Protein AF-A0A388LNC8-F1 (afdb_monomer)

Foldseek 3Di:
DDDDDDDPDPDPDPPPDPPPPPDDVLNVLLVQLLCCQVVVDDDPPDCQADQDPPVDRDGDGDPSSVVSNQVLCLLFKKKKFWDDPQLQDDPVVVVVQVVQVVVVCVVVVVDDPPFDAWDWADPDSGIIITGGNDSVVLVVLQVVQKDWDADPNDTIIIGIHGDDDPVVVVVVVVVVCVLDPDFDQPPQDPVRPVCVVVVVVVVVVPPPPPDDDDDDDDDDDDDDDDDDRDDDDDDDDPDDDDDDDDDDDDDDDDDDDPPPDDGDTDDDDDDDPDDPPVVVVVVVVVVVVVPPDDDPPPPPPVVVVVVVVVVVVVPDDDDDDDDDDDDDDDDDPDDDPPCVVVQVPVQSPDVVVVVVPDPDDAQALPSPHHQDLHDDVVRDQVLCVVLVNPDVVSQADLVVLDGDDPVRSCVSRPPDPPSVVVSVSSVVSPDVVVCVCSHPLVPDDQQWKWDADCVVPQKMWGFHDADPQQKTKTFIWGFDPDVATFTDGDGIDIDRHQVRIATFDWDFADDPPPDGTTIHTPPSGDGPVPDDPDVVVVDDD

Organism: Chara braunii (NCBI:txid69332)

Secondary structure (DSSP, 8-state):
-------------PPP--------HHHHHHHHHHHHHHH----TT---EEEEESSSEEEEE-HHHHHHHHHHHHHHEEEEEE-GGGGGS-HHHHHHHHHHHHHHHHHTTSS-TTSPPPEEEE-SSSEEEEE-SSHHHHHHHHHH-EEEEEETTEEEEEEEEE---HHHHHHHHHHHHHH------TT--GGGHHHHHHHHHHHHHHGGGSS--S--------------PPPP-----------------------------------------S-HHHHHHHHHHHHHHHHSS-SSSSSSSSHHHHHTTTTTTTS--------------PPP------THHHHHHHHHHTHHHHHHSS-----BTTSSSB------TT--HHHHHHTT--SHHHHEETTTTEEPPHHHHHHHH-S-TTHHHHHHHHHHHS-HHHHHHHSTT--PPTT-EEEPPGGG-SEEEEEEEE-TTSEEEEEEEEEE-SSS-EEEEEEEEEEE-STTSEEE-EEEE--STTSPPEEEEGGGG--TTT----GGGTS--

Structure (mmCIF, N/CA/C/O backbone):
data_AF-A0A388LNC8-F1
#
_entry.id   AF-A0A388LNC8-F1
#
loop_
_atom_site.group_PDB
_atom_site.id
_atom_site.type_symbol
_atom_site.label_atom_id
_atom_site.label_alt_id
_atom_site.label_comp_id
_atom_site.label_asym_id
_atom_site.label_entity_id
_atom_site.label_seq_id
_atom_site.pdbx_PDB_ins_code
_atom_site.Cartn_x
_atom_site.Cartn_y
_atom_site.Cartn_z
_atom_site.occupancy
_atom_site.B_iso_or_equiv
_atom_site.auth_seq_id
_atom_site.auth_comp_id
_atom_site.auth_asym_id
_atom_site.auth_atom_id
_atom_site.pdbx_PDB_model_num
ATOM 1 N N . MET A 1 1 ? -58.882 54.533 -41.559 1.00 42.81 1 MET A N 1
ATOM 2 C CA . MET A 1 1 ? -58.531 55.463 -40.463 1.00 42.81 1 MET A CA 1
ATOM 3 C C . MET A 1 1 ? -57.780 54.686 -39.399 1.00 42.81 1 MET A C 1
ATOM 5 O O . MET A 1 1 ? -58.190 53.587 -39.057 1.00 42.81 1 MET A O 1
ATOM 9 N N . ALA A 1 2 ? -56.633 55.215 -38.988 1.00 55.16 2 ALA A N 1
ATOM 10 C CA . ALA A 1 2 ? -55.649 54.564 -38.133 1.00 55.16 2 ALA A CA 1
ATOM 11 C C . ALA A 1 2 ? -56.115 54.414 -36.675 1.00 55.16 2 ALA A C 1
ATOM 13 O O . ALA A 1 2 ? -56.699 55.348 -36.132 1.00 55.16 2 ALA A O 1
ATOM 14 N N . SER A 1 3 ? -55.759 53.305 -36.012 1.00 45.28 3 SER A N 1
ATOM 15 C CA . SER A 1 3 ? -55.490 53.300 -34.563 1.00 45.28 3 SER A CA 1
ATOM 16 C C . SER A 1 3 ? -54.714 52.063 -34.094 1.00 45.28 3 SER A C 1
ATOM 18 O O . SER A 1 3 ? -55.263 50.997 -33.856 1.00 45.28 3 SER A O 1
ATOM 20 N N . ARG A 1 4 ? -53.396 52.279 -33.997 1.00 47.44 4 ARG A N 1
ATOM 21 C CA . ARG A 1 4 ? -52.481 51.957 -32.885 1.00 47.44 4 ARG A CA 1
ATOM 22 C C . ARG A 1 4 ? -52.656 50.614 -32.156 1.00 47.44 4 ARG A C 1
ATOM 24 O O . ARG A 1 4 ? -53.364 50.514 -31.162 1.00 47.44 4 ARG A O 1
ATOM 31 N N . SER A 1 5 ? -51.816 49.657 -32.550 1.00 48.91 5 SER A N 1
ATOM 32 C CA . SER A 1 5 ? -51.319 48.569 -31.704 1.00 48.91 5 SER A CA 1
ATOM 33 C C . SER A 1 5 ? -50.199 49.078 -30.779 1.00 48.91 5 SER A C 1
ATOM 35 O O . SER A 1 5 ? -49.111 49.420 -31.250 1.00 48.91 5 SER A O 1
ATOM 37 N N . SER A 1 6 ? -50.436 49.125 -29.469 1.00 49.09 6 SER A N 1
ATOM 38 C CA . SER A 1 6 ? -49.408 49.387 -28.454 1.00 49.09 6 SER A CA 1
ATOM 39 C C . SER A 1 6 ? -48.692 48.089 -28.066 1.00 49.09 6 SER A C 1
ATOM 41 O O . SER A 1 6 ? -49.177 47.264 -27.298 1.00 49.09 6 SER A O 1
ATOM 43 N N . GLN A 1 7 ? -47.494 47.932 -28.624 1.00 55.22 7 GLN A N 1
ATOM 44 C CA . GLN A 1 7 ? -46.495 46.923 -28.286 1.00 55.22 7 GLN A CA 1
ATOM 45 C C . GLN A 1 7 ? -45.877 47.240 -26.911 1.00 55.22 7 GLN A C 1
ATOM 47 O O . GLN A 1 7 ? -45.032 48.126 -26.791 1.00 55.22 7 GLN A O 1
ATOM 52 N N . ALA A 1 8 ? -46.255 46.500 -25.868 1.00 50.22 8 ALA A N 1
ATOM 53 C CA . ALA A 1 8 ? -45.521 46.479 -24.604 1.00 50.22 8 ALA A CA 1
ATOM 54 C C . ALA A 1 8 ? -44.396 45.433 -24.694 1.00 50.22 8 ALA A C 1
ATOM 56 O O . ALA A 1 8 ? -44.567 44.264 -24.351 1.00 50.22 8 ALA A O 1
ATOM 57 N N . ARG A 1 9 ? -43.232 45.856 -25.202 1.00 51.25 9 ARG A N 1
ATOM 58 C CA . ARG A 1 9 ? -41.987 45.076 -25.172 1.00 51.25 9 ARG A CA 1
ATOM 59 C C . ARG A 1 9 ? -41.509 44.940 -23.721 1.00 51.25 9 ARG A C 1
ATOM 61 O O . ARG A 1 9 ? -40.836 45.827 -23.203 1.00 51.25 9 ARG A O 1
ATOM 68 N N . ARG A 1 10 ? -41.830 43.817 -23.072 1.00 51.28 10 ARG A N 1
ATOM 69 C CA . ARG A 1 10 ? -41.101 43.353 -21.884 1.00 51.28 10 ARG A CA 1
ATOM 70 C C . ARG A 1 10 ? -39.701 42.941 -22.333 1.00 51.28 10 ARG A C 1
ATOM 72 O O . ARG A 1 10 ? -39.518 41.907 -22.967 1.00 51.28 10 ARG A O 1
ATOM 79 N N . ALA A 1 11 ? -38.730 43.807 -22.069 1.00 54.22 11 ALA A N 1
ATOM 80 C CA . ALA A 1 11 ? -37.323 43.503 -22.245 1.00 54.22 11 ALA A CA 1
ATOM 81 C C . ALA A 1 11 ? -36.928 42.409 -21.243 1.00 54.22 11 ALA A C 1
ATOM 83 O O . ALA A 1 11 ? -36.848 42.667 -20.043 1.00 54.22 11 ALA A O 1
ATOM 84 N N . ASN A 1 12 ? -36.684 41.198 -21.747 1.00 50.25 12 ASN A N 1
ATOM 85 C CA . ASN A 1 12 ? -35.953 40.148 -21.045 1.00 50.25 12 ASN A CA 1
ATOM 86 C C . ASN A 1 12 ? -34.526 40.654 -20.785 1.00 50.25 12 ASN A C 1
ATOM 88 O O . ASN A 1 12 ? -33.631 40.465 -21.605 1.00 50.25 12 ASN A O 1
ATOM 92 N N . ARG A 1 13 ? -34.320 41.363 -19.671 1.00 57.25 13 ARG A N 1
ATOM 93 C CA . ARG A 1 13 ? -32.982 41.579 -19.121 1.00 57.25 13 ARG A CA 1
ATOM 94 C C . ARG A 1 13 ? -32.578 40.272 -18.453 1.00 57.25 13 ARG A C 1
ATOM 96 O O . ARG A 1 13 ? -33.174 39.898 -17.446 1.00 57.25 13 ARG A O 1
ATOM 103 N N . SER A 1 14 ? -31.612 39.571 -19.039 1.00 68.25 14 SER A N 1
ATOM 104 C CA . SER A 1 14 ? -30.938 38.458 -18.372 1.00 68.25 14 SER A CA 1
ATOM 105 C C . SER A 1 14 ? -30.437 38.932 -17.002 1.00 68.25 14 SER A C 1
ATOM 107 O O . SER A 1 14 ? -29.937 40.062 -16.919 1.00 68.25 14 SER A O 1
ATOM 109 N N . PRO A 1 15 ? -30.585 38.126 -15.937 1.00 69.50 15 PRO A N 1
ATOM 110 C CA . PRO A 1 15 ? -30.042 38.479 -14.635 1.00 69.50 15 PRO A CA 1
ATOM 111 C C . PRO A 1 15 ? -28.533 38.743 -14.769 1.00 69.50 15 PRO A C 1
ATOM 113 O O . PRO A 1 15 ? -27.870 38.083 -15.580 1.00 69.50 15 PRO A O 1
ATOM 116 N N . PRO A 1 16 ? -27.997 39.743 -14.048 1.00 61.25 16 PRO A N 1
ATOM 117 C CA . PRO A 1 16 ? -26.573 40.046 -14.079 1.00 61.25 16 PRO A CA 1
ATOM 118 C C . PRO A 1 16 ? -25.800 38.774 -13.733 1.00 61.25 16 PRO A C 1
ATOM 120 O O . PRO A 1 16 ? -26.134 38.104 -12.758 1.00 61.25 16 PRO A O 1
ATOM 123 N N . ARG A 1 17 ? -24.811 38.425 -14.567 1.00 61.66 17 ARG A N 1
ATOM 124 C CA . ARG A 1 17 ? -23.868 37.345 -14.270 1.00 61.66 17 ARG A CA 1
ATOM 125 C C . ARG A 1 17 ? -23.254 37.670 -12.917 1.00 61.66 17 ARG A C 1
ATOM 127 O O . ARG A 1 17 ? -22.568 38.681 -12.783 1.00 61.66 17 ARG A O 1
ATOM 134 N N . GLU A 1 18 ? -23.624 36.866 -11.931 1.00 59.88 18 GLU A N 1
ATOM 135 C CA . GLU A 1 18 ? -23.098 36.901 -10.578 1.00 59.88 18 GLU A CA 1
ATOM 136 C C . GLU A 1 18 ? -21.576 36.992 -10.665 1.00 59.88 18 GLU A C 1
ATOM 138 O O . GLU A 1 18 ? -20.963 36.293 -11.473 1.00 59.88 18 GLU A O 1
ATOM 143 N N . ASN A 1 19 ? -20.995 37.919 -9.905 1.00 55.19 19 ASN A N 1
ATOM 144 C CA . ASN A 1 19 ? -19.560 38.151 -9.855 1.00 55.19 19 ASN A CA 1
ATOM 145 C C . ASN A 1 19 ? -18.852 36.826 -9.545 1.00 55.19 19 ASN A C 1
ATOM 147 O O . ASN A 1 19 ? -18.778 36.431 -8.382 1.00 55.19 19 ASN A O 1
ATOM 151 N N . GLU A 1 20 ? -18.336 36.145 -10.571 1.00 65.12 20 GLU A N 1
ATOM 152 C CA . GLU A 1 20 ? -17.366 35.069 -10.404 1.00 65.12 20 GLU A CA 1
ATOM 153 C C . GLU A 1 20 ? -16.156 35.704 -9.730 1.00 65.12 20 GLU A C 1
ATOM 155 O O . GLU A 1 20 ? -15.321 36.350 -10.364 1.00 65.12 20 GLU A O 1
ATOM 160 N N . VAL A 1 21 ? -16.115 35.598 -8.402 1.00 71.81 21 VAL A N 1
ATOM 161 C CA . VAL A 1 21 ? -14.935 35.923 -7.619 1.00 71.81 21 VAL A CA 1
ATOM 162 C C . VAL A 1 21 ? -13.826 35.069 -8.210 1.00 71.81 21 VAL A C 1
ATOM 164 O O . VAL A 1 21 ? -13.864 33.843 -8.107 1.00 71.81 21 VAL A O 1
ATOM 167 N N . LEU A 1 22 ? -12.887 35.721 -8.896 1.00 79.06 22 LEU A N 1
ATOM 168 C CA . LEU A 1 22 ? -11.710 35.096 -9.481 1.00 79.06 22 LEU A CA 1
ATOM 169 C C . LEU A 1 22 ? -10.876 34.519 -8.335 1.00 79.06 22 LEU A C 1
ATOM 171 O O . LEU A 1 22 ? -9.996 35.180 -7.786 1.00 79.06 22 LEU A O 1
ATOM 175 N N . LEU A 1 23 ? -11.201 33.295 -7.924 1.00 84.94 23 LEU A N 1
ATOM 176 C CA . LEU A 1 23 ? -10.370 32.522 -7.022 1.00 84.94 23 LEU A CA 1
ATOM 177 C C . LEU A 1 23 ? -9.005 32.367 -7.688 1.00 84.94 23 LEU A C 1
ATOM 179 O O . LEU A 1 23 ? -8.917 32.011 -8.864 1.00 84.94 23 LEU A O 1
ATOM 183 N N . SER A 1 24 ? -7.942 32.619 -6.925 1.00 92.56 24 SER A N 1
ATOM 184 C CA . SER A 1 24 ? -6.587 32.266 -7.347 1.00 92.56 24 SER A CA 1
ATOM 185 C C . SER A 1 24 ? -6.554 30.797 -7.773 1.00 92.56 24 SER A C 1
ATOM 187 O O . SER A 1 24 ? -7.203 29.952 -7.146 1.00 92.56 24 SER A O 1
ATOM 189 N N . ASP A 1 25 ? -5.766 30.475 -8.799 1.00 90.50 25 ASP A N 1
ATOM 190 C CA . ASP A 1 25 ? -5.575 29.094 -9.252 1.00 90.50 25 ASP A CA 1
ATOM 191 C C . ASP A 1 25 ? -5.181 28.154 -8.109 1.00 90.50 25 ASP A C 1
ATOM 193 O O . ASP A 1 25 ? -5.577 26.992 -8.093 1.00 90.50 25 ASP A O 1
ATOM 197 N N . GLU A 1 26 ? -4.460 28.662 -7.111 1.00 93.12 26 GLU A N 1
ATOM 198 C CA . GLU A 1 26 ? -4.102 27.904 -5.917 1.00 93.12 26 GLU A CA 1
ATOM 199 C C . GLU A 1 26 ? -5.308 27.531 -5.061 1.00 93.12 26 GLU A C 1
ATOM 201 O O . GLU A 1 26 ? -5.476 26.365 -4.714 1.00 93.12 26 GLU A O 1
ATOM 206 N N . ALA A 1 27 ? -6.175 28.503 -4.768 1.00 94.00 27 ALA A N 1
ATOM 207 C CA . ALA A 1 27 ? -7.399 28.275 -4.008 1.00 94.00 27 ALA A CA 1
ATOM 208 C C . ALA A 1 27 ? -8.326 27.311 -4.760 1.00 94.00 27 ALA A C 1
ATOM 210 O O . ALA A 1 27 ? -8.944 26.435 -4.155 1.00 94.00 27 ALA A O 1
ATOM 211 N N . ARG A 1 28 ? -8.362 27.412 -6.096 1.00 92.50 28 ARG A N 1
ATOM 212 C CA . ARG A 1 28 ? -9.081 26.466 -6.951 1.00 92.50 28 ARG A CA 1
ATOM 213 C C . ARG A 1 28 ? -8.499 25.054 -6.842 1.00 92.50 28 ARG A C 1
ATOM 215 O O . ARG A 1 28 ? -9.262 24.111 -6.666 1.00 92.50 28 ARG A O 1
ATOM 222 N N . ILE A 1 29 ? -7.176 24.888 -6.917 1.00 93.38 29 ILE A N 1
ATOM 223 C CA . ILE A 1 29 ? -6.519 23.577 -6.778 1.00 93.38 29 ILE A CA 1
ATOM 224 C C . ILE A 1 29 ? -6.759 22.996 -5.380 1.00 93.38 29 ILE A C 1
ATOM 226 O O . ILE A 1 29 ? -7.148 21.837 -5.273 1.00 93.38 29 ILE A O 1
ATOM 230 N N . GLN A 1 30 ? -6.599 23.790 -4.319 1.00 94.69 30 GLN A N 1
ATOM 231 C CA . GLN A 1 30 ? -6.857 23.362 -2.940 1.00 94.69 30 GLN A CA 1
ATOM 232 C C . GLN A 1 30 ? -8.308 22.910 -2.739 1.00 94.69 30 GLN A C 1
ATOM 234 O O . GLN A 1 30 ? -8.539 21.874 -2.119 1.00 94.69 30 GLN A O 1
ATOM 239 N N . LEU A 1 31 ? -9.280 23.634 -3.306 1.00 93.44 31 LEU A N 1
ATOM 240 C CA . LEU A 1 31 ? -10.691 23.249 -3.261 1.00 93.44 31 LEU A CA 1
ATOM 241 C C . LEU A 1 31 ? -10.932 21.907 -3.963 1.00 93.44 31 LEU A C 1
ATOM 243 O O . LEU A 1 31 ? -11.691 21.076 -3.472 1.00 93.44 31 LEU A O 1
ATOM 247 N N . LEU A 1 32 ? -10.280 21.677 -5.104 1.00 92.69 32 LEU A N 1
ATOM 248 C CA . LEU A 1 32 ? -10.417 20.422 -5.840 1.00 92.69 32 LEU A CA 1
ATOM 249 C C . LEU A 1 32 ? -9.714 19.252 -5.134 1.00 92.69 32 LEU A C 1
ATOM 251 O O . LEU A 1 32 ? -10.239 18.142 -5.155 1.00 92.69 32 LEU A O 1
ATOM 255 N N . ILE A 1 33 ? -8.574 19.492 -4.475 1.00 93.88 33 ILE A N 1
ATOM 256 C CA . ILE A 1 33 ? -7.911 18.508 -3.604 1.00 93.88 33 ILE A CA 1
ATOM 257 C C . ILE A 1 33 ? -8.840 18.141 -2.444 1.00 93.88 33 ILE A C 1
ATOM 259 O O . ILE A 1 33 ? -9.095 16.958 -2.229 1.00 93.88 33 ILE A O 1
ATOM 263 N N . ALA A 1 34 ? -9.398 19.137 -1.748 1.00 93.94 34 ALA A N 1
ATOM 264 C CA . ALA A 1 34 ? -10.349 18.911 -0.664 1.00 93.94 34 ALA A CA 1
ATOM 265 C C . ALA A 1 34 ? -11.545 18.087 -1.154 1.00 93.94 34 ALA A C 1
ATOM 267 O O . ALA A 1 34 ? -11.847 17.048 -0.581 1.00 93.94 34 ALA A O 1
ATOM 268 N N . LYS A 1 35 ? -12.142 18.455 -2.291 1.00 92.25 35 LYS A N 1
ATOM 269 C CA . LYS A 1 35 ? -13.248 17.702 -2.896 1.00 92.25 35 LYS A CA 1
ATOM 270 C C . LYS A 1 35 ? -12.873 16.253 -3.237 1.00 92.25 35 LYS A C 1
ATOM 272 O O . LYS A 1 35 ? -13.668 15.343 -3.018 1.00 92.25 35 LYS A O 1
ATOM 277 N N . CYS A 1 36 ? -11.662 16.023 -3.742 1.00 92.38 36 CYS A N 1
ATOM 278 C CA . CYS A 1 36 ? -11.172 14.683 -4.062 1.00 92.38 36 CYS A CA 1
ATOM 279 C C . CYS A 1 36 ? -11.112 13.793 -2.813 1.00 92.38 36 CYS A C 1
ATOM 281 O O . CYS A 1 36 ? -11.659 12.693 -2.810 1.00 92.38 36 CYS A O 1
ATOM 283 N N . TYR A 1 37 ? -10.504 14.278 -1.731 1.00 92.44 37 TYR A N 1
ATOM 284 C CA . TYR A 1 37 ? -10.303 13.466 -0.530 1.00 92.44 37 TYR A CA 1
ATOM 285 C C . TYR A 1 37 ? -11.518 13.436 0.404 1.00 92.44 37 TYR A C 1
ATOM 287 O O . TYR A 1 37 ? -11.785 12.402 1.012 1.00 92.44 37 TYR A O 1
ATOM 295 N N . GLU A 1 38 ? -12.272 14.529 0.513 1.00 91.62 38 GLU A N 1
ATOM 296 C CA . GLU A 1 38 ? -13.454 14.622 1.375 1.00 91.62 38 GLU A CA 1
ATOM 297 C C . GLU A 1 38 ? -14.663 13.945 0.719 1.00 91.62 38 GLU A C 1
ATOM 299 O O . GLU A 1 38 ? -15.295 13.077 1.329 1.00 91.62 38 GLU A O 1
ATOM 304 N N . ASP A 1 39 ? -14.944 14.258 -0.549 1.00 89.94 39 ASP A N 1
ATOM 305 C CA . ASP A 1 39 ? -16.127 13.749 -1.250 1.00 89.94 39 ASP A CA 1
ATOM 306 C C . ASP A 1 39 ? -15.825 12.490 -2.075 1.00 89.94 39 ASP A C 1
ATOM 308 O O . ASP A 1 39 ? -16.733 11.726 -2.388 1.00 89.94 39 ASP A O 1
ATOM 312 N N . GLY A 1 40 ? -14.554 12.165 -2.344 1.00 88.19 40 GLY A N 1
ATOM 313 C CA . GLY A 1 40 ? -14.198 11.015 -3.190 1.00 88.19 40 GLY A CA 1
ATOM 314 C C . GLY A 1 40 ? -14.456 11.274 -4.671 1.00 88.19 40 GLY A C 1
ATOM 315 O O . GLY A 1 40 ? -14.496 10.336 -5.462 1.00 88.19 40 GLY A O 1
ATOM 316 N N . ALA A 1 41 ? -14.676 12.535 -5.043 1.00 88.12 41 ALA A N 1
ATOM 317 C CA . ALA A 1 41 ? -14.982 12.921 -6.406 1.00 88.12 41 ALA A CA 1
ATOM 318 C C . ALA A 1 41 ? -13.690 13.250 -7.162 1.00 88.12 41 ALA A C 1
ATOM 320 O O . ALA A 1 41 ? -13.048 14.272 -6.907 1.00 88.12 41 ALA A O 1
ATOM 321 N N . PHE A 1 42 ? -13.340 12.415 -8.138 1.00 84.19 42 PHE A N 1
ATOM 322 C CA . PHE A 1 42 ? -12.278 12.730 -9.088 1.00 84.19 42 PHE A CA 1
ATOM 323 C C . PHE A 1 42 ? -12.743 13.854 -10.010 1.00 84.19 42 PHE A C 1
ATOM 325 O O . PHE A 1 42 ? -13.834 13.811 -10.576 1.00 84.19 42 PHE A O 1
ATOM 332 N N . THR A 1 43 ? -11.929 14.897 -10.144 1.00 79.81 43 THR A N 1
ATOM 333 C CA . THR A 1 43 ? -12.277 16.040 -10.991 1.00 79.81 43 THR A CA 1
ATOM 334 C C . THR A 1 43 ? -11.541 15.922 -12.320 1.00 79.81 43 THR A C 1
ATOM 336 O O . THR A 1 43 ? -10.317 15.963 -12.366 1.00 79.81 43 THR A O 1
ATOM 339 N N . GLU A 1 44 ? -12.288 15.800 -13.418 1.00 76.00 44 GLU A N 1
ATOM 340 C CA . GLU A 1 44 ? -11.748 15.578 -14.775 1.00 76.00 44 GLU A CA 1
ATOM 341 C C . GLU A 1 44 ? -10.932 16.765 -15.329 1.00 76.00 44 GLU A C 1
ATOM 343 O O . GLU A 1 44 ? -10.385 16.701 -16.424 1.00 76.00 44 GLU A O 1
ATOM 348 N N . ARG A 1 45 ? -10.864 17.888 -14.601 1.00 73.69 45 ARG A N 1
ATOM 349 C CA . ARG A 1 45 ? -10.367 19.176 -15.117 1.00 73.69 45 ARG A CA 1
ATOM 350 C C . ARG A 1 45 ? -9.049 19.649 -14.511 1.00 73.69 45 ARG A C 1
ATOM 352 O O . ARG A 1 45 ? -8.637 20.776 -14.789 1.00 73.69 45 ARG A O 1
ATOM 359 N N . ILE A 1 46 ? -8.391 18.851 -13.672 1.00 77.19 46 ILE A N 1
ATOM 360 C CA . ILE A 1 46 ? -7.040 19.188 -13.213 1.00 77.19 46 ILE A CA 1
ATOM 361 C C . ILE A 1 46 ? -6.048 18.459 -14.101 1.00 77.19 46 ILE A C 1
ATOM 363 O O . ILE A 1 46 ? -5.943 17.238 -14.042 1.00 77.19 46 ILE A O 1
ATOM 367 N N . SER A 1 47 ? -5.272 19.211 -14.878 1.00 79.31 47 SER A N 1
ATOM 368 C CA . SER A 1 47 ? -4.048 18.692 -15.481 1.00 79.31 47 SER A CA 1
ATOM 369 C C . SER A 1 47 ? -3.059 18.369 -14.356 1.00 79.31 47 SER A C 1
ATOM 371 O O . SER A 1 47 ? -2.301 19.233 -13.905 1.00 79.31 47 SER A O 1
ATOM 373 N N . GLN A 1 48 ? -3.116 17.141 -13.844 1.00 82.94 48 GLN A N 1
ATOM 374 C CA . GLN A 1 48 ? -2.238 16.676 -12.770 1.00 82.94 48 GLN A CA 1
ATOM 375 C C . GLN A 1 48 ? -0.798 16.482 -13.245 1.00 82.94 48 GLN A C 1
ATOM 377 O O . GLN A 1 48 ? 0.098 16.392 -12.416 1.00 82.94 48 GLN A O 1
ATOM 382 N N . GLY A 1 49 ? -0.568 16.453 -14.555 1.00 87.31 49 GLY A N 1
ATOM 383 C CA . GLY A 1 49 ? 0.734 16.258 -15.165 1.00 87.31 49 GLY A CA 1
ATOM 384 C C . GLY A 1 49 ? 0.633 16.210 -16.682 1.00 87.31 49 GLY A C 1
ATOM 385 O O . GLY A 1 49 ? -0.450 16.378 -17.248 1.00 87.31 49 GLY A O 1
ATOM 386 N N . VAL A 1 50 ? 1.774 15.993 -17.322 1.00 88.06 50 VAL A N 1
ATOM 387 C CA . VAL A 1 50 ? 1.875 15.709 -18.755 1.00 88.06 50 VAL A CA 1
ATOM 388 C C . VAL A 1 50 ? 2.510 14.331 -18.888 1.00 88.06 50 VAL A C 1
ATOM 390 O O . VAL A 1 50 ? 3.514 14.056 -18.228 1.00 88.06 50 VAL A O 1
ATOM 393 N N . VAL A 1 51 ? 1.920 13.466 -19.711 1.00 88.38 51 VAL A N 1
ATOM 394 C CA . VAL A 1 51 ? 2.569 12.219 -20.128 1.00 88.38 51 VAL A CA 1
ATOM 395 C C . VAL A 1 51 ? 3.644 12.601 -21.140 1.00 88.38 51 VAL A C 1
ATOM 397 O O . VAL A 1 51 ? 3.337 13.188 -22.178 1.00 88.38 51 VAL A O 1
ATOM 400 N N . VAL A 1 52 ? 4.905 12.354 -20.796 1.00 89.75 52 VAL A N 1
ATOM 401 C CA . VAL A 1 52 ? 6.049 12.580 -21.679 1.00 89.75 52 VAL A CA 1
ATOM 402 C C . VAL A 1 52 ? 6.381 11.240 -22.319 1.00 89.75 52 VAL A C 1
ATOM 404 O O . VAL A 1 52 ? 6.751 10.308 -21.614 1.00 89.75 52 VAL A O 1
ATOM 407 N N . VAL A 1 53 ? 6.212 11.151 -23.637 1.00 89.56 53 VAL A N 1
ATOM 408 C CA . VAL A 1 53 ? 6.476 9.939 -24.421 1.00 89.56 53 VAL A CA 1
ATOM 409 C C . VAL A 1 53 ? 7.919 10.004 -24.926 1.00 89.56 53 VAL A C 1
ATOM 411 O O . VAL A 1 53 ? 8.167 10.472 -26.034 1.00 89.56 53 VAL A O 1
ATOM 414 N N . ASP A 1 54 ? 8.872 9.582 -24.095 1.00 74.75 54 ASP A N 1
ATOM 415 C CA . ASP A 1 54 ? 10.301 9.464 -24.446 1.00 74.75 54 ASP A CA 1
ATOM 416 C C . ASP A 1 54 ? 10.699 7.977 -24.454 1.00 74.75 54 ASP A C 1
ATOM 418 O O . ASP A 1 54 ? 11.515 7.516 -23.662 1.00 74.75 54 ASP A O 1
ATOM 422 N N . GLY A 1 55 ? 10.056 7.184 -25.318 1.00 83.56 55 GLY A N 1
ATOM 423 C CA . GLY A 1 55 ? 10.264 5.727 -25.403 1.00 83.56 55 GLY A CA 1
ATOM 424 C C . GLY A 1 55 ? 9.555 4.914 -24.310 1.00 83.56 55 GLY A C 1
ATOM 425 O O . GLY A 1 55 ? 9.229 3.755 -24.547 1.00 83.56 55 GLY A O 1
ATOM 426 N N . GLU A 1 56 ? 9.229 5.546 -23.183 1.00 69.44 56 GLU A N 1
ATOM 427 C CA . GLU A 1 56 ? 8.320 5.057 -22.144 1.00 69.44 56 GLU A CA 1
ATOM 428 C C . GLU A 1 56 ? 7.310 6.161 -21.795 1.00 69.44 56 GLU A C 1
ATOM 430 O O . GLU A 1 56 ? 7.650 7.349 -21.799 1.00 69.44 56 GLU A O 1
ATOM 435 N N . ASP A 1 57 ? 6.061 5.785 -21.508 1.00 79.69 57 ASP A N 1
ATOM 436 C CA . ASP A 1 57 ? 5.005 6.724 -21.115 1.00 79.69 57 ASP A CA 1
ATOM 437 C C . ASP A 1 57 ? 5.224 7.183 -19.662 1.00 79.69 57 ASP A C 1
ATOM 439 O O . ASP A 1 57 ? 4.641 6.657 -18.713 1.00 79.69 57 ASP A O 1
ATOM 443 N N . ILE A 1 58 ? 6.086 8.184 -19.464 1.00 84.12 58 ILE A N 1
ATOM 444 C CA . ILE A 1 58 ? 6.400 8.710 -18.131 1.00 84.12 58 ILE A CA 1
ATOM 445 C C . ILE A 1 58 ? 5.418 9.831 -17.779 1.00 84.12 58 ILE A C 1
ATOM 447 O O . ILE A 1 58 ? 5.435 10.923 -18.357 1.00 84.12 58 ILE A O 1
ATOM 451 N N . PHE A 1 59 ? 4.579 9.609 -16.766 1.00 87.50 59 PHE A N 1
ATOM 452 C CA . PHE A 1 59 ? 3.707 10.653 -16.227 1.00 87.50 59 PHE A CA 1
ATOM 453 C C . PHE A 1 59 ? 4.495 11.636 -15.349 1.00 87.50 59 PHE A C 1
ATOM 455 O O . PHE A 1 59 ? 4.844 11.346 -14.201 1.00 87.50 59 PHE A O 1
ATOM 462 N N . ARG A 1 60 ? 4.747 12.848 -15.856 1.00 89.75 60 ARG A N 1
ATOM 463 C CA . ARG A 1 60 ? 5.373 13.920 -15.074 1.00 89.75 60 ARG A CA 1
ATOM 464 C C . ARG A 1 60 ? 4.303 14.744 -14.366 1.00 89.75 60 ARG A C 1
ATOM 466 O O . ARG A 1 60 ? 3.676 15.619 -14.967 1.00 89.75 60 ARG A O 1
ATOM 473 N N . GLY A 1 61 ? 4.130 14.489 -13.071 1.00 89.38 61 GLY A N 1
ATOM 474 C CA . GLY A 1 61 ? 3.215 15.245 -12.219 1.00 89.38 61 GLY A CA 1
ATOM 475 C C . GLY A 1 61 ? 3.562 16.739 -12.127 1.00 89.38 61 GLY A C 1
ATOM 476 O O . GLY A 1 61 ? 4.728 17.139 -12.117 1.00 89.38 61 GLY A O 1
ATOM 477 N N . ASN A 1 62 ? 2.541 17.587 -12.027 1.00 93.19 62 ASN A N 1
ATOM 478 C CA . ASN A 1 62 ? 2.688 19.012 -11.771 1.00 93.19 62 ASN A CA 1
ATOM 479 C C . ASN A 1 62 ? 3.191 19.221 -10.336 1.00 93.19 62 ASN A C 1
ATOM 481 O O . ASN A 1 62 ? 2.472 18.952 -9.369 1.00 93.19 62 ASN A O 1
ATOM 485 N N . ARG A 1 63 ? 4.415 19.747 -10.203 1.00 93.75 63 ARG A N 1
ATOM 486 C CA . ARG A 1 63 ? 5.085 19.943 -8.909 1.00 93.75 63 ARG A CA 1
ATOM 487 C C . ARG A 1 63 ? 4.233 20.736 -7.915 1.00 93.75 63 ARG A C 1
ATOM 489 O O . ARG A 1 63 ? 4.112 20.328 -6.767 1.00 93.75 63 ARG A O 1
ATOM 496 N N . ARG A 1 64 ? 3.573 21.807 -8.372 1.00 93.12 64 ARG A N 1
ATOM 497 C CA . ARG A 1 64 ? 2.733 22.668 -7.522 1.00 93.12 64 ARG A CA 1
ATOM 498 C C . ARG A 1 64 ? 1.508 21.925 -6.990 1.00 93.12 64 ARG A C 1
ATOM 500 O O . ARG A 1 64 ? 1.151 22.078 -5.828 1.00 93.12 64 ARG A O 1
ATOM 507 N N . VAL A 1 65 ? 0.868 21.101 -7.823 1.00 93.69 65 VAL A N 1
ATOM 508 C CA . VAL A 1 65 ? -0.269 20.270 -7.388 1.00 93.69 65 VAL A CA 1
ATOM 509 C C . VAL A 1 65 ? 0.196 19.228 -6.369 1.00 93.69 65 VAL A C 1
ATOM 511 O O . VAL A 1 65 ? -0.481 19.022 -5.363 1.00 93.69 65 VAL A O 1
ATOM 514 N N . GLY A 1 66 ? 1.366 18.619 -6.586 1.00 93.56 66 GLY A N 1
ATOM 515 C CA . GLY A 1 66 ? 1.981 17.680 -5.644 1.00 93.56 66 GLY A CA 1
ATOM 516 C C . GLY A 1 66 ? 2.313 18.312 -4.288 1.00 93.56 66 GLY A C 1
ATOM 517 O O . GLY A 1 66 ? 1.986 17.737 -3.250 1.00 93.56 66 GLY A O 1
ATOM 518 N N . GLU A 1 67 ? 2.894 19.514 -4.282 1.00 95.75 67 GLU A N 1
ATOM 519 C CA . GLU A 1 67 ? 3.195 20.292 -3.070 1.00 95.75 67 GLU A CA 1
ATOM 520 C C . GLU A 1 67 ? 1.915 20.623 -2.285 1.00 95.75 67 GLU A C 1
ATOM 522 O O . GLU A 1 67 ? 1.830 20.325 -1.093 1.00 95.75 67 GLU A O 1
ATOM 527 N N . LEU A 1 68 ? 0.884 21.149 -2.960 1.00 96.06 68 LEU A N 1
ATOM 528 C CA . LEU A 1 68 ? -0.408 21.472 -2.340 1.00 96.06 68 LEU A CA 1
ATOM 529 C C . LEU A 1 68 ? -1.130 20.229 -1.812 1.00 96.06 68 LEU A C 1
ATOM 531 O O . LEU A 1 68 ? -1.712 20.266 -0.730 1.00 96.06 68 LEU A O 1
ATOM 535 N N . THR A 1 69 ? -1.068 19.117 -2.548 1.00 95.75 69 THR A N 1
ATOM 536 C CA . THR A 1 69 ? -1.655 17.840 -2.118 1.00 95.75 69 THR A CA 1
ATOM 537 C C . THR A 1 69 ? -0.939 17.313 -0.882 1.00 95.75 69 THR A C 1
ATOM 539 O O . THR A 1 69 ? -1.582 16.933 0.091 1.00 95.75 69 THR A O 1
ATOM 542 N N . THR A 1 70 ? 0.394 17.357 -0.878 1.00 95.88 70 THR A N 1
ATOM 543 C CA . THR A 1 70 ? 1.211 16.931 0.263 1.00 95.88 70 THR A CA 1
ATOM 544 C C . THR A 1 70 ? 0.933 17.787 1.497 1.00 95.88 70 THR A C 1
ATOM 546 O O . THR A 1 70 ? 0.762 17.244 2.587 1.00 95.88 70 THR A O 1
ATOM 549 N N . ALA A 1 71 ? 0.850 19.112 1.338 1.00 97.00 71 ALA A N 1
ATOM 550 C CA . ALA A 1 71 ? 0.502 20.026 2.422 1.00 97.00 71 ALA A CA 1
ATOM 551 C C . ALA A 1 71 ? -0.897 19.722 2.982 1.00 97.00 71 ALA A C 1
ATOM 553 O O . ALA A 1 71 ? -1.053 19.569 4.191 1.00 97.00 71 ALA A O 1
ATOM 554 N N . TRP A 1 72 ? -1.894 19.537 2.109 1.00 96.69 72 TRP A N 1
ATOM 555 C CA . TRP A 1 72 ? -3.256 19.193 2.520 1.00 96.69 72 TRP A CA 1
ATOM 556 C C . TRP A 1 72 ? -3.313 17.866 3.292 1.00 96.69 72 TRP A C 1
ATOM 558 O O . TRP A 1 72 ? -3.968 17.793 4.335 1.00 96.69 72 TRP A O 1
ATOM 568 N N . LEU A 1 73 ? -2.598 16.837 2.815 1.00 96.81 73 LEU A N 1
ATOM 569 C CA . LEU A 1 73 ? -2.534 15.522 3.458 1.00 96.81 73 LEU A CA 1
ATOM 570 C C . LEU A 1 73 ? -1.853 15.593 4.827 1.00 96.81 73 LEU A C 1
ATOM 572 O O . LEU A 1 73 ? -2.391 15.062 5.791 1.00 96.81 73 LEU A O 1
ATOM 576 N N . LYS A 1 74 ? -0.727 16.299 4.965 1.00 96.38 74 LYS A N 1
ATOM 577 C CA . LYS A 1 74 ? -0.026 16.447 6.256 1.00 96.38 74 LYS A CA 1
ATOM 578 C C . LYS A 1 74 ? -0.874 17.069 7.362 1.00 96.38 74 LYS A C 1
ATOM 580 O O . LYS A 1 74 ? -0.667 16.771 8.536 1.00 96.38 74 LYS A O 1
ATOM 585 N N . GLU A 1 75 ? -1.799 17.950 6.997 1.00 97.50 75 GLU A N 1
ATOM 586 C CA . GLU A 1 75 ? -2.675 18.639 7.946 1.00 97.50 75 GLU A CA 1
ATOM 587 C C . GLU A 1 75 ? -3.859 17.786 8.421 1.00 97.50 75 GLU A C 1
ATOM 589 O O . GLU A 1 75 ? -4.514 18.151 9.398 1.00 97.50 75 GLU A O 1
ATOM 594 N N . ARG A 1 76 ? -4.195 16.705 7.706 1.00 97.75 76 ARG A N 1
ATOM 595 C CA . ARG A 1 76 ? -5.452 15.957 7.901 1.00 97.75 76 ARG A CA 1
ATOM 596 C C . ARG A 1 76 ? -5.282 14.450 8.025 1.00 97.75 76 ARG A C 1
ATOM 598 O O . ARG A 1 76 ? -6.185 13.784 8.526 1.00 97.75 76 ARG A O 1
ATOM 605 N N . LEU A 1 77 ? -4.161 13.904 7.574 1.00 97.81 77 LEU A N 1
ATOM 606 C CA . LEU A 1 77 ? -3.915 12.473 7.539 1.00 97.81 77 LEU A CA 1
ATOM 607 C C . LEU A 1 77 ? -3.162 12.032 8.797 1.00 97.81 77 LEU A C 1
ATOM 609 O O . LEU A 1 77 ? -2.076 12.519 9.119 1.00 97.81 77 LEU A O 1
ATOM 613 N N . VAL A 1 78 ? -3.767 11.087 9.507 1.00 98.25 78 VAL A N 1
ATOM 614 C CA . VAL A 1 78 ? -3.262 10.491 10.741 1.00 98.25 78 VAL A CA 1
ATOM 615 C C . VAL A 1 78 ? -3.023 9.008 10.501 1.00 98.25 78 VAL A C 1
ATOM 617 O O . VAL A 1 78 ? -3.907 8.280 10.056 1.00 98.25 78 VAL A O 1
ATOM 620 N N . MET A 1 79 ? -1.828 8.546 10.839 1.00 98.25 79 MET A N 1
ATOM 621 C CA . MET A 1 79 ? -1.490 7.130 10.850 1.00 98.25 79 MET A CA 1
ATOM 622 C C . MET A 1 79 ? -1.940 6.521 12.174 1.00 98.25 79 MET A C 1
ATOM 624 O O . MET A 1 79 ? -1.490 6.946 13.239 1.00 98.25 79 MET A O 1
ATOM 628 N N . VAL A 1 80 ? -2.800 5.509 12.107 1.00 98.44 80 VAL A N 1
ATOM 629 C CA . VAL A 1 80 ? -3.301 4.763 13.263 1.00 98.44 80 VAL A CA 1
ATOM 630 C C . VAL A 1 80 ? -2.614 3.402 13.305 1.00 98.44 80 VAL A C 1
ATOM 632 O O . VAL A 1 80 ? -2.792 2.575 12.409 1.00 98.44 80 VAL A O 1
ATOM 635 N N . ILE A 1 81 ? -1.814 3.162 14.341 1.00 98.25 81 ILE A N 1
ATOM 636 C CA . ILE A 1 81 ? -1.062 1.916 14.519 1.00 98.25 81 ILE A CA 1
ATOM 637 C C . ILE A 1 81 ? -1.690 1.119 15.656 1.00 98.25 81 ILE A C 1
ATOM 639 O O . ILE A 1 81 ? -1.703 1.559 16.804 1.00 98.25 81 ILE A O 1
ATOM 643 N N . PHE A 1 82 ? -2.170 -0.079 15.344 1.00 98.12 82 PHE A N 1
ATOM 644 C CA . PHE A 1 82 ? -2.785 -0.979 16.310 1.00 98.12 82 PHE A CA 1
ATOM 645 C C . PHE A 1 82 ? -1.722 -1.780 17.059 1.00 98.12 82 PHE A C 1
ATOM 647 O O . PHE A 1 82 ? -0.764 -2.291 16.465 1.00 98.12 82 PHE A O 1
ATOM 654 N N . GLN A 1 83 ? -1.911 -1.896 18.372 1.00 97.50 83 GLN A N 1
ATOM 655 C CA . GLN A 1 83 ? -1.027 -2.632 19.271 1.00 97.50 83 GLN A CA 1
ATOM 656 C C . GLN A 1 83 ? -1.737 -3.829 19.919 1.00 97.50 83 GLN A C 1
ATOM 658 O O . GLN A 1 83 ? -2.967 -3.908 19.964 1.00 97.50 83 GLN A O 1
ATOM 663 N N . GLY A 1 84 ? -0.946 -4.759 20.465 1.00 96.00 84 GLY A N 1
ATOM 664 C CA . GLY A 1 84 ? -1.456 -5.931 21.182 1.00 96.00 84 GLY A CA 1
ATOM 665 C C . GLY A 1 84 ? -2.356 -6.803 20.305 1.00 96.00 84 GLY A C 1
ATOM 666 O O . GLY A 1 84 ? -2.085 -6.972 19.122 1.00 96.00 84 GLY A O 1
ATOM 667 N N . ALA A 1 85 ? -3.451 -7.318 20.868 1.00 94.56 85 ALA A N 1
ATOM 668 C CA . ALA A 1 85 ? -4.387 -8.184 20.145 1.00 94.56 85 ALA A CA 1
ATOM 669 C C . ALA A 1 85 ? -5.046 -7.508 18.926 1.00 94.56 85 ALA A C 1
ATOM 671 O O . ALA A 1 85 ? -5.461 -8.195 17.999 1.00 94.56 85 ALA A O 1
ATOM 672 N N . ALA A 1 86 ? -5.119 -6.170 18.897 1.00 95.25 86 ALA A N 1
ATOM 673 C CA . ALA A 1 86 ? -5.745 -5.454 17.788 1.00 95.25 86 ALA A CA 1
ATOM 674 C C . ALA A 1 86 ? -4.884 -5.406 16.517 1.00 95.25 86 ALA A C 1
ATOM 676 O O . ALA A 1 86 ? -5.389 -5.076 15.444 1.00 95.25 86 ALA A O 1
ATOM 677 N N . ARG A 1 87 ? -3.590 -5.737 16.621 1.00 96.50 87 ARG A N 1
ATOM 678 C CA . ARG A 1 87 ? -2.672 -5.816 15.478 1.00 96.50 87 ARG A CA 1
ATOM 679 C C . ARG A 1 87 ? -3.098 -6.883 14.473 1.00 96.50 87 ARG A C 1
ATOM 681 O O . ARG A 1 87 ? -2.958 -6.653 13.281 1.00 96.50 87 ARG A O 1
ATOM 688 N N . ASP A 1 88 ? -3.621 -8.005 14.949 1.00 95.25 88 ASP A N 1
ATOM 689 C CA . ASP A 1 88 ? -3.947 -9.160 14.105 1.00 95.25 88 ASP A CA 1
ATOM 690 C C . ASP A 1 88 ? -5.410 -9.152 13.639 1.00 95.25 88 ASP A C 1
ATOM 692 O O . ASP A 1 88 ? -5.904 -10.110 13.045 1.00 95.25 88 ASP A O 1
ATOM 696 N N . PHE A 1 89 ? -6.130 -8.060 13.901 1.00 95.94 89 PHE A N 1
ATOM 697 C CA . PHE A 1 89 ? -7.515 -7.935 13.490 1.00 95.94 89 PHE A CA 1
ATOM 698 C C . PHE A 1 89 ? -7.659 -7.722 11.978 1.00 95.94 89 PHE A C 1
ATOM 700 O O . PHE A 1 89 ? -6.900 -6.949 11.371 1.00 95.94 89 PHE A O 1
ATOM 707 N N . PRO A 1 90 ? -8.694 -8.331 11.361 1.00 96.12 90 PRO A N 1
ATOM 708 C CA . PRO A 1 90 ? -9.084 -8.007 9.998 1.00 96.12 90 PRO A CA 1
ATOM 709 C C . PRO A 1 90 ? -9.296 -6.501 9.829 1.00 96.12 90 PRO A C 1
ATOM 711 O O . PRO A 1 90 ? -9.758 -5.826 10.751 1.00 96.12 90 PRO A O 1
ATOM 714 N N . ILE A 1 91 ? -9.013 -5.984 8.631 1.00 96.00 91 ILE A N 1
ATOM 715 C CA . ILE A 1 91 ? -9.118 -4.549 8.309 1.00 96.00 91 ILE A CA 1
ATOM 716 C C . ILE A 1 91 ? -10.479 -3.978 8.735 1.00 96.00 91 ILE A C 1
ATOM 718 O O . ILE A 1 91 ? -10.515 -2.950 9.401 1.00 96.00 91 ILE A O 1
ATOM 722 N N . LYS A 1 92 ? -11.582 -4.692 8.460 1.00 95.19 92 LYS A N 1
ATOM 723 C CA . LYS A 1 92 ? -12.940 -4.272 8.853 1.00 95.19 92 LYS A CA 1
ATOM 724 C C . LYS A 1 92 ? -13.079 -4.014 10.359 1.00 95.19 92 LYS A C 1
ATOM 726 O O . LYS A 1 92 ? -13.599 -2.985 10.758 1.00 95.19 92 LYS A O 1
ATOM 731 N N . VAL A 1 93 ? -12.545 -4.903 11.196 1.00 96.88 93 VAL A N 1
ATOM 732 C CA . VAL A 1 93 ? -12.618 -4.751 12.659 1.00 96.88 93 VAL A CA 1
ATOM 733 C C . VAL A 1 93 ? -11.777 -3.557 13.124 1.00 96.88 93 VAL A C 1
ATOM 735 O O . VAL A 1 93 ? -12.172 -2.836 14.036 1.00 96.88 93 VAL A O 1
ATOM 738 N N . ARG A 1 94 ? -10.631 -3.299 12.483 1.00 97.81 94 ARG A N 1
ATOM 739 C CA . ARG A 1 94 ? -9.807 -2.112 12.768 1.00 97.81 94 ARG A CA 1
ATOM 740 C C . ARG A 1 94 ? -10.495 -0.812 12.347 1.00 97.81 94 ARG A C 1
ATOM 742 O O . ARG A 1 94 ? -10.425 0.170 13.084 1.00 97.81 94 ARG A O 1
ATOM 749 N N . GLU A 1 95 ? -11.193 -0.805 11.213 1.00 97.56 95 GLU A N 1
ATOM 750 C CA . GLU A 1 95 ? -12.058 0.315 10.825 1.00 97.56 95 GLU A CA 1
ATOM 751 C C . GLU A 1 95 ? -13.136 0.568 11.881 1.00 97.56 95 GLU A C 1
ATOM 753 O O . GLU A 1 95 ? -13.289 1.707 12.321 1.00 97.56 95 GLU A O 1
ATOM 758 N N . ASP A 1 96 ? -13.824 -0.482 12.338 1.00 97.00 96 ASP A N 1
ATOM 759 C CA . ASP A 1 96 ? -14.871 -0.382 13.360 1.00 97.00 96 ASP A CA 1
ATOM 760 C C . ASP A 1 96 ? -14.335 0.169 14.689 1.00 97.00 96 ASP A C 1
ATOM 762 O O . ASP A 1 96 ? -15.009 0.964 15.343 1.00 97.00 96 ASP A O 1
ATOM 766 N N . LEU A 1 97 ? -13.101 -0.176 15.073 1.00 97.62 97 LEU A N 1
ATOM 767 C CA . LEU A 1 97 ? -12.444 0.401 16.251 1.00 97.62 97 LEU A CA 1
ATOM 768 C C . LEU A 1 97 ? -12.190 1.906 16.096 1.00 97.62 97 LEU A C 1
ATOM 770 O O . LEU A 1 97 ? -12.471 2.666 17.023 1.00 97.62 97 LEU A O 1
ATOM 774 N N . ILE A 1 98 ? -11.723 2.358 14.926 1.00 97.88 98 ILE A N 1
ATOM 775 C CA . ILE A 1 98 ? -11.572 3.795 14.637 1.00 97.88 98 ILE A CA 1
ATOM 776 C C . ILE A 1 98 ? -12.943 4.480 14.650 1.00 97.88 98 ILE A C 1
ATOM 778 O O . ILE A 1 98 ? -13.085 5.576 15.190 1.00 97.88 98 ILE A O 1
ATOM 782 N N . ARG A 1 99 ? -13.983 3.823 14.124 1.00 96.56 99 ARG A N 1
ATOM 783 C CA . ARG A 1 99 ? -15.359 4.340 14.153 1.00 96.56 99 ARG A CA 1
ATOM 784 C C . ARG A 1 99 ? -15.909 4.461 15.569 1.00 96.56 99 ARG A C 1
ATOM 786 O O . ARG A 1 99 ? -16.548 5.467 15.878 1.00 96.56 99 ARG A O 1
ATOM 793 N N . ALA A 1 100 ? -15.657 3.478 16.426 1.00 95.06 100 ALA A N 1
ATOM 794 C CA . ALA A 1 100 ? -16.038 3.516 17.833 1.00 95.06 100 ALA A CA 1
ATOM 795 C C . ALA A 1 100 ? -15.310 4.645 18.578 1.00 95.06 100 ALA A C 1
ATOM 797 O O . ALA A 1 100 ? -15.935 5.378 19.343 1.00 95.06 100 ALA A O 1
ATOM 798 N N . TYR A 1 101 ? -14.018 4.832 18.299 1.00 96.25 101 TYR A N 1
ATOM 799 C CA . TYR A 1 101 ? -13.218 5.924 18.847 1.00 96.25 101 TYR A CA 1
ATOM 800 C C . TYR A 1 101 ? -13.769 7.309 18.474 1.00 96.25 101 TYR A C 1
ATOM 802 O O . TYR A 1 101 ? -13.954 8.186 19.323 1.00 96.25 101 TYR A O 1
ATOM 810 N N . GLU A 1 102 ? -14.079 7.490 17.192 1.00 94.25 102 GLU A N 1
ATOM 811 C CA . GLU A 1 102 ? -14.658 8.715 16.649 1.00 94.25 102 GLU A CA 1
ATOM 812 C C . GLU A 1 102 ? -16.037 8.999 17.274 1.00 94.25 102 GLU A C 1
ATOM 814 O O . GLU A 1 102 ? -16.289 10.103 17.753 1.00 94.25 102 GLU A O 1
ATOM 819 N N . ASN A 1 103 ? -16.894 7.976 17.386 1.00 91.62 103 ASN A N 1
ATOM 820 C CA . ASN A 1 103 ? -18.200 8.075 18.045 1.00 91.62 103 ASN A CA 1
ATOM 821 C C . ASN A 1 103 ? -18.087 8.497 19.516 1.00 91.62 103 ASN A C 1
ATOM 823 O O . ASN A 1 103 ? -18.836 9.367 19.959 1.00 91.62 103 ASN A O 1
ATOM 827 N N . GLY A 1 104 ? -17.139 7.922 20.263 1.00 89.69 104 GLY A N 1
ATOM 828 C CA . GLY A 1 104 ? -16.874 8.317 21.648 1.00 89.69 104 GLY A CA 1
ATOM 829 C C . GLY A 1 104 ? -16.443 9.780 21.765 1.00 89.69 104 GLY A C 1
ATOM 830 O O . GLY A 1 104 ? -16.851 10.480 22.689 1.00 89.69 104 GLY A O 1
ATOM 831 N N . SER A 1 105 ? -15.689 10.283 20.785 1.00 89.38 105 SER A N 1
ATOM 832 C CA . SER A 1 105 ? -15.270 11.689 20.756 1.00 89.38 105 SER A CA 1
ATOM 833 C C . SER A 1 105 ? -16.455 12.648 20.567 1.00 89.38 105 SER A C 1
ATOM 835 O O . SER A 1 105 ? -16.501 13.689 21.223 1.00 89.38 105 SER A O 1
ATOM 837 N N . TYR A 1 106 ? -17.450 12.284 19.748 1.00 88.00 106 TYR A N 1
ATOM 838 C CA . TYR A 1 106 ? -18.692 13.059 19.615 1.00 88.00 106 TYR A CA 1
ATOM 839 C C . TYR A 1 106 ? -19.594 12.968 20.851 1.00 88.00 106 TYR A C 1
ATOM 841 O O . TYR A 1 106 ? -20.237 13.951 21.218 1.00 88.00 106 TYR A O 1
ATOM 849 N N . GLN A 1 107 ? -19.661 11.801 21.498 1.00 86.81 107 GLN A N 1
ATOM 850 C CA . GLN A 1 107 ? -20.445 11.617 22.726 1.00 86.81 107 GLN A CA 1
ATOM 851 C C . GLN A 1 107 ? -19.903 12.462 23.880 1.00 86.81 107 GLN A C 1
ATOM 853 O O . GLN A 1 107 ? -20.681 13.036 24.635 1.00 86.81 107 GLN A O 1
ATOM 858 N N . ASN A 1 108 ? -18.580 12.597 23.958 1.00 88.00 108 ASN A N 1
ATOM 859 C CA . ASN A 1 108 ? -17.899 13.429 24.947 1.00 88.00 108 ASN A CA 1
ATOM 860 C C . ASN A 1 108 ? -17.874 14.924 24.573 1.00 88.00 108 ASN A C 1
ATOM 862 O O . ASN A 1 108 ? -17.193 15.697 25.241 1.00 88.00 108 ASN A O 1
ATOM 866 N N . CYS A 1 109 ? -18.572 15.329 23.501 1.00 90.00 109 CYS A N 1
ATOM 867 C CA . CYS A 1 109 ? -18.626 16.706 22.997 1.00 90.00 109 CYS A CA 1
ATOM 868 C C . CYS A 1 109 ? -17.240 17.336 22.759 1.00 90.00 109 CYS A C 1
ATOM 870 O O . CYS A 1 109 ? -17.085 18.550 22.874 1.00 90.00 109 CYS A O 1
ATOM 872 N N . ILE A 1 110 ? -16.228 16.524 22.421 1.00 91.00 110 ILE A N 1
ATOM 873 C CA . ILE A 1 110 ? -14.877 17.018 22.101 1.00 91.00 110 ILE A CA 1
ATOM 874 C C . ILE A 1 110 ? -14.906 17.787 20.775 1.00 91.00 110 ILE A C 1
ATOM 876 O O . ILE A 1 110 ? -14.206 18.783 20.610 1.00 91.00 110 ILE A O 1
ATOM 880 N N . PHE A 1 111 ? -15.745 17.333 19.841 1.00 91.56 111 PHE A N 1
ATOM 881 C CA . PHE A 1 111 ? -15.981 17.972 18.552 1.00 91.56 111 PHE A CA 1
ATOM 882 C C . PHE A 1 111 ? -17.472 18.226 18.344 1.00 91.56 111 PHE A C 1
ATOM 884 O O . PHE A 1 111 ? -18.317 17.473 18.836 1.00 91.56 111 PHE A O 1
ATOM 891 N N . ASP A 1 112 ? -17.787 19.264 17.570 1.00 91.38 112 ASP A N 1
ATOM 892 C CA . ASP A 1 112 ? -19.154 19.534 17.137 1.00 91.38 112 ASP A CA 1
ATOM 893 C C . ASP A 1 112 ? -19.681 18.369 16.276 1.00 91.38 112 ASP A C 1
ATOM 895 O O . ASP A 1 112 ? -18.974 17.820 15.428 1.00 91.38 112 ASP A O 1
ATOM 899 N N . ARG A 1 113 ? -20.953 18.011 16.472 1.00 89.31 113 ARG A N 1
ATOM 900 C CA . ARG A 1 113 ? -21.666 16.991 15.690 1.00 89.31 113 ARG A CA 1
ATOM 901 C C . ARG A 1 113 ? -21.800 17.371 14.215 1.00 89.31 113 ARG A C 1
ATOM 903 O O . ARG A 1 113 ? -22.096 16.505 13.398 1.00 89.31 113 ARG A O 1
ATOM 910 N N . THR A 1 114 ? -21.592 18.642 13.869 1.00 91.44 114 THR A N 1
ATOM 911 C CA . THR A 1 114 ? -21.556 19.115 12.477 1.00 91.44 114 THR A CA 1
ATOM 912 C C . THR A 1 114 ? -20.302 18.669 11.720 1.00 91.44 114 THR A C 1
ATOM 914 O O . THR A 1 114 ? -20.303 18.653 10.486 1.00 91.44 114 THR A O 1
ATOM 917 N N . VAL A 1 115 ? -19.231 18.283 12.427 1.00 92.44 115 VAL A N 1
ATOM 918 C CA . VAL A 1 115 ? -17.991 17.826 11.796 1.00 92.44 115 VAL A CA 1
ATOM 919 C C . VAL A 1 115 ? -18.246 16.493 11.103 1.00 92.44 115 VAL A C 1
ATOM 921 O O . VAL A 1 115 ? -18.546 15.490 11.751 1.00 92.44 115 VAL A O 1
ATOM 924 N N . LYS A 1 116 ? -18.092 16.478 9.774 1.00 93.75 116 LYS A N 1
ATOM 925 C CA . LYS A 1 116 ? -18.210 15.265 8.959 1.00 93.75 116 LYS A CA 1
ATOM 926 C C . LYS A 1 116 ? -17.233 14.183 9.423 1.00 93.75 116 LYS A C 1
ATOM 928 O O . LYS A 1 116 ? -16.106 14.463 9.829 1.00 93.75 116 LYS A O 1
ATOM 933 N N . ARG A 1 117 ? -17.666 12.937 9.257 1.00 95.06 117 ARG A N 1
ATOM 934 C CA . ARG A 1 117 ? -16.900 11.743 9.599 1.00 95.06 117 ARG A CA 1
ATOM 935 C C . ARG A 1 117 ? -15.641 11.597 8.740 1.00 95.06 117 ARG A C 1
ATOM 937 O O . ARG A 1 117 ? -15.718 11.766 7.524 1.00 95.06 117 ARG A O 1
ATOM 944 N N . GLY A 1 118 ? -14.510 11.230 9.340 1.00 95.38 118 GLY A N 1
ATOM 945 C CA . GLY A 1 118 ? -13.267 10.973 8.603 1.00 95.38 118 GLY A CA 1
ATOM 946 C C . GLY A 1 118 ? -13.334 9.735 7.701 1.00 95.38 118 GLY A C 1
ATOM 947 O O . GLY A 1 118 ? -14.219 8.881 7.837 1.00 95.38 118 GLY A O 1
ATOM 948 N N . ARG A 1 119 ? -12.377 9.593 6.781 1.00 95.94 119 ARG A N 1
ATOM 949 C CA . ARG A 1 119 ? -12.204 8.381 5.961 1.00 95.94 119 ARG A CA 1
ATOM 950 C C . ARG A 1 119 ? -11.132 7.478 6.556 1.00 95.94 119 ARG A C 1
ATOM 952 O O . ARG A 1 119 ? -10.199 7.956 7.189 1.00 95.94 119 ARG A O 1
ATOM 959 N N . VAL A 1 120 ? -11.273 6.173 6.354 1.00 96.94 120 VAL A N 1
ATOM 960 C CA . VAL A 1 120 ? -10.345 5.165 6.875 1.00 96.94 120 VAL A CA 1
ATOM 961 C C . VAL A 1 120 ? -9.893 4.274 5.720 1.00 96.94 120 VAL A C 1
ATOM 963 O O . VAL A 1 120 ? -10.725 3.869 4.910 1.00 96.94 120 VAL A O 1
ATOM 966 N N . HIS A 1 121 ? -8.597 3.979 5.649 1.00 96.06 121 HIS A N 1
ATOM 967 C CA . HIS A 1 121 ? -7.993 3.088 4.661 1.00 96.06 121 HIS A CA 1
ATOM 968 C C . HIS A 1 121 ? -6.969 2.153 5.318 1.00 96.06 121 HIS A C 1
ATOM 970 O O . HIS A 1 121 ? -6.307 2.533 6.283 1.00 96.06 121 HIS A O 1
ATOM 976 N N . GLY A 1 122 ? -6.845 0.920 4.824 1.00 95.62 122 GLY A N 1
ATOM 977 C CA . GLY A 1 122 ? -5.884 -0.057 5.336 1.00 95.62 122 GLY A CA 1
ATOM 978 C C . GLY A 1 122 ? -4.563 -0.010 4.579 1.00 95.62 122 GLY A C 1
ATOM 979 O O . GLY A 1 122 ? -4.539 -0.310 3.396 1.00 95.62 122 GLY A O 1
ATOM 980 N N . GLU A 1 123 ? -3.466 0.298 5.273 1.00 92.25 123 GLU A N 1
ATOM 981 C CA . GLU A 1 123 ? -2.117 0.376 4.675 1.00 92.25 123 GLU A CA 1
ATOM 982 C C . GLU A 1 123 ? -1.304 -0.910 4.878 1.00 92.25 123 GLU A C 1
ATOM 984 O O . GLU A 1 123 ? -0.343 -1.188 4.167 1.00 92.25 123 GLU A O 1
ATOM 989 N N . GLY A 1 124 ? -1.650 -1.709 5.891 1.00 91.12 124 GLY A N 1
ATOM 990 C CA . GLY A 1 124 ? -0.901 -2.917 6.218 1.00 91.12 124 GLY A CA 1
ATOM 991 C C . GLY A 1 124 ? -1.507 -3.732 7.353 1.00 91.12 124 GLY A C 1
ATOM 992 O O . GLY A 1 124 ? -2.641 -3.503 7.790 1.00 91.12 124 GLY A O 1
ATOM 993 N N . LEU A 1 125 ? -0.725 -4.696 7.853 1.00 89.94 125 LEU A N 1
ATOM 994 C CA . LEU A 1 125 ? -1.177 -5.669 8.855 1.00 89.94 125 LEU A CA 1
ATOM 995 C C . LEU A 1 125 ? -1.693 -5.008 10.134 1.00 89.94 125 LEU A C 1
ATOM 997 O O . LEU A 1 125 ? -2.721 -5.425 10.640 1.00 89.94 125 LEU A O 1
ATOM 1001 N N . ASN A 1 126 ? -1.034 -3.954 10.616 1.00 96.75 126 ASN A N 1
ATOM 1002 C CA . ASN A 1 126 ? -1.403 -3.276 11.861 1.00 96.75 126 ASN A CA 1
ATOM 1003 C C . ASN A 1 126 ? -1.495 -1.753 11.734 1.00 96.75 126 ASN A C 1
ATOM 1005 O O . ASN A 1 126 ? -1.511 -1.053 12.744 1.00 96.75 126 ASN A O 1
ATOM 1009 N N . ILE A 1 127 ? -1.531 -1.239 10.506 1.00 97.44 127 ILE A N 1
ATOM 1010 C CA . ILE A 1 127 ? -1.531 0.194 10.215 1.00 97.44 127 ILE A CA 1
ATOM 1011 C C . ILE A 1 127 ? -2.772 0.534 9.395 1.00 97.44 127 ILE A C 1
ATOM 1013 O O . ILE A 1 127 ? -3.104 -0.173 8.441 1.00 97.44 127 ILE A O 1
ATOM 1017 N N . MET A 1 128 ? -3.444 1.610 9.790 1.00 98.06 128 MET A N 1
ATOM 1018 C CA . MET A 1 128 ? -4.544 2.230 9.061 1.00 98.06 128 MET A CA 1
ATOM 1019 C C . MET A 1 128 ? -4.225 3.710 8.845 1.00 98.06 128 MET A C 1
ATOM 1021 O O . MET A 1 128 ? -3.641 4.363 9.708 1.00 98.06 128 MET A O 1
ATOM 1025 N N . THR A 1 129 ? -4.655 4.242 7.714 1.00 97.69 129 THR A N 1
ATOM 1026 C CA . THR A 1 129 ? -4.670 5.668 7.408 1.00 97.69 129 THR A CA 1
ATOM 1027 C C . THR A 1 129 ? -6.043 6.228 7.764 1.00 97.69 129 THR A C 1
ATOM 1029 O O . THR A 1 129 ? -7.063 5.718 7.302 1.00 97.69 129 THR A O 1
ATOM 1032 N N . TYR A 1 130 ? -6.083 7.284 8.573 1.00 98.12 130 TYR A N 1
ATOM 1033 C CA . TYR A 1 130 ? -7.287 8.049 8.884 1.00 98.12 130 TYR A CA 1
ATOM 1034 C C . TYR A 1 130 ? -7.180 9.452 8.283 1.00 98.12 130 TYR A C 1
ATOM 1036 O O . TYR A 1 130 ? -6.271 10.205 8.619 1.00 98.12 130 TYR A O 1
ATOM 1044 N N . ILE A 1 131 ? -8.107 9.811 7.399 1.00 97.50 131 ILE A N 1
ATOM 1045 C CA . ILE A 1 131 ? -8.184 11.135 6.776 1.00 97.50 131 ILE A CA 1
ATOM 1046 C C . ILE A 1 131 ? -9.283 11.916 7.491 1.00 97.50 131 ILE A C 1
ATOM 1048 O O . ILE A 1 131 ? -10.473 11.664 7.286 1.00 97.50 131 ILE A O 1
ATOM 1052 N N . ALA A 1 132 ? -8.892 12.851 8.351 1.00 96.94 132 ALA A N 1
ATOM 1053 C CA . ALA A 1 132 ? -9.830 13.688 9.079 1.00 96.94 132 ALA A CA 1
ATOM 1054 C C . ALA A 1 132 ? -10.445 14.754 8.161 1.00 96.94 132 ALA A C 1
ATOM 1056 O O . ALA A 1 132 ? -9.737 15.432 7.417 1.00 96.94 132 ALA A O 1
ATOM 1057 N N . MET A 1 133 ? -11.757 14.971 8.277 1.00 95.12 133 MET A N 1
ATOM 1058 C CA . MET A 1 133 ? -12.445 16.042 7.537 1.00 95.12 133 MET A CA 1
ATOM 1059 C C . MET A 1 133 ? -12.109 17.440 8.070 1.00 95.12 133 MET A C 1
ATOM 1061 O O . MET A 1 133 ? -12.283 18.439 7.382 1.00 95.12 133 MET A O 1
ATOM 1065 N N . SER A 1 134 ? -11.612 17.526 9.306 1.00 95.12 134 SER A N 1
ATOM 1066 C CA . SER A 1 134 ? -11.175 18.771 9.932 1.00 95.12 134 SER A CA 1
ATOM 1067 C C . SER A 1 134 ? -9.721 18.662 10.375 1.00 95.12 134 SER A C 1
ATOM 1069 O O . SER A 1 134 ? -9.324 17.675 10.999 1.00 95.12 134 SER A O 1
ATOM 1071 N N . ARG A 1 135 ? -8.945 19.723 10.118 1.00 96.44 135 ARG A N 1
ATOM 1072 C CA . ARG A 1 135 ? -7.561 19.867 10.603 1.00 96.44 135 ARG A CA 1
ATOM 1073 C C . ARG A 1 135 ? -7.478 19.721 12.124 1.00 96.44 135 ARG A C 1
ATOM 1075 O O . ARG A 1 135 ? -6.553 19.099 12.631 1.00 96.44 135 ARG A O 1
ATOM 1082 N N . GLN A 1 136 ? -8.473 20.248 12.842 1.00 95.44 136 GLN A N 1
ATOM 1083 C CA . GLN A 1 136 ? -8.512 20.218 14.307 1.00 95.44 136 GLN A CA 1
ATOM 1084 C C . GLN A 1 136 ? -8.602 18.784 14.841 1.00 95.44 136 GLN A C 1
ATOM 1086 O O . GLN A 1 136 ? -7.931 18.448 15.811 1.00 95.44 136 GLN A O 1
ATOM 1091 N N . VAL A 1 137 ? -9.374 17.917 14.175 1.00 96.00 137 VAL A N 1
ATOM 1092 C CA . VAL A 1 137 ? -9.499 16.502 14.559 1.00 96.00 137 VAL A CA 1
ATOM 1093 C C . VAL A 1 137 ? -8.170 15.773 14.352 1.00 96.00 137 VAL A C 1
ATOM 1095 O O . VAL A 1 137 ? -7.723 15.061 15.249 1.00 96.00 137 VAL A O 1
ATOM 1098 N N . ALA A 1 138 ? -7.505 15.980 13.210 1.00 97.25 138 ALA A N 1
ATOM 1099 C CA . ALA A 1 138 ? -6.201 15.370 12.944 1.00 97.25 138 ALA A CA 1
ATOM 1100 C C . ALA A 1 138 ? -5.134 15.823 13.950 1.00 97.25 138 ALA A C 1
ATOM 1102 O O . ALA A 1 138 ? -4.461 14.985 14.551 1.00 97.25 138 ALA A O 1
ATOM 1103 N N . GLN A 1 139 ? -5.019 17.134 14.178 1.00 96.88 139 GLN A N 1
ATOM 1104 C CA . GLN A 1 139 ? -4.083 17.704 15.148 1.00 96.88 139 GLN A CA 1
ATOM 1105 C C . GLN A 1 139 ? -4.343 17.178 16.559 1.00 96.88 139 GLN A C 1
ATOM 1107 O O . GLN A 1 139 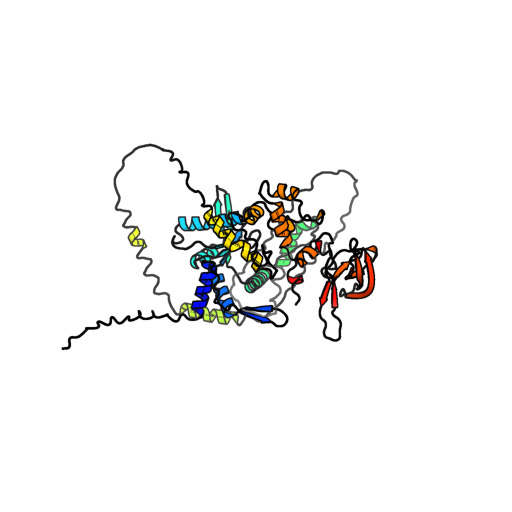? -3.401 16.798 17.247 1.00 96.88 139 GLN A O 1
ATOM 1112 N N . TRP A 1 140 ? -5.609 17.092 16.969 1.00 96.81 140 TRP A N 1
ATOM 1113 C CA . TRP A 1 140 ? -5.980 16.544 18.269 1.00 96.81 140 TRP A CA 1
ATOM 1114 C C . TRP A 1 140 ? -5.590 15.068 18.409 1.00 96.81 140 TRP A C 1
ATOM 1116 O O . TRP A 1 140 ? -4.996 14.696 19.418 1.00 96.81 140 TRP A O 1
ATOM 1126 N N . MET A 1 141 ? -5.854 14.226 17.401 1.00 98.00 141 MET A N 1
ATOM 1127 C CA . MET A 1 141 ? -5.457 12.811 17.444 1.00 98.00 141 MET A CA 1
ATOM 1128 C C . MET A 1 141 ? -3.936 12.658 17.533 1.00 98.00 141 MET A C 1
ATOM 1130 O O . MET A 1 141 ? -3.446 11.890 18.358 1.00 98.00 141 MET A O 1
ATOM 1134 N N . VAL A 1 142 ? -3.184 13.415 16.727 1.00 97.88 142 VAL A N 1
ATOM 1135 C CA . VAL A 1 142 ? -1.713 13.405 16.753 1.00 97.88 142 VAL A CA 1
ATOM 1136 C C . VAL A 1 142 ? -1.177 13.898 18.098 1.00 97.88 142 VAL A C 1
ATOM 1138 O O . VAL A 1 142 ? -0.278 13.270 18.649 1.00 97.88 142 VAL A O 1
ATOM 1141 N N . ALA A 1 143 ? -1.742 14.975 18.650 1.00 97.50 143 ALA A N 1
ATOM 1142 C CA . ALA A 1 143 ? -1.358 15.504 19.958 1.00 97.50 143 ALA A CA 1
ATOM 1143 C C . ALA A 1 143 ? -1.650 14.511 21.089 1.00 97.50 143 ALA A C 1
ATOM 1145 O O . ALA A 1 143 ? -0.886 14.426 22.048 1.00 97.50 143 ALA A O 1
ATOM 1146 N N . LYS A 1 144 ? -2.727 13.727 20.963 1.00 97.44 144 LYS A N 1
ATOM 1147 C CA . LYS A 1 144 ? -3.048 12.661 21.912 1.00 97.44 144 LYS A CA 1
ATOM 1148 C C . LYS A 1 144 ? -2.012 11.536 21.885 1.00 97.44 144 LYS A C 1
ATOM 1150 O O . LYS A 1 144 ? -1.684 10.995 22.935 1.00 97.44 144 LYS A O 1
ATOM 1155 N N . GLY A 1 145 ? -1.478 11.213 20.704 1.00 97.94 145 GLY A N 1
ATOM 1156 C CA . GLY A 1 145 ? -0.342 10.307 20.491 1.00 97.94 145 GLY A CA 1
ATOM 1157 C C . GLY A 1 145 ? -0.636 8.818 20.712 1.00 97.94 145 GLY A C 1
ATOM 1158 O O . GLY A 1 145 ? -0.273 7.986 19.884 1.00 97.94 145 GLY A O 1
ATOM 1159 N N . GLU A 1 146 ? -1.324 8.466 21.793 1.00 98.12 146 GLU A N 1
ATOM 1160 C CA . GLU A 1 146 ? -1.801 7.120 22.107 1.00 98.12 146 GLU A CA 1
ATOM 1161 C C . GLU A 1 146 ? -3.160 7.214 22.799 1.00 98.12 146 GLU A C 1
ATOM 1163 O O . GLU A 1 146 ? -3.387 8.095 23.627 1.00 98.12 146 GLU A O 1
ATOM 1168 N N . ASP A 1 147 ? -4.064 6.292 22.480 1.00 98.06 147 ASP A N 1
ATOM 1169 C CA . ASP A 1 147 ? -5.264 6.084 23.284 1.00 98.06 147 ASP A CA 1
ATOM 1170 C C . ASP A 1 147 ? -5.778 4.644 23.176 1.00 98.06 147 ASP A C 1
ATOM 1172 O O . ASP A 1 147 ? -5.221 3.801 22.465 1.00 98.06 147 ASP A O 1
ATOM 1176 N N . LYS A 1 148 ? -6.859 4.352 23.895 1.00 97.38 148 LYS A N 1
ATOM 1177 C CA . LYS A 1 148 ? -7.531 3.061 23.904 1.00 97.38 148 LYS A CA 1
ATOM 1178 C C . LYS A 1 148 ? -9.026 3.177 23.629 1.00 97.38 148 LYS A C 1
ATOM 1180 O O . LYS A 1 148 ? -9.683 4.137 24.015 1.00 97.38 148 LYS A O 1
ATOM 1185 N N . VAL A 1 149 ? -9.571 2.143 22.996 1.00 96.56 149 VAL A N 1
ATOM 1186 C CA . VAL A 1 149 ? -11.017 1.938 22.839 1.00 96.56 149 VAL A CA 1
ATOM 1187 C C . VAL A 1 149 ? -11.418 0.708 23.630 1.00 96.56 149 VAL A C 1
ATOM 1189 O O . VAL A 1 149 ? -10.824 -0.355 23.455 1.00 96.56 149 VAL A O 1
ATOM 1192 N N . THR A 1 150 ? -12.448 0.837 24.461 1.00 95.56 150 THR A N 1
ATOM 1193 C CA . THR A 1 150 ? -13.009 -0.289 25.211 1.00 95.56 150 THR A CA 1
ATOM 1194 C C . THR A 1 150 ? -14.246 -0.823 24.496 1.00 95.56 150 THR A C 1
ATOM 1196 O O . THR A 1 150 ? -15.275 -0.153 24.455 1.00 95.56 150 THR A O 1
ATOM 1199 N N . VAL A 1 151 ? -14.173 -2.040 23.952 1.00 91.12 151 VAL A N 1
ATOM 1200 C CA . VAL A 1 151 ? -15.325 -2.731 23.346 1.00 91.12 151 VAL A CA 1
ATOM 1201 C C . VAL A 1 151 ? -15.614 -3.983 24.162 1.00 91.12 151 VAL A C 1
ATOM 1203 O O . VAL A 1 151 ? -14.755 -4.849 24.299 1.00 91.12 151 VAL A O 1
ATOM 1206 N N . ARG A 1 152 ? -16.827 -4.079 24.725 1.00 91.25 152 ARG A N 1
ATOM 1207 C CA . ARG A 1 152 ? -17.262 -5.218 25.565 1.00 91.25 152 ARG A CA 1
ATOM 1208 C C . ARG A 1 152 ? -16.302 -5.517 26.732 1.00 91.25 152 ARG A C 1
ATOM 1210 O O . ARG A 1 152 ? -16.021 -6.671 27.030 1.00 91.25 152 ARG A O 1
ATOM 1217 N N . GLY A 1 153 ? -15.777 -4.468 27.369 1.00 93.12 153 GLY A N 1
ATOM 1218 C CA . GLY A 1 153 ? -14.851 -4.585 28.503 1.00 93.12 153 GLY A CA 1
ATOM 1219 C C . GLY A 1 153 ? -13.407 -4.941 28.132 1.00 93.12 153 GLY A C 1
ATOM 1220 O O . GLY A 1 153 ? -12.574 -5.049 29.025 1.00 93.12 153 GLY A O 1
ATOM 1221 N N . VAL A 1 154 ? -13.089 -5.094 26.842 1.00 94.38 154 VAL A N 1
ATOM 1222 C CA . VAL A 1 154 ? -11.720 -5.318 26.361 1.00 94.38 154 VAL A CA 1
ATOM 1223 C C . VAL A 1 154 ? -11.149 -4.010 25.829 1.00 94.38 154 VAL A C 1
ATOM 1225 O O . VAL A 1 154 ? -11.779 -3.347 25.006 1.00 94.38 154 VAL A O 1
ATOM 1228 N N . GLU A 1 155 ? -9.957 -3.642 26.297 1.00 97.31 155 GLU A N 1
ATOM 1229 C CA . GLU A 1 155 ? -9.261 -2.424 25.877 1.00 97.31 155 GLU A CA 1
ATOM 1230 C C . GLU A 1 155 ? -8.322 -2.699 24.697 1.00 97.31 155 GLU A C 1
ATOM 1232 O O . GLU A 1 155 ? -7.444 -3.563 24.767 1.00 97.31 155 GLU A O 1
ATOM 1237 N N . TYR A 1 156 ? -8.462 -1.917 23.630 1.00 97.81 156 TYR A N 1
ATOM 1238 C CA . TYR A 1 156 ? -7.620 -1.984 22.439 1.00 97.81 156 TYR A CA 1
ATOM 1239 C C . TYR A 1 156 ? -6.820 -0.696 22.287 1.00 97.81 156 TYR A C 1
ATOM 1241 O O . TYR A 1 156 ? -7.405 0.377 22.158 1.00 97.81 156 TYR A O 1
ATOM 1249 N N . ARG A 1 157 ? -5.486 -0.802 22.301 1.00 98.00 157 ARG A N 1
ATOM 1250 C CA . ARG A 1 157 ? -4.572 0.346 22.204 1.00 98.00 157 ARG A CA 1
ATOM 1251 C C . ARG A 1 157 ? -4.261 0.713 20.758 1.00 98.00 157 ARG A C 1
ATOM 1253 O O . ARG A 1 157 ? -4.012 -0.163 19.922 1.00 98.00 157 ARG A O 1
ATOM 1260 N N . MET A 1 158 ? -4.214 2.012 20.496 1.00 98.44 158 MET A N 1
ATOM 1261 C CA . MET A 1 158 ? -3.885 2.605 19.206 1.00 98.44 158 MET A CA 1
ATOM 1262 C C . MET A 1 158 ? -2.886 3.742 19.404 1.00 98.44 158 MET A C 1
ATOM 1264 O O . MET A 1 158 ? -3.050 4.569 20.297 1.00 98.44 158 MET A O 1
ATOM 1268 N N . LEU A 1 159 ? -1.875 3.807 18.542 1.00 98.25 159 LEU A N 1
ATOM 1269 C CA . LEU A 1 159 ? -1.002 4.970 18.429 1.00 98.25 159 LEU A CA 1
ATOM 1270 C C . LEU A 1 159 ? -1.455 5.844 17.269 1.00 98.25 159 LEU A C 1
ATOM 1272 O O . LEU A 1 159 ? -1.720 5.339 16.178 1.00 98.25 159 LEU A O 1
ATOM 1276 N N . PHE A 1 160 ? -1.444 7.149 17.486 1.00 98.31 160 PHE A N 1
ATOM 1277 C CA . PHE A 1 160 ? -1.708 8.160 16.480 1.00 98.31 160 PHE A CA 1
ATOM 1278 C C . PHE A 1 160 ? -0.400 8.859 16.134 1.00 98.31 160 PHE A C 1
ATOM 1280 O O . PHE A 1 160 ? 0.259 9.452 16.986 1.00 98.31 160 PHE A O 1
ATOM 1287 N N . LYS A 1 161 ? -0.001 8.780 14.868 1.00 97.56 161 LYS A N 1
ATOM 1288 C CA . LYS A 1 161 ? 1.183 9.471 14.358 1.00 97.56 161 LYS A CA 1
ATOM 1289 C C . LYS A 1 161 ? 0.799 10.382 13.211 1.00 97.56 161 LYS A C 1
ATOM 1291 O O . LYS A 1 161 ? -0.087 10.065 12.423 1.00 97.56 161 LYS A O 1
ATOM 1296 N N . GLN A 1 162 ? 1.503 11.500 13.098 1.00 97.38 162 GLN A N 1
ATOM 1297 C CA . GLN A 1 162 ? 1.395 12.342 11.918 1.00 97.38 162 GLN A CA 1
ATOM 1298 C C . GLN A 1 162 ? 1.885 11.570 10.690 1.00 97.38 162 GLN A C 1
ATOM 1300 O O . GLN A 1 162 ? 2.892 10.857 10.761 1.00 97.38 162 GLN A O 1
ATOM 1305 N N . TRP A 1 163 ? 1.182 11.716 9.570 1.00 97.06 163 TRP A N 1
ATOM 1306 C CA . TRP A 1 163 ? 1.695 11.235 8.298 1.00 97.06 163 TRP A CA 1
ATOM 1307 C C . TRP A 1 163 ? 2.845 12.108 7.811 1.00 97.06 163 TRP A C 1
ATOM 1309 O O . TRP A 1 163 ? 2.784 13.336 7.852 1.00 97.06 163 TRP A O 1
ATOM 1319 N N . LEU A 1 164 ? 3.892 11.451 7.335 1.00 94.69 164 LEU A N 1
ATOM 1320 C CA . LEU A 1 164 ? 5.097 12.083 6.829 1.00 94.69 164 LEU A CA 1
ATOM 1321 C C . LEU A 1 164 ? 5.370 11.553 5.429 1.00 94.69 164 LEU A C 1
ATOM 1323 O O . LEU A 1 164 ? 5.093 10.389 5.125 1.00 94.69 164 LEU A O 1
ATOM 1327 N N . THR A 1 165 ? 5.948 12.401 4.584 1.00 94.94 165 THR A N 1
ATOM 1328 C CA . THR A 1 165 ? 6.421 11.958 3.271 1.00 94.94 165 THR A CA 1
ATOM 1329 C C . THR A 1 165 ? 7.536 10.930 3.432 1.00 94.94 165 THR A C 1
ATOM 1331 O O . THR A 1 165 ? 8.186 10.846 4.476 1.00 94.94 165 THR A O 1
ATOM 1334 N N . ARG A 1 166 ? 7.817 10.158 2.377 1.00 88.94 166 ARG A N 1
ATOM 1335 C CA . ARG A 1 166 ? 8.897 9.167 2.422 1.00 88.94 166 ARG A CA 1
ATOM 1336 C C . ARG A 1 166 ? 10.242 9.789 2.808 1.00 88.94 166 ARG A C 1
ATOM 1338 O O . ARG A 1 166 ? 10.917 9.259 3.682 1.00 88.94 166 ARG A O 1
ATOM 1345 N N . ARG A 1 167 ? 10.573 10.939 2.213 1.00 92.31 167 ARG A N 1
ATOM 1346 C CA . ARG A 1 167 ? 11.798 11.692 2.511 1.00 92.31 167 ARG A CA 1
ATOM 1347 C C . ARG A 1 167 ? 11.884 12.073 3.989 1.00 92.31 167 ARG A C 1
ATOM 1349 O O . ARG A 1 167 ? 12.920 11.886 4.604 1.00 92.31 167 ARG A O 1
ATOM 1356 N N . GLU A 1 168 ? 10.792 12.569 4.563 1.00 93.38 168 GLU A N 1
ATOM 1357 C CA . GLU A 1 168 ? 10.740 12.960 5.978 1.00 93.38 168 GLU A CA 1
ATOM 1358 C C . GLU A 1 168 ? 10.786 11.765 6.924 1.00 93.38 168 GLU A C 1
ATOM 1360 O O . GLU A 1 168 ? 11.373 11.859 7.995 1.00 93.38 168 GLU A O 1
ATOM 1365 N N . LEU A 1 169 ? 10.184 10.634 6.545 1.00 89.88 169 LEU A N 1
ATOM 1366 C CA . LEU A 1 169 ? 10.317 9.392 7.301 1.00 89.88 169 LEU A CA 1
ATOM 1367 C C . LEU A 1 169 ? 11.759 8.899 7.309 1.00 89.88 169 LEU A C 1
ATOM 1369 O O . LEU A 1 169 ? 12.234 8.466 8.353 1.00 89.88 169 LEU A O 1
ATOM 1373 N N . ASP A 1 170 ? 12.435 8.938 6.163 1.00 90.12 170 ASP A N 1
ATOM 1374 C CA . ASP A 1 170 ? 13.825 8.506 6.057 1.00 90.12 170 ASP A CA 1
ATOM 1375 C C . ASP A 1 170 ? 14.747 9.450 6.845 1.00 90.12 170 ASP A C 1
ATOM 1377 O O . ASP A 1 170 ? 15.592 8.974 7.597 1.00 90.12 170 ASP A O 1
ATOM 1381 N N . GLU A 1 171 ? 14.509 10.761 6.789 1.00 93.25 171 GLU A N 1
ATOM 1382 C CA . GLU A 1 171 ? 15.241 11.744 7.596 1.00 93.25 171 GLU A CA 1
ATOM 1383 C C . GLU A 1 171 ? 14.991 11.565 9.097 1.00 93.25 171 GLU A C 1
ATOM 1385 O O . GLU A 1 171 ? 15.916 11.531 9.905 1.00 93.25 171 GLU A O 1
ATOM 1390 N N . ARG A 1 172 ? 13.736 11.332 9.490 1.00 89.38 172 ARG A N 1
ATOM 1391 C CA . ARG A 1 172 ? 13.400 11.029 10.881 1.00 89.38 172 ARG A CA 1
ATOM 1392 C C . ARG A 1 172 ? 14.050 9.739 11.364 1.00 89.38 172 ARG A C 1
ATOM 1394 O O . ARG A 1 172 ? 14.474 9.687 12.511 1.00 89.38 172 ARG A O 1
ATOM 1401 N N . ARG A 1 173 ? 14.143 8.710 10.516 1.00 88.44 173 ARG A N 1
ATOM 1402 C CA . ARG A 1 173 ? 14.879 7.485 10.854 1.00 88.44 173 ARG A CA 1
ATOM 1403 C C . ARG A 1 173 ? 16.364 7.762 11.030 1.00 88.44 173 ARG A C 1
ATOM 1405 O O . ARG A 1 173 ? 16.907 7.283 12.008 1.00 88.44 173 ARG A O 1
ATOM 1412 N N . ARG A 1 174 ? 16.984 8.578 10.171 1.00 90.69 174 ARG A N 1
ATOM 1413 C CA . ARG A 1 174 ? 18.388 8.989 10.342 1.00 90.69 174 ARG A CA 1
ATOM 1414 C C . ARG A 1 174 ? 18.613 9.679 11.686 1.00 90.69 174 ARG A C 1
ATOM 1416 O O . ARG A 1 174 ? 19.449 9.221 12.453 1.00 90.69 174 ARG A O 1
ATOM 1423 N N . MET A 1 175 ? 17.797 10.676 12.033 1.00 89.69 175 MET A N 1
ATOM 1424 C CA . MET A 1 175 ? 17.874 11.343 13.343 1.00 89.69 175 MET A CA 1
ATOM 1425 C C . MET A 1 175 ? 17.616 10.375 14.516 1.00 89.69 175 MET A C 1
ATOM 1427 O O . MET A 1 175 ? 18.249 10.444 15.575 1.00 89.69 175 MET A O 1
ATOM 1431 N N . GLU A 1 176 ? 16.668 9.446 14.361 1.00 85.88 176 GLU A N 1
ATOM 1432 C CA . GLU A 1 176 ? 16.413 8.409 15.363 1.00 85.88 176 GLU A CA 1
ATOM 1433 C C . GLU A 1 176 ? 17.593 7.437 15.488 1.00 85.88 176 GLU A C 1
ATOM 1435 O O . GLU A 1 176 ? 17.930 7.083 16.611 1.00 85.88 176 GLU A O 1
ATOM 1440 N N . ASP A 1 177 ? 18.258 7.062 14.398 1.00 85.69 177 ASP A N 1
ATOM 1441 C CA . ASP A 1 177 ? 19.432 6.183 14.384 1.00 85.69 177 ASP A CA 1
ATOM 1442 C C . ASP A 1 177 ? 20.666 6.880 14.987 1.00 85.69 177 ASP A C 1
ATOM 1444 O O . ASP A 1 177 ? 21.422 6.272 15.747 1.00 85.69 177 ASP A O 1
ATOM 1448 N N . GLU A 1 178 ? 20.825 8.186 14.752 1.00 87.31 178 GLU A N 1
ATOM 1449 C CA . GLU A 1 178 ? 21.860 9.015 15.385 1.00 87.31 178 GLU A CA 1
ATOM 1450 C C . GLU A 1 178 ? 21.680 9.103 16.910 1.00 87.31 178 GLU A C 1
ATOM 1452 O O . GLU A 1 178 ? 22.648 9.126 17.683 1.00 87.31 178 GLU A O 1
ATOM 1457 N N . THR A 1 179 ? 20.428 9.120 17.380 1.00 84.88 179 THR A N 1
ATOM 1458 C CA . THR A 1 179 ? 20.114 9.177 18.816 1.00 84.88 179 THR A CA 1
ATOM 1459 C C . THR A 1 179 ? 19.978 7.799 19.469 1.00 84.88 179 THR A C 1
ATOM 1461 O O . THR A 1 179 ? 20.221 7.666 20.677 1.00 84.88 179 THR A O 1
ATOM 1464 N N . ARG A 1 180 ? 19.632 6.764 18.699 1.00 82.38 180 ARG A N 1
ATOM 1465 C CA . ARG A 1 180 ? 19.416 5.384 19.141 1.00 82.38 180 ARG A CA 1
ATOM 1466 C C . ARG A 1 180 ? 20.314 4.439 18.357 1.00 82.38 180 ARG A C 1
ATOM 1468 O O . ARG A 1 180 ? 19.950 3.915 17.313 1.00 82.38 180 ARG A O 1
ATOM 1475 N N . PHE A 1 181 ? 21.438 4.085 18.960 1.00 72.50 181 PHE A N 1
ATOM 1476 C CA . PHE A 1 181 ? 22.171 2.914 18.510 1.00 72.50 181 PHE A CA 1
ATOM 1477 C C . PHE A 1 181 ? 21.463 1.654 19.028 1.00 72.50 181 PHE A C 1
ATOM 1479 O O . PHE A 1 181 ? 21.159 1.522 20.218 1.00 72.50 181 PHE A O 1
ATOM 1486 N N . TRP A 1 182 ? 21.196 0.710 18.137 1.00 77.56 182 TRP A N 1
ATOM 1487 C CA . TRP A 1 182 ? 20.805 -0.644 18.501 1.00 77.56 182 TRP A CA 1
ATOM 1488 C C . TRP A 1 182 ? 22.028 -1.550 18.366 1.00 77.56 182 TRP A C 1
ATOM 1490 O O . TRP A 1 182 ? 22.821 -1.431 17.438 1.00 77.56 182 TRP A O 1
ATOM 1500 N N . THR A 1 183 ? 22.217 -2.460 19.319 1.00 80.81 183 THR A N 1
ATOM 1501 C CA . THR A 1 183 ? 23.262 -3.484 19.229 1.00 80.81 183 THR A CA 1
ATOM 1502 C C . THR A 1 183 ? 22.592 -4.824 18.998 1.00 80.81 183 THR A C 1
ATOM 1504 O O . THR A 1 183 ? 21.984 -5.384 19.909 1.00 80.81 183 THR A O 1
ATOM 1507 N N . MET A 1 184 ? 22.697 -5.340 17.775 1.00 81.69 184 MET A N 1
ATOM 1508 C CA . MET A 1 184 ? 22.244 -6.689 17.455 1.00 81.69 184 MET A CA 1
ATOM 1509 C C . MET A 1 184 ? 23.391 -7.672 17.665 1.00 81.69 184 MET A C 1
ATOM 1511 O O . MET A 1 184 ? 24.456 -7.544 17.065 1.00 81.69 184 MET A O 1
ATOM 1515 N N . ALA A 1 185 ? 23.170 -8.666 18.519 1.00 86.56 185 ALA A N 1
ATOM 1516 C CA . ALA A 1 185 ? 24.110 -9.755 18.724 1.00 86.56 185 ALA A CA 1
ATOM 1517 C C . ALA A 1 185 ? 23.612 -10.986 17.951 1.00 86.56 185 ALA A C 1
ATOM 1519 O O . ALA A 1 185 ? 22.635 -11.626 18.337 1.00 86.56 185 ALA A O 1
ATOM 1520 N N . LEU A 1 186 ? 24.255 -11.292 16.824 1.00 87.19 186 LEU A N 1
ATOM 1521 C CA . LEU A 1 186 ? 23.901 -12.433 15.980 1.00 87.19 186 LEU A CA 1
ATOM 1522 C C . LEU A 1 186 ? 24.593 -13.704 16.486 1.00 87.19 186 LEU A C 1
ATOM 1524 O O . LEU A 1 186 ? 25.789 -13.690 16.765 1.00 87.19 186 LEU A O 1
ATOM 1528 N N . ARG A 1 187 ? 23.849 -14.818 16.562 1.00 88.75 187 ARG A N 1
ATOM 1529 C CA . ARG A 1 187 ? 24.368 -16.158 16.916 1.00 88.75 187 ARG A CA 1
ATOM 1530 C C . ARG A 1 187 ? 25.105 -16.212 18.262 1.00 88.75 187 ARG A C 1
ATOM 1532 O O . ARG A 1 187 ? 26.147 -16.851 18.381 1.00 88.75 187 ARG A O 1
ATOM 1539 N N . VAL A 1 188 ? 24.559 -15.556 19.283 1.00 88.25 188 VAL A N 1
ATOM 1540 C CA . VAL A 1 188 ? 25.133 -15.570 20.637 1.00 88.25 188 VAL A CA 1
ATOM 1541 C C . VAL A 1 188 ? 25.085 -16.995 21.201 1.00 88.25 188 VAL A C 1
ATOM 1543 O O . VAL A 1 188 ? 23.989 -17.543 21.349 1.00 88.25 188 VAL A O 1
ATOM 1546 N N . PRO A 1 189 ? 26.230 -17.617 21.545 1.00 92.94 189 PRO A N 1
ATOM 1547 C CA . PRO A 1 189 ? 26.224 -18.897 22.241 1.00 92.94 189 PRO A CA 1
ATOM 1548 C C . PRO A 1 189 ? 25.420 -18.7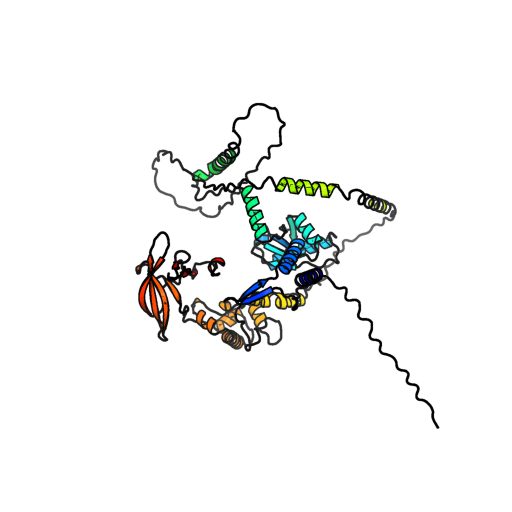86 23.537 1.00 92.94 189 PRO A C 1
ATOM 1550 O O . PRO A 1 189 ? 25.543 -17.795 24.253 1.00 92.94 189 PRO A O 1
ATOM 1553 N N . VAL A 1 190 ? 24.653 -19.817 23.896 1.00 90.69 190 VAL A N 1
ATOM 1554 C CA . VAL A 1 190 ? 23.768 -19.786 25.081 1.00 90.69 190 VAL A CA 1
ATOM 1555 C C . VAL A 1 190 ? 24.517 -19.364 26.355 1.00 90.69 190 VAL A C 1
ATOM 1557 O O . VAL A 1 190 ? 24.003 -18.583 27.151 1.00 90.69 190 VAL A O 1
ATOM 1560 N N . ARG A 1 191 ? 25.777 -19.796 26.520 1.00 87.94 191 ARG A N 1
ATOM 1561 C CA . ARG A 1 191 ? 26.635 -19.407 27.657 1.00 87.94 191 ARG A CA 1
ATOM 1562 C C . ARG A 1 191 ? 27.019 -17.919 27.677 1.00 87.94 191 ARG A C 1
ATOM 1564 O O . ARG A 1 191 ? 27.279 -17.384 28.748 1.00 87.94 191 ARG A O 1
ATOM 1571 N N . ALA A 1 192 ? 27.046 -17.253 26.525 1.00 89.88 192 ALA A N 1
ATOM 1572 C CA . ALA A 1 192 ? 27.381 -15.836 26.395 1.00 89.88 192 ALA A CA 1
ATOM 1573 C C . ALA A 1 192 ? 26.169 -14.906 26.584 1.00 89.88 192 ALA A C 1
ATOM 1575 O O . ALA A 1 192 ? 26.359 -13.704 26.750 1.00 89.88 192 ALA A O 1
ATOM 1576 N N . MET A 1 193 ? 24.939 -15.436 26.629 1.00 88.00 193 MET A N 1
ATOM 1577 C CA . MET A 1 193 ? 23.725 -14.635 26.846 1.00 88.00 193 MET A CA 1
ATOM 1578 C C . MET A 1 193 ? 23.739 -13.886 28.184 1.00 88.00 193 MET A C 1
ATOM 1580 O O . MET A 1 193 ? 23.313 -12.735 28.248 1.00 88.00 193 MET A O 1
ATOM 1584 N N . PHE A 1 194 ? 24.260 -14.516 29.243 1.00 87.50 194 PHE A N 1
ATOM 1585 C CA . PHE A 1 194 ? 24.309 -13.931 30.585 1.00 87.50 194 PHE A CA 1
ATOM 1586 C C . PHE A 1 194 ? 25.235 -12.698 30.679 1.00 87.50 194 PHE A C 1
ATOM 1588 O O . PHE A 1 194 ? 24.762 -11.647 31.113 1.00 87.50 194 PHE A O 1
ATOM 1595 N N . PRO A 1 195 ? 26.510 -12.743 30.232 1.00 94.12 195 PRO A N 1
ATOM 1596 C CA . PRO A 1 195 ? 27.377 -11.561 30.256 1.00 94.12 195 PRO A CA 1
ATOM 1597 C C . PRO A 1 195 ? 27.072 -10.530 29.157 1.00 94.12 195 PRO A C 1
ATOM 1599 O O . PRO A 1 195 ? 27.570 -9.407 29.241 1.00 94.12 195 PRO A O 1
ATOM 1602 N N . LEU A 1 196 ? 26.273 -10.868 28.134 1.00 89.69 196 LEU A N 1
ATOM 1603 C CA . LEU A 1 196 ? 26.056 -10.017 26.957 1.00 89.69 196 LEU A CA 1
ATOM 1604 C C . LEU A 1 196 ? 25.589 -8.603 27.326 1.00 89.69 196 LEU A C 1
ATOM 1606 O O . LEU A 1 196 ? 26.101 -7.623 26.789 1.00 89.69 196 LEU A O 1
ATOM 1610 N N . LYS A 1 197 ? 24.654 -8.484 28.275 1.00 85.69 197 LYS A N 1
ATOM 1611 C CA . LYS A 1 197 ? 24.129 -7.183 28.713 1.00 85.69 197 LYS A CA 1
ATOM 1612 C C . LYS A 1 197 ? 25.219 -6.296 29.320 1.00 85.69 197 LYS A C 1
ATOM 1614 O O . LYS A 1 197 ? 25.295 -5.110 28.996 1.00 85.69 197 LYS A O 1
ATOM 1619 N N . ASP A 1 198 ? 26.080 -6.867 30.158 1.00 89.94 198 ASP A N 1
ATOM 1620 C CA . ASP A 1 198 ? 27.198 -6.150 30.775 1.00 89.94 198 ASP A CA 1
ATOM 1621 C C . ASP A 1 198 ? 28.261 -5.776 29.740 1.00 89.94 198 ASP A C 1
ATOM 1623 O O . ASP A 1 198 ? 28.797 -4.668 29.784 1.00 89.94 198 ASP A O 1
ATOM 1627 N N . MET A 1 199 ? 28.538 -6.662 28.779 1.00 88.31 199 MET A N 1
ATOM 1628 C CA . MET A 1 199 ? 29.471 -6.393 27.680 1.00 88.31 199 MET A CA 1
ATOM 1629 C C . MET A 1 199 ? 28.998 -5.225 26.809 1.00 88.31 199 MET A C 1
ATOM 1631 O O . MET A 1 199 ? 29.777 -4.309 26.540 1.00 88.31 199 MET A O 1
ATOM 1635 N N . VAL A 1 200 ? 27.720 -5.217 26.415 1.00 87.62 200 VAL A N 1
ATOM 1636 C CA . VAL A 1 200 ? 27.120 -4.127 25.629 1.00 87.62 200 VAL A CA 1
ATOM 1637 C C . VAL A 1 200 ? 27.110 -2.826 26.434 1.00 87.62 200 VAL A C 1
ATOM 1639 O O . VAL A 1 200 ? 27.506 -1.783 25.914 1.00 87.62 200 VAL A O 1
ATOM 1642 N N . SER A 1 201 ? 26.743 -2.879 27.718 1.00 85.81 201 SER A N 1
ATOM 1643 C CA . SER A 1 201 ? 26.688 -1.693 28.587 1.00 85.81 201 SER A CA 1
ATOM 1644 C C . SER A 1 201 ? 28.068 -1.060 28.794 1.00 85.81 201 SER A C 1
ATOM 1646 O O . SER A 1 201 ? 28.215 0.154 28.663 1.00 85.81 201 SER A O 1
ATOM 1648 N N . LYS A 1 202 ? 29.100 -1.874 29.062 1.00 88.38 202 LYS A N 1
ATOM 1649 C CA . LYS A 1 202 ? 30.483 -1.400 29.248 1.00 88.38 202 LYS A CA 1
ATOM 1650 C C . LYS A 1 202 ? 31.054 -0.799 27.967 1.00 88.38 202 LYS A C 1
ATOM 1652 O O . LYS A 1 202 ? 31.669 0.260 28.015 1.00 88.38 202 LYS A O 1
ATOM 1657 N N . ARG A 1 203 ? 30.812 -1.435 26.817 1.00 80.12 203 ARG A N 1
ATOM 1658 C CA . ARG A 1 203 ? 31.312 -0.948 25.523 1.00 80.12 203 ARG A CA 1
ATOM 1659 C C . ARG A 1 203 ? 30.639 0.359 25.100 1.00 80.12 203 ARG A C 1
ATOM 1661 O O . ARG A 1 203 ? 31.322 1.263 24.632 1.00 80.12 203 ARG A O 1
ATOM 1668 N N . SER A 1 204 ? 29.334 0.480 25.342 1.00 78.25 204 SER A N 1
ATOM 1669 C CA . SER A 1 204 ? 28.560 1.685 25.014 1.00 78.25 204 SER A CA 1
ATOM 1670 C C . SER A 1 204 ? 28.903 2.876 25.916 1.00 78.25 204 SER A C 1
ATOM 1672 O O . SER A 1 204 ? 28.855 4.020 25.476 1.00 78.25 204 SER A O 1
ATOM 1674 N N . GLY A 1 205 ? 29.267 2.629 27.181 1.00 71.38 205 GLY A N 1
ATOM 1675 C CA . GLY A 1 205 ? 29.637 3.684 28.130 1.00 71.38 205 GLY A CA 1
ATOM 1676 C C . GLY A 1 205 ? 31.029 4.284 27.905 1.00 71.38 205 GLY A C 1
ATOM 1677 O O . GLY A 1 205 ? 31.256 5.435 28.267 1.00 71.38 205 GLY A O 1
ATOM 1678 N N . SER A 1 206 ? 31.959 3.539 27.300 1.00 61.75 206 SER A N 1
ATOM 1679 C CA . SER A 1 206 ? 33.354 3.978 27.147 1.00 61.75 206 SER A CA 1
ATOM 1680 C C . SER A 1 206 ? 33.642 4.807 25.890 1.00 61.75 206 SER A C 1
ATOM 1682 O O . SER A 1 206 ? 34.652 5.503 25.869 1.00 61.75 206 SER A O 1
ATOM 1684 N N . GLN A 1 207 ? 32.790 4.786 24.858 1.00 55.78 207 GLN A N 1
ATOM 1685 C CA . GLN A 1 207 ? 33.080 5.492 23.598 1.00 55.78 207 GLN A CA 1
ATOM 1686 C C . GLN A 1 207 ? 32.786 7.006 23.619 1.00 55.78 207 GLN A C 1
ATOM 1688 O O . GLN A 1 207 ? 33.372 7.730 22.823 1.00 55.78 207 GLN A O 1
ATOM 1693 N N . ASN A 1 208 ? 31.986 7.521 24.563 1.00 50.78 208 ASN A N 1
ATOM 1694 C CA . ASN A 1 208 ? 31.593 8.943 24.590 1.00 50.78 208 ASN A CA 1
ATOM 1695 C C . ASN A 1 208 ? 32.406 9.856 25.530 1.00 50.78 208 ASN A C 1
ATOM 1697 O O . ASN A 1 208 ? 32.082 11.034 25.645 1.00 50.78 208 ASN A O 1
ATOM 1701 N N . MET A 1 209 ? 33.462 9.365 26.190 1.00 46.34 209 MET A N 1
ATOM 1702 C CA . MET A 1 209 ? 34.361 10.211 27.006 1.00 46.34 209 MET A CA 1
ATOM 1703 C C . MET A 1 209 ? 35.726 10.500 26.351 1.00 46.34 209 MET A C 1
ATOM 1705 O O . MET A 1 209 ? 36.575 11.129 26.974 1.00 46.34 209 MET A O 1
ATOM 1709 N N . GLY A 1 210 ? 35.963 10.054 25.112 1.00 44.75 210 GLY A N 1
ATOM 1710 C CA . GLY A 1 210 ? 37.290 10.111 24.481 1.00 44.75 210 GLY A CA 1
ATOM 1711 C C . GLY A 1 210 ? 37.563 11.269 23.512 1.00 44.75 210 GLY A C 1
ATOM 1712 O O . GLY A 1 210 ? 38.694 11.382 23.055 1.00 44.75 210 GLY A O 1
ATOM 1713 N N . ALA A 1 211 ? 36.580 12.113 23.172 1.00 44.78 211 ALA A N 1
ATOM 1714 C CA . ALA A 1 211 ? 36.717 13.085 22.073 1.00 44.78 211 ALA A CA 1
ATOM 1715 C C . ALA A 1 211 ? 37.018 14.541 22.494 1.00 44.78 211 ALA A C 1
ATOM 1717 O O . ALA A 1 211 ? 37.061 15.425 21.646 1.00 44.78 211 ALA A O 1
ATOM 1718 N N . SER A 1 212 ? 37.272 14.818 23.775 1.00 45.91 212 SER A N 1
ATOM 1719 C CA . SER A 1 212 ? 37.649 16.163 24.237 1.00 45.91 212 SER A CA 1
ATOM 1720 C C . SER A 1 212 ? 38.722 16.103 25.323 1.00 45.91 212 SER A C 1
ATOM 1722 O O . SER A 1 212 ? 38.481 16.336 26.503 1.00 45.91 212 SER A O 1
ATOM 1724 N N . ALA A 1 213 ? 39.946 15.783 24.907 1.00 44.41 213 ALA A N 1
ATOM 1725 C CA . ALA A 1 213 ? 41.143 15.981 25.718 1.00 44.41 213 ALA A CA 1
ATOM 1726 C C . ALA A 1 213 ? 42.334 16.389 24.835 1.00 44.41 213 ALA A C 1
ATOM 1728 O O . ALA A 1 213 ? 43.333 15.681 24.745 1.00 44.41 213 ALA A O 1
ATOM 1729 N N . SER A 1 214 ? 42.238 17.553 24.187 1.00 44.31 214 SER A N 1
ATOM 1730 C CA . SER A 1 214 ? 43.421 18.329 23.805 1.00 44.31 214 SER A CA 1
ATOM 1731 C C . SER A 1 214 ? 43.597 19.475 24.801 1.00 44.31 214 SER A C 1
ATOM 1733 O O . SER A 1 214 ? 42.668 20.233 25.070 1.00 44.31 214 SER A O 1
ATOM 1735 N N . GLN A 1 215 ? 44.794 19.530 25.377 1.00 48.38 215 GLN A N 1
ATOM 1736 C CA . GLN A 1 215 ? 45.279 20.446 26.408 1.00 48.38 215 GLN A CA 1
ATOM 1737 C C . GLN A 1 215 ? 44.819 21.906 26.253 1.00 48.38 215 GLN A C 1
ATOM 1739 O O . GLN A 1 215 ? 45.067 22.540 25.233 1.00 48.38 215 GLN A O 1
ATOM 1744 N N . GLY A 1 216 ? 44.271 22.467 27.334 1.00 37.66 216 GLY A N 1
ATOM 1745 C CA . GLY A 1 216 ? 44.060 23.904 27.510 1.00 37.66 216 GLY A CA 1
ATOM 1746 C C . GLY A 1 216 ? 43.887 24.239 28.992 1.00 37.66 216 GLY A C 1
ATOM 1747 O O . GLY A 1 216 ? 42.933 23.810 29.630 1.00 37.66 216 GLY A O 1
ATOM 1748 N N . GLN A 1 217 ? 44.867 24.940 29.552 1.00 42.06 217 GLN A N 1
ATOM 1749 C CA . GLN A 1 217 ? 44.996 25.327 30.957 1.00 42.06 217 GLN A CA 1
ATOM 1750 C C . GLN A 1 217 ? 43.962 26.388 31.405 1.00 42.06 217 GLN A C 1
ATOM 1752 O O . GLN A 1 217 ? 43.758 27.376 30.715 1.00 42.06 217 GLN A O 1
ATOM 1757 N N . TYR A 1 218 ? 43.440 26.194 32.626 1.00 42.16 218 TYR A N 1
ATOM 1758 C CA . TYR A 1 218 ? 42.840 27.147 33.585 1.00 42.16 218 TYR A CA 1
ATOM 1759 C C . TYR A 1 218 ? 41.608 28.004 33.208 1.00 42.16 218 TYR A C 1
ATOM 1761 O O . TYR A 1 218 ? 41.694 29.002 32.504 1.00 42.16 218 TYR A O 1
ATOM 1769 N N . GLY A 1 219 ? 40.494 27.720 33.899 1.00 38.00 219 GLY A N 1
ATOM 1770 C CA . GLY A 1 219 ? 39.396 28.656 34.188 1.00 38.00 219 GLY A CA 1
ATOM 1771 C C . GLY A 1 219 ? 38.181 27.938 34.806 1.00 38.00 219 GLY A C 1
ATOM 1772 O O . GLY A 1 219 ? 37.819 26.872 34.309 1.00 38.00 219 GLY A O 1
ATOM 1773 N N . PRO A 1 220 ? 37.547 28.441 35.887 1.00 49.78 220 PRO A N 1
ATOM 1774 C CA . PRO A 1 220 ? 36.399 27.774 36.490 1.00 49.78 220 PRO A CA 1
ATOM 1775 C C . PRO A 1 220 ? 35.137 28.153 35.712 1.00 49.78 220 PRO A C 1
ATOM 1777 O O . PRO A 1 220 ? 34.768 29.326 35.672 1.00 49.78 220 PRO A O 1
ATOM 1780 N N . ARG A 1 221 ? 34.455 27.177 35.103 1.00 39.19 221 ARG A N 1
ATOM 1781 C CA . ARG A 1 221 ? 33.115 27.403 34.558 1.00 39.19 221 ARG A CA 1
ATOM 1782 C C . ARG A 1 221 ? 32.124 26.312 34.945 1.00 39.19 221 ARG A C 1
ATOM 1784 O O . ARG A 1 221 ? 32.394 25.118 34.890 1.00 39.19 221 ARG A O 1
ATOM 1791 N N . GLU A 1 222 ? 31.013 26.860 35.410 1.00 36.97 222 GLU A N 1
ATOM 1792 C CA . GLU A 1 222 ? 29.677 26.375 35.717 1.00 36.97 222 GLU A CA 1
ATOM 1793 C C . GLU A 1 222 ? 29.262 25.020 35.131 1.00 36.97 222 GLU A C 1
ATOM 1795 O O . GLU A 1 222 ? 29.487 24.689 33.970 1.00 36.97 222 GLU A O 1
ATOM 1800 N N . ARG A 1 223 ? 28.598 24.243 35.992 1.00 33.16 223 ARG A N 1
ATOM 1801 C CA . ARG A 1 223 ? 28.027 22.932 35.689 1.00 33.16 223 ARG A CA 1
ATOM 1802 C C . ARG A 1 223 ? 26.837 23.094 34.742 1.00 33.16 223 ARG A C 1
ATOM 1804 O O . ARG A 1 223 ? 25.790 23.574 35.165 1.00 33.16 223 ARG A O 1
ATOM 1811 N N . THR A 1 224 ? 26.964 22.619 33.508 1.00 33.94 224 THR A N 1
ATOM 1812 C CA . THR A 1 224 ? 25.815 22.317 32.645 1.00 33.94 224 THR A CA 1
ATOM 1813 C C . THR A 1 224 ? 25.250 20.922 32.965 1.00 33.94 224 THR A C 1
ATOM 1815 O O . THR A 1 224 ? 25.967 20.059 33.489 1.00 33.94 224 THR A O 1
ATOM 1818 N N . PRO A 1 225 ? 23.946 20.683 32.725 1.00 35.59 225 PRO A N 1
ATOM 1819 C CA . PRO A 1 225 ? 23.283 19.447 33.124 1.00 35.59 225 PRO A CA 1
ATOM 1820 C C . PRO A 1 225 ? 23.697 18.280 32.218 1.00 35.59 225 PRO A C 1
ATOM 1822 O O . PRO A 1 225 ? 23.603 18.339 30.996 1.00 35.59 225 PRO A O 1
ATOM 1825 N N . THR A 1 226 ? 24.142 17.183 32.829 1.00 32.91 226 THR A N 1
ATOM 1826 C CA . THR A 1 226 ? 24.483 15.931 32.141 1.00 32.91 226 THR A CA 1
ATOM 1827 C C . THR A 1 226 ? 23.207 15.193 31.724 1.00 32.91 226 THR A C 1
ATOM 1829 O O . THR A 1 226 ? 22.497 14.629 32.558 1.00 32.91 226 THR A O 1
ATOM 1832 N N . THR A 1 227 ? 22.921 15.151 30.421 1.00 35.06 227 THR A N 1
ATOM 1833 C CA . THR A 1 227 ? 21.829 14.340 29.858 1.00 35.06 227 THR A CA 1
ATOM 1834 C C . THR A 1 227 ? 22.181 12.854 29.941 1.00 35.06 227 THR A C 1
ATOM 1836 O O . THR A 1 227 ? 23.005 12.325 29.195 1.00 35.06 227 THR A O 1
ATOM 1839 N N . ARG A 1 228 ? 21.544 12.154 30.879 1.00 37.19 228 ARG A N 1
ATOM 1840 C CA . ARG A 1 228 ? 21.694 10.712 31.109 1.00 37.19 228 ARG A CA 1
ATOM 1841 C C . ARG A 1 228 ? 20.984 9.924 29.996 1.00 37.19 228 ARG A C 1
ATOM 1843 O O . ARG A 1 228 ? 19.761 9.817 30.009 1.00 37.19 228 ARG A O 1
ATOM 1850 N N . ARG A 1 229 ? 21.725 9.345 29.041 1.00 46.06 229 ARG A N 1
ATOM 1851 C CA . ARG A 1 229 ? 21.152 8.449 28.012 1.00 46.06 229 ARG A CA 1
ATOM 1852 C C . ARG A 1 229 ? 20.714 7.114 28.632 1.00 46.06 229 ARG A C 1
ATOM 1854 O O . ARG A 1 229 ? 21.437 6.519 29.431 1.00 46.06 229 ARG A O 1
ATOM 1861 N N . ARG A 1 230 ? 19.514 6.645 28.274 1.00 40.03 230 ARG A N 1
ATOM 1862 C CA . ARG A 1 230 ? 18.897 5.409 28.784 1.00 40.03 230 ARG A CA 1
ATOM 1863 C C . ARG A 1 230 ? 19.061 4.299 27.744 1.00 40.03 230 ARG A C 1
ATOM 1865 O O . ARG A 1 230 ? 18.521 4.409 26.651 1.00 40.03 230 ARG A O 1
ATOM 1872 N N . VAL A 1 231 ? 19.787 3.236 28.083 1.00 45.03 231 VAL A N 1
ATOM 1873 C CA . VAL A 1 231 ? 19.894 2.032 27.241 1.00 45.03 231 VAL A CA 1
ATOM 1874 C C . VAL A 1 231 ? 18.631 1.194 27.441 1.00 45.03 231 VAL A C 1
ATOM 1876 O O . VAL A 1 231 ? 18.337 0.786 28.566 1.00 45.03 231 VAL A O 1
ATOM 1879 N N . HIS A 1 232 ? 17.868 0.955 26.372 1.00 37.75 232 HIS A N 1
ATOM 1880 C CA . HIS A 1 232 ? 16.725 0.043 26.394 1.00 37.75 232 HIS A CA 1
ATOM 1881 C C . HIS A 1 232 ? 17.145 -1.301 25.794 1.00 37.75 232 HIS A C 1
ATOM 1883 O O . HIS A 1 232 ? 17.564 -1.367 24.643 1.00 37.75 232 HIS A O 1
ATOM 1889 N N . THR A 1 233 ? 17.065 -2.372 26.583 1.00 40.75 233 THR A N 1
ATOM 1890 C CA . THR A 1 233 ? 17.313 -3.743 26.120 1.00 40.75 233 THR A CA 1
ATOM 1891 C C . THR A 1 233 ? 15.981 -4.481 26.143 1.00 40.75 233 THR A C 1
ATOM 1893 O O . THR A 1 233 ? 15.513 -4.846 27.221 1.00 40.75 233 THR A O 1
ATOM 1896 N N . GLN A 1 234 ? 15.362 -4.677 24.980 1.00 38.25 234 GLN A N 1
ATOM 1897 C CA . GLN A 1 234 ? 14.189 -5.537 24.836 1.00 38.25 234 GLN A CA 1
ATOM 1898 C C . GLN A 1 234 ? 14.665 -6.927 24.399 1.00 38.25 234 GLN A C 1
ATOM 1900 O O . GLN A 1 234 ? 15.352 -7.061 23.390 1.00 38.25 234 GLN A O 1
ATOM 1905 N N . MET A 1 235 ? 14.363 -7.948 25.203 1.00 39.19 235 MET A N 1
ATOM 1906 C CA . MET A 1 235 ? 14.600 -9.349 24.857 1.00 39.19 235 MET A CA 1
ATOM 1907 C C . MET A 1 235 ? 13.251 -9.986 24.541 1.00 39.19 235 MET A C 1
ATOM 1909 O O . MET A 1 235 ? 12.477 -10.259 25.456 1.00 39.19 235 MET A O 1
ATOM 1913 N N . ASP A 1 236 ? 12.965 -10.207 23.262 1.00 32.41 236 ASP A N 1
ATOM 1914 C CA . ASP A 1 236 ? 11.769 -10.943 22.861 1.00 32.41 236 ASP A CA 1
ATOM 1915 C C . ASP A 1 236 ? 12.031 -12.445 23.052 1.00 32.41 236 ASP A C 1
ATOM 1917 O O . ASP A 1 236 ? 12.931 -13.037 22.451 1.00 32.41 236 ASP A O 1
ATOM 1921 N N . GLY A 1 237 ? 11.285 -13.052 23.977 1.00 31.20 237 GLY A N 1
ATOM 1922 C CA . GLY A 1 237 ? 11.447 -14.447 24.363 1.00 31.20 237 GLY A CA 1
ATOM 1923 C C . GLY A 1 237 ? 10.926 -15.404 23.295 1.00 31.20 237 GLY A C 1
ATOM 1924 O O . GLY A 1 237 ? 9.724 -15.621 23.188 1.00 31.20 237 GLY A O 1
ATOM 1925 N N . ILE A 1 238 ? 11.834 -16.060 22.572 1.00 37.06 238 ILE A N 1
ATOM 1926 C CA . ILE A 1 238 ? 11.551 -17.343 21.922 1.00 37.06 238 ILE A CA 1
ATOM 1927 C C . ILE A 1 238 ? 11.684 -18.417 23.007 1.00 37.06 238 ILE A C 1
ATOM 1929 O O . ILE A 1 238 ? 12.752 -18.986 23.215 1.00 37.06 238 ILE A O 1
ATOM 1933 N N . ALA A 1 239 ? 10.612 -18.650 23.762 1.00 34.38 239 ALA A N 1
ATOM 1934 C CA . ALA A 1 239 ? 10.538 -19.746 24.722 1.00 34.38 239 ALA A CA 1
ATOM 1935 C C . ALA A 1 239 ? 9.202 -20.472 24.554 1.00 34.38 239 ALA A C 1
ATOM 1937 O O . ALA A 1 239 ? 8.207 -20.149 25.195 1.00 34.38 239 ALA A O 1
ATOM 1938 N N . GLY A 1 240 ? 9.189 -21.460 23.663 1.00 29.84 240 GLY A N 1
ATOM 1939 C CA . GLY A 1 240 ? 8.044 -22.333 23.459 1.00 29.84 240 GLY A CA 1
ATOM 1940 C C . GLY A 1 240 ? 8.408 -23.528 22.592 1.00 29.84 240 GLY A C 1
ATOM 1941 O O . GLY A 1 240 ? 8.285 -23.460 21.377 1.00 29.84 240 GLY A O 1
ATOM 1942 N N . GLY A 1 241 ? 8.835 -24.618 23.234 1.00 31.02 241 GLY A N 1
ATOM 1943 C CA . GLY A 1 241 ? 8.806 -25.954 22.636 1.00 31.02 241 GLY A CA 1
ATOM 1944 C C . GLY A 1 241 ? 10.163 -26.590 22.360 1.00 31.02 241 GLY A C 1
ATOM 1945 O O . GLY A 1 241 ? 10.567 -26.676 21.212 1.00 31.02 241 GLY A O 1
ATOM 1946 N N . LEU A 1 242 ? 10.826 -27.107 23.400 1.00 31.20 242 LEU A N 1
ATOM 1947 C CA . LEU A 1 242 ? 11.622 -28.340 23.297 1.00 31.20 242 LEU A CA 1
ATOM 1948 C C . LEU A 1 242 ? 11.979 -28.848 24.701 1.00 31.20 242 LEU A C 1
ATOM 1950 O O . LEU A 1 242 ? 13.024 -28.542 25.265 1.00 31.20 242 LEU A O 1
ATOM 1954 N N . LEU A 1 243 ? 11.064 -29.625 25.278 1.00 35.91 243 LEU A N 1
ATOM 1955 C CA . LEU A 1 243 ? 11.330 -30.508 26.410 1.00 35.91 243 LEU A CA 1
ATOM 1956 C C . LEU A 1 243 ? 10.551 -31.806 26.189 1.00 35.91 243 LEU A C 1
ATOM 1958 O O . LEU A 1 243 ? 9.405 -31.901 26.609 1.00 35.91 243 LEU A O 1
ATOM 1962 N N . GLN A 1 244 ? 11.179 -32.806 25.567 1.00 33.97 244 GLN A N 1
ATOM 1963 C CA . GLN A 1 244 ? 11.186 -34.162 26.123 1.00 33.97 244 GLN A CA 1
ATOM 1964 C C . GLN A 1 244 ? 12.182 -35.089 25.416 1.00 33.97 244 GLN A C 1
ATOM 1966 O O . GLN A 1 244 ? 12.115 -35.284 24.212 1.00 33.97 244 GLN A O 1
ATOM 1971 N N . GLN A 1 245 ? 13.034 -35.681 26.262 1.00 31.78 245 GLN A N 1
ATOM 1972 C CA . GLN A 1 245 ? 13.659 -37.006 26.164 1.00 31.78 245 GLN A CA 1
ATOM 1973 C C . GLN A 1 245 ? 14.691 -37.250 25.050 1.00 31.78 245 GLN A C 1
ATOM 1975 O O . GLN A 1 245 ? 14.344 -37.502 23.909 1.00 31.78 245 GLN A O 1
ATOM 1980 N N . ASP A 1 246 ? 15.965 -37.378 25.446 1.00 27.50 246 ASP A N 1
ATOM 1981 C CA . ASP A 1 246 ? 16.452 -38.734 25.717 1.00 27.50 246 ASP A CA 1
ATOM 1982 C C . ASP A 1 246 ? 17.635 -38.793 26.699 1.00 27.50 246 ASP A C 1
ATOM 1984 O O . ASP A 1 246 ? 18.485 -37.904 26.765 1.00 27.50 246 ASP A O 1
ATOM 1988 N N . ARG A 1 247 ? 17.645 -39.850 27.518 1.00 35.44 247 ARG A N 1
ATOM 1989 C CA . ARG A 1 247 ? 18.679 -40.178 28.512 1.00 35.44 247 ARG A CA 1
ATOM 1990 C C . ARG A 1 247 ? 19.645 -41.196 27.908 1.00 35.44 247 ARG A C 1
ATOM 1992 O O . ARG A 1 247 ? 19.217 -42.316 27.659 1.00 35.44 247 ARG A O 1
ATOM 1999 N N . ARG A 1 248 ? 20.937 -40.856 27.862 1.00 31.67 248 ARG A N 1
ATOM 2000 C CA . ARG A 1 248 ? 22.135 -41.709 28.081 1.00 31.67 248 ARG A CA 1
ATOM 2001 C C . ARG A 1 248 ? 23.263 -41.259 27.158 1.00 31.67 248 ARG A C 1
ATOM 2003 O O . ARG A 1 248 ? 23.087 -41.260 25.951 1.00 31.67 248 ARG A O 1
ATOM 2010 N N . ILE A 1 249 ? 24.416 -40.960 27.746 1.00 31.98 249 ILE A N 1
ATOM 2011 C CA . ILE A 1 249 ? 25.755 -41.520 27.473 1.00 31.98 249 ILE A CA 1
ATOM 2012 C C . ILE A 1 249 ? 26.744 -40.729 28.356 1.00 31.98 249 ILE A C 1
ATOM 2014 O O . ILE A 1 249 ? 26.389 -39.719 28.960 1.00 31.98 249 ILE A O 1
ATOM 2018 N N . GLU A 1 250 ? 27.896 -41.334 28.594 1.00 31.22 250 GLU A N 1
ATOM 2019 C CA . GLU A 1 250 ? 28.638 -41.395 29.844 1.00 31.22 250 GLU A CA 1
ATOM 2020 C C . GLU A 1 250 ? 29.489 -40.168 30.193 1.00 31.22 250 GLU A C 1
ATOM 2022 O O . GLU A 1 250 ? 29.712 -39.253 29.407 1.00 31.22 250 GLU A O 1
ATOM 2027 N N . ARG A 1 251 ? 29.947 -40.193 31.449 1.00 41.19 251 ARG A N 1
ATOM 2028 C CA . ARG A 1 251 ? 30.960 -39.323 32.038 1.00 41.19 251 ARG A CA 1
ATOM 2029 C C . ARG A 1 251 ? 32.199 -39.241 31.147 1.00 41.19 251 ARG A C 1
ATOM 2031 O O . ARG A 1 251 ? 32.886 -40.242 30.979 1.00 41.19 251 ARG A O 1
ATOM 2038 N N . GLU A 1 252 ? 32.560 -38.027 30.759 1.00 28.48 252 GLU A N 1
ATOM 2039 C CA . GLU A 1 252 ? 33.935 -37.689 30.412 1.00 28.48 252 GLU A CA 1
ATOM 2040 C C . GLU A 1 252 ? 34.274 -36.325 31.030 1.00 28.48 252 GLU A C 1
ATOM 2042 O O . GLU A 1 252 ? 33.577 -35.327 30.826 1.00 28.48 252 GLU A O 1
ATOM 2047 N N . GLU A 1 253 ? 35.292 -36.316 31.892 1.00 35.94 253 GLU A N 1
ATOM 2048 C CA . GLU A 1 253 ? 35.834 -35.127 32.548 1.00 35.94 253 GLU A CA 1
ATOM 2049 C C . GLU A 1 253 ? 36.433 -34.178 31.503 1.00 35.94 253 GLU A C 1
ATOM 2051 O O . GLU A 1 253 ? 37.556 -34.366 31.036 1.00 35.94 253 GLU A O 1
ATOM 2056 N N . LEU A 1 254 ? 35.707 -33.113 31.167 1.00 29.25 254 LEU A N 1
ATOM 2057 C CA . LEU A 1 254 ? 36.245 -32.009 30.379 1.00 29.25 254 LEU A CA 1
ATOM 2058 C C . LEU A 1 254 ? 36.865 -30.959 31.305 1.00 29.25 254 LEU A C 1
ATOM 2060 O O . LEU A 1 254 ? 36.181 -30.259 32.055 1.00 29.25 254 LEU A O 1
ATOM 2064 N N . ARG A 1 255 ? 38.194 -30.859 31.217 1.00 32.28 255 ARG A N 1
ATOM 2065 C CA . ARG A 1 255 ? 39.000 -29.745 31.731 1.00 32.28 255 ARG A CA 1
ATOM 2066 C C . ARG A 1 255 ? 38.463 -28.409 31.185 1.00 32.28 255 ARG A C 1
ATOM 2068 O O . ARG A 1 255 ? 38.034 -28.362 30.032 1.00 32.28 255 ARG A O 1
ATOM 2075 N N . PRO A 1 256 ? 38.506 -27.309 31.958 1.00 32.75 256 PRO A N 1
ATOM 2076 C CA . PRO A 1 256 ? 38.060 -26.013 31.474 1.00 32.75 256 PRO A CA 1
ATOM 2077 C C . PRO A 1 256 ? 39.134 -25.425 30.554 1.00 32.75 256 PRO A C 1
ATOM 2079 O O . PRO A 1 256 ? 40.058 -24.756 31.013 1.00 32.75 256 PRO A O 1
ATOM 2082 N N . GLU A 1 257 ? 39.026 -25.669 29.250 1.00 33.59 257 GLU A N 1
ATOM 2083 C CA . GLU A 1 257 ? 39.737 -24.846 28.276 1.00 33.59 257 GLU A CA 1
ATOM 2084 C C . GLU A 1 257 ? 39.091 -23.457 28.240 1.00 33.59 257 GLU A C 1
ATOM 2086 O O . GLU A 1 257 ? 37.884 -23.295 28.032 1.00 33.59 257 GLU A O 1
ATOM 2091 N N . GLN A 1 258 ? 39.908 -22.439 28.507 1.00 33.56 258 GLN A N 1
ATOM 2092 C CA . GLN A 1 258 ? 39.543 -21.031 28.434 1.00 33.56 258 GLN A CA 1
ATOM 2093 C C . GLN A 1 258 ? 39.318 -20.641 26.966 1.00 33.56 258 GLN A C 1
ATOM 2095 O O . GLN A 1 258 ? 40.200 -20.112 26.298 1.00 33.56 258 GLN A O 1
ATOM 2100 N N . GLY A 1 259 ? 38.125 -20.926 26.448 1.00 31.17 259 GLY A N 1
ATOM 2101 C CA . GLY A 1 259 ? 37.683 -20.448 25.142 1.00 31.17 259 GLY A CA 1
ATOM 2102 C C . GLY A 1 259 ? 37.337 -18.962 25.201 1.00 31.17 259 GLY A C 1
ATOM 2103 O O . GLY A 1 259 ? 36.207 -18.593 25.528 1.00 31.17 259 GLY A O 1
ATOM 2104 N N . THR A 1 260 ? 38.300 -18.097 24.887 1.00 30.47 260 THR A N 1
ATOM 2105 C CA . THR A 1 260 ? 38.073 -16.660 24.682 1.00 30.47 260 THR A CA 1
ATOM 2106 C C . THR A 1 260 ? 37.120 -16.475 23.501 1.00 30.47 260 THR A C 1
ATOM 2108 O O . THR A 1 260 ? 37.497 -16.652 22.346 1.00 30.47 260 THR A O 1
ATOM 2111 N N . THR A 1 261 ? 35.854 -16.157 23.776 1.00 34.69 261 THR A N 1
ATOM 2112 C CA . THR A 1 261 ? 34.868 -15.860 22.729 1.00 34.69 261 THR A CA 1
ATOM 2113 C C . THR A 1 261 ? 35.019 -14.400 22.314 1.00 34.69 261 THR A C 1
ATOM 2115 O O . THR A 1 261 ? 34.596 -13.494 23.033 1.00 34.69 261 THR A O 1
ATOM 2118 N N . THR A 1 262 ? 35.640 -14.161 21.162 1.00 32.66 262 THR A N 1
ATOM 2119 C CA . THR A 1 262 ? 35.771 -12.822 20.576 1.00 32.66 262 THR A CA 1
ATOM 2120 C C . THR A 1 262 ? 34.469 -12.449 19.872 1.00 32.66 262 THR A C 1
ATOM 2122 O O . THR A 1 262 ? 34.100 -13.060 18.873 1.00 32.66 262 THR A O 1
ATOM 2125 N N . ILE A 1 263 ? 33.766 -11.438 20.386 1.00 39.94 263 ILE A N 1
ATOM 2126 C CA . ILE A 1 263 ? 32.566 -10.875 19.753 1.00 39.94 263 ILE A CA 1
ATOM 2127 C C . ILE A 1 263 ? 32.982 -9.636 18.952 1.00 39.94 263 ILE A C 1
ATOM 2129 O O . ILE A 1 263 ? 33.344 -8.602 19.525 1.00 39.94 263 ILE A O 1
ATOM 2133 N N . VAL A 1 264 ? 32.929 -9.738 17.624 1.00 34.06 264 VAL A N 1
ATOM 2134 C CA . VAL A 1 264 ? 33.145 -8.605 16.717 1.00 34.06 264 VAL A CA 1
ATOM 2135 C C . VAL A 1 264 ? 31.852 -7.793 16.658 1.00 34.06 264 VAL A C 1
ATOM 2137 O O . VAL A 1 264 ? 30.797 -8.316 16.315 1.00 34.06 264 VAL A O 1
ATOM 2140 N N . VAL A 1 265 ? 31.930 -6.519 17.038 1.00 38.97 265 VAL A N 1
ATOM 2141 C CA . VAL A 1 265 ? 30.829 -5.557 16.897 1.00 38.97 265 VAL A CA 1
ATOM 2142 C C . VAL A 1 265 ? 31.264 -4.581 15.820 1.00 38.97 265 VAL A C 1
ATOM 2144 O O . VAL A 1 265 ? 32.273 -3.897 15.999 1.00 38.97 265 VAL A O 1
ATOM 2147 N N . HIS A 1 266 ? 30.528 -4.555 14.714 1.00 30.67 266 HIS A N 1
ATOM 2148 C CA . HIS A 1 266 ? 30.693 -3.560 13.664 1.00 30.67 266 HIS A CA 1
ATOM 2149 C C . HIS A 1 266 ? 29.908 -2.308 14.061 1.00 30.67 266 HIS A C 1
ATOM 2151 O O . HIS A 1 266 ? 28.720 -2.395 14.361 1.00 30.67 266 HIS A O 1
ATOM 2157 N N . GLY A 1 267 ? 30.584 -1.164 14.107 1.00 33.16 267 GLY A N 1
ATOM 2158 C CA . GLY A 1 267 ? 29.956 0.148 14.194 1.00 33.16 267 GLY A CA 1
ATOM 2159 C C . GLY A 1 267 ? 30.607 1.030 13.143 1.00 33.16 267 GLY A C 1
ATOM 2160 O O . GLY A 1 267 ? 31.797 1.317 13.255 1.00 33.16 267 GLY A O 1
ATOM 2161 N N . GLU A 1 268 ? 29.859 1.400 12.109 1.00 30.06 268 GLU A N 1
ATOM 2162 C CA . GLU A 1 268 ? 30.267 2.445 11.173 1.00 30.06 268 GLU A CA 1
ATOM 2163 C C . GLU A 1 268 ? 29.816 3.785 11.753 1.00 30.06 268 GLU A C 1
ATOM 2165 O O . GLU A 1 268 ? 28.626 4.030 11.930 1.00 30.06 268 GLU A O 1
ATOM 2170 N N . ALA A 1 269 ? 30.781 4.631 12.108 1.00 32.94 269 ALA A N 1
ATOM 2171 C CA . ALA A 1 269 ? 30.532 6.023 12.442 1.00 32.94 269 ALA A CA 1
ATOM 2172 C C . ALA A 1 269 ? 30.731 6.846 11.165 1.00 32.94 269 ALA A C 1
ATOM 2174 O O . ALA A 1 269 ? 31.864 7.052 10.731 1.00 32.94 269 ALA A O 1
ATOM 2175 N N . THR A 1 270 ? 29.646 7.300 10.545 1.00 33.22 270 THR A N 1
ATOM 2176 C CA . THR A 1 270 ? 29.712 8.308 9.483 1.00 33.22 270 THR A CA 1
ATOM 2177 C C . THR A 1 270 ? 29.836 9.679 10.136 1.00 33.22 270 THR A C 1
ATOM 2179 O O . THR A 1 270 ? 28.866 10.213 10.667 1.00 33.22 270 THR A O 1
ATOM 2182 N N . GLY A 1 271 ? 31.051 10.226 10.161 1.00 30.19 271 GLY A N 1
ATOM 2183 C CA . GLY A 1 271 ? 31.299 11.592 10.609 1.00 30.19 271 GLY A CA 1
ATOM 2184 C C . GLY A 1 271 ? 30.941 12.588 9.510 1.00 30.19 271 GLY A C 1
ATOM 2185 O O . GLY A 1 271 ? 31.566 12.575 8.453 1.00 30.19 271 GLY A O 1
ATOM 2186 N N . ILE A 1 272 ? 29.965 13.455 9.772 1.00 35.94 272 ILE A N 1
ATOM 2187 C CA . ILE A 1 272 ? 29.751 14.700 9.029 1.00 35.94 272 ILE A CA 1
ATOM 2188 C C . ILE A 1 272 ? 29.791 15.820 10.074 1.00 35.94 272 ILE A C 1
ATOM 2190 O O . ILE A 1 272 ? 28.829 16.042 10.803 1.00 35.94 272 ILE A O 1
ATOM 2194 N N . GLN A 1 273 ? 30.952 16.459 10.213 1.00 37.84 273 GLN A N 1
ATOM 2195 C CA . GLN A 1 273 ? 31.081 17.772 10.847 1.00 37.84 273 GLN A CA 1
ATOM 2196 C C . GLN A 1 273 ? 30.972 18.812 9.727 1.00 37.84 273 GLN A C 1
ATOM 2198 O O . GLN A 1 273 ? 31.602 18.601 8.695 1.00 37.84 273 GLN A O 1
ATOM 2203 N N . ASP A 1 274 ? 30.148 19.848 9.945 1.00 43.47 274 ASP A N 1
ATOM 2204 C CA . ASP A 1 274 ? 30.073 21.147 9.225 1.00 43.47 274 ASP A CA 1
ATOM 2205 C C . ASP A 1 274 ? 28.653 21.612 8.817 1.00 43.47 274 ASP A C 1
ATOM 2207 O O . ASP A 1 274 ? 28.483 22.211 7.761 1.00 43.47 274 ASP A O 1
ATOM 2211 N N . MET A 1 275 ? 27.614 21.410 9.645 1.00 44.69 275 MET A N 1
ATOM 2212 C CA . MET A 1 275 ? 26.319 22.114 9.450 1.00 44.69 275 MET A CA 1
ATOM 2213 C C . MET A 1 275 ? 25.721 22.765 10.711 1.00 44.69 275 MET A C 1
ATOM 2215 O O . MET A 1 275 ? 24.670 23.386 10.637 1.00 44.69 275 MET A O 1
ATOM 2219 N N . GLN A 1 276 ? 26.385 22.691 11.871 1.00 43.16 276 GLN A N 1
ATOM 2220 C CA . GLN A 1 276 ? 25.794 23.163 13.136 1.00 43.16 276 GLN A CA 1
ATOM 2221 C C . GLN A 1 276 ? 25.820 24.689 13.328 1.00 43.16 276 GLN A C 1
ATOM 2223 O O . GLN A 1 276 ? 25.139 25.187 14.214 1.00 43.16 276 GLN A O 1
ATOM 2228 N N . SER A 1 277 ? 26.580 25.443 12.525 1.00 43.72 277 SER A N 1
ATOM 2229 C CA . SER A 1 277 ? 26.694 26.898 12.705 1.00 43.72 277 SER A CA 1
ATOM 2230 C C . SER A 1 277 ? 25.617 27.711 11.985 1.00 43.72 277 SER A C 1
ATOM 2232 O O . SER A 1 277 ? 25.349 28.827 12.406 1.00 43.72 277 SER A O 1
ATOM 2234 N N . GLU A 1 278 ? 24.998 27.183 10.923 1.00 45.81 278 GLU A N 1
ATOM 2235 C CA . GLU A 1 278 ? 23.939 27.904 10.189 1.00 45.81 278 GLU A CA 1
ATOM 2236 C C . GLU A 1 278 ? 22.546 27.695 10.813 1.00 45.81 278 GLU A C 1
ATOM 2238 O O . GLU A 1 278 ? 21.659 28.527 10.646 1.00 45.81 278 GLU A O 1
ATOM 2243 N N . GLU A 1 279 ? 22.352 26.619 11.581 1.00 47.72 279 GLU A N 1
ATOM 2244 C CA . GLU A 1 279 ? 21.060 26.274 12.190 1.00 47.72 279 GLU A CA 1
ATOM 2245 C C . GLU A 1 279 ? 20.781 27.079 13.481 1.00 47.72 279 GLU A C 1
ATOM 2247 O O . GLU A 1 279 ? 19.646 27.496 13.711 1.00 47.72 279 GLU A O 1
ATOM 2252 N N . GLU A 1 280 ? 21.817 27.414 14.269 1.00 51.75 280 GLU A N 1
ATOM 2253 C CA . GLU A 1 280 ? 21.679 28.283 15.457 1.00 51.75 280 GLU A CA 1
ATOM 2254 C C . GLU A 1 280 ? 21.368 29.751 15.099 1.00 51.75 280 GLU A C 1
ATOM 2256 O O . GLU A 1 280 ? 20.730 30.454 15.886 1.00 51.75 280 GLU A O 1
ATOM 2261 N N . GLU A 1 281 ? 21.777 30.226 13.918 1.00 55.47 281 GLU A N 1
ATOM 2262 C CA . GLU A 1 281 ? 21.530 31.610 13.480 1.00 55.47 281 GLU A CA 1
ATOM 2263 C C . GLU A 1 281 ? 20.079 31.805 12.997 1.00 55.47 281 GLU A C 1
ATOM 2265 O O . GLU A 1 281 ? 19.467 32.842 13.262 1.00 55.47 281 GLU A O 1
ATOM 2270 N N . ILE A 1 282 ? 19.479 30.773 12.391 1.00 57.72 282 ILE A N 1
ATOM 2271 C CA . ILE A 1 282 ? 18.089 30.799 11.906 1.00 57.72 282 ILE A CA 1
ATOM 2272 C C . ILE A 1 282 ? 17.084 30.667 13.066 1.00 57.72 282 ILE A C 1
ATOM 2274 O O . ILE A 1 282 ? 16.075 31.377 13.085 1.00 57.72 282 ILE A O 1
ATOM 2278 N N . GLU A 1 283 ? 17.360 29.833 14.078 1.00 62.00 283 GLU A N 1
ATOM 2279 C CA . GLU A 1 283 ? 16.476 29.705 15.252 1.00 62.00 283 GLU A CA 1
ATOM 2280 C C . GLU A 1 283 ? 16.463 30.968 16.136 1.00 62.00 283 GLU A C 1
ATOM 2282 O O . GLU A 1 283 ? 15.438 31.286 16.753 1.00 62.00 283 GLU A O 1
ATOM 2287 N N . ALA A 1 284 ? 17.566 31.723 16.175 1.00 64.31 284 ALA A N 1
ATOM 2288 C CA . ALA A 1 284 ? 17.646 32.979 16.918 1.00 64.31 284 ALA A CA 1
ATOM 2289 C C . ALA A 1 284 ? 16.815 34.102 16.265 1.00 64.31 284 ALA A C 1
ATOM 2291 O O . ALA A 1 284 ? 16.108 34.827 16.969 1.00 64.31 284 ALA A O 1
ATOM 2292 N N . GLU A 1 285 ? 16.825 34.214 14.930 1.00 64.12 285 GLU A N 1
ATOM 2293 C CA . GLU A 1 285 ? 15.992 35.192 14.209 1.00 64.12 285 GLU A CA 1
ATOM 2294 C C . GLU A 1 285 ? 14.490 34.858 14.270 1.00 64.12 285 GLU A C 1
ATOM 2296 O O . GLU A 1 285 ? 13.644 35.760 14.304 1.00 64.12 285 GLU A O 1
ATOM 2301 N N . GLU A 1 286 ? 14.126 33.573 14.328 1.00 58.12 286 GLU A N 1
ATOM 2302 C CA . GLU A 1 286 ? 12.724 33.153 14.415 1.00 58.12 286 GLU A CA 1
ATOM 2303 C C . GLU A 1 286 ? 12.131 33.370 15.823 1.00 58.12 286 GLU A C 1
ATOM 2305 O O . GLU A 1 286 ? 10.972 33.782 15.951 1.00 58.12 286 GLU A O 1
ATOM 2310 N N . GLN A 1 287 ? 12.928 33.217 16.890 1.00 54.16 287 GLN A N 1
ATOM 2311 C CA . GLN A 1 287 ? 12.489 33.518 18.263 1.00 54.16 287 GLN A CA 1
ATOM 2312 C C . GLN A 1 287 ? 12.280 35.016 18.530 1.00 54.16 287 GLN A C 1
ATOM 2314 O O . GLN A 1 287 ? 11.352 35.377 19.265 1.00 54.16 287 GLN A O 1
ATOM 2319 N N . ASP A 1 288 ? 13.068 35.895 17.907 1.00 58.84 288 ASP A N 1
ATOM 2320 C CA . ASP A 1 288 ? 12.875 37.347 18.024 1.00 58.84 288 ASP A CA 1
ATOM 2321 C C . ASP A 1 288 ? 11.636 37.833 17.255 1.00 58.84 288 ASP A C 1
ATOM 2323 O O . ASP A 1 288 ? 10.943 38.753 17.703 1.00 58.84 288 ASP A O 1
ATOM 2327 N N . ARG A 1 289 ? 11.253 37.151 16.166 1.00 55.53 289 ARG A N 1
ATOM 2328 C CA . ARG A 1 289 ? 9.982 37.407 15.466 1.00 55.53 289 ARG A CA 1
ATOM 2329 C C . ARG A 1 289 ? 8.751 37.047 16.296 1.00 55.53 289 ARG A C 1
ATOM 2331 O O . ARG A 1 289 ? 7.737 37.734 16.198 1.00 55.53 289 ARG A O 1
ATOM 2338 N N . ILE A 1 290 ? 8.833 36.009 17.129 1.00 51.19 290 ILE A N 1
ATOM 2339 C CA . ILE A 1 290 ? 7.711 35.542 17.962 1.00 51.19 290 ILE A CA 1
ATOM 2340 C C . ILE A 1 290 ? 7.516 36.421 19.212 1.00 51.19 290 ILE A C 1
ATOM 2342 O O . ILE A 1 290 ? 6.401 36.520 19.723 1.00 51.19 290 ILE A O 1
ATOM 2346 N N . ARG A 1 291 ? 8.553 37.120 19.695 1.00 49.25 291 ARG A N 1
ATOM 2347 C CA . ARG A 1 291 ? 8.424 38.053 20.836 1.00 49.25 291 ARG A CA 1
ATOM 2348 C C . ARG A 1 291 ? 7.855 39.427 20.482 1.00 49.25 291 ARG A C 1
ATOM 2350 O O . ARG A 1 291 ? 7.426 40.133 21.392 1.00 49.25 291 ARG A O 1
ATOM 2357 N N . GLY A 1 292 ? 7.867 39.816 19.207 1.00 44.62 292 GLY A N 1
ATOM 2358 C CA . GLY A 1 292 ? 7.564 41.187 18.790 1.00 44.62 292 GLY A CA 1
ATOM 2359 C C . GLY A 1 292 ? 6.082 41.559 18.728 1.00 44.62 292 GLY A C 1
ATOM 2360 O O . GLY A 1 292 ? 5.767 42.735 18.874 1.00 44.62 292 GLY A O 1
ATOM 2361 N N . ASP A 1 293 ? 5.170 40.602 18.541 1.00 47.03 293 ASP A N 1
ATOM 2362 C CA . ASP A 1 293 ? 3.767 40.929 18.266 1.00 47.03 293 ASP A CA 1
ATOM 2363 C C . ASP A 1 293 ? 2.801 39.884 18.847 1.00 47.03 293 ASP A C 1
ATOM 2365 O O . ASP A 1 293 ? 2.643 38.786 18.319 1.00 47.03 293 ASP A O 1
ATOM 2369 N N . GLY A 1 294 ? 2.094 40.260 19.919 1.00 42.19 294 GLY A N 1
ATOM 2370 C CA . GLY A 1 294 ? 0.818 39.629 20.277 1.00 42.19 294 GLY A CA 1
ATOM 2371 C C . GLY A 1 294 ? 0.762 38.898 21.617 1.00 42.19 294 GLY A C 1
ATOM 2372 O O . GLY A 1 294 ? 0.556 37.689 21.651 1.00 42.19 294 GLY A O 1
ATOM 2373 N N . LEU A 1 295 ? 0.818 39.633 22.734 1.00 42.59 295 LEU A N 1
ATOM 2374 C CA . LEU A 1 295 ? 0.497 39.079 24.062 1.00 42.59 295 LEU A CA 1
ATOM 2375 C C . LEU A 1 295 ? -0.471 39.924 24.910 1.00 42.59 295 LEU A C 1
ATOM 2377 O O . LEU A 1 295 ? -0.620 39.665 26.097 1.00 42.59 295 LEU A O 1
ATOM 2381 N N . GLU A 1 296 ? -1.209 40.871 24.314 1.00 43.84 296 GLU A N 1
ATOM 2382 C CA . GLU A 1 296 ? -2.166 41.715 25.064 1.00 43.84 296 GLU A CA 1
ATOM 2383 C C . GLU A 1 296 ? -3.655 41.543 24.709 1.00 43.84 296 GLU A C 1
ATOM 2385 O O . GLU A 1 296 ? -4.495 42.228 25.286 1.00 43.84 296 GLU A O 1
ATOM 2390 N N . ARG A 1 297 ? -4.052 40.626 23.812 1.00 44.47 297 ARG A N 1
ATOM 2391 C CA . ARG A 1 297 ? -5.473 40.531 23.385 1.00 44.47 297 ARG A CA 1
ATOM 2392 C C . ARG A 1 297 ? -6.236 39.249 23.711 1.00 44.47 297 ARG A C 1
ATOM 2394 O O . ARG A 1 297 ? -7.418 39.183 23.393 1.00 44.47 297 ARG A O 1
ATOM 2401 N N . THR A 1 298 ? -5.644 38.287 24.414 1.00 38.47 298 THR A N 1
ATOM 2402 C CA . THR A 1 298 ? -6.315 36.990 24.668 1.00 38.47 298 THR A CA 1
ATOM 2403 C C . THR A 1 298 ? -6.723 36.770 26.130 1.00 38.47 298 THR A C 1
ATOM 2405 O O . THR A 1 298 ? -7.473 35.846 26.418 1.00 38.47 298 THR A O 1
ATOM 2408 N N . LEU A 1 299 ? -6.321 37.645 27.059 1.00 37.25 299 LEU A N 1
ATOM 2409 C CA . LEU A 1 299 ? -6.588 37.472 28.498 1.00 37.25 299 LEU A CA 1
ATOM 2410 C C . LEU A 1 299 ? -7.907 38.085 29.007 1.00 37.25 299 LEU A C 1
ATOM 2412 O O . LEU A 1 299 ? -8.241 37.897 30.168 1.00 37.25 299 LEU A O 1
ATOM 2416 N N . VAL A 1 300 ? -8.691 38.768 28.165 1.00 42.47 300 VAL A N 1
ATOM 2417 C CA . VAL A 1 300 ? -9.931 39.448 28.612 1.00 42.47 300 VAL A CA 1
ATOM 2418 C C . VAL A 1 300 ? -11.200 38.604 28.398 1.00 42.47 300 VAL A C 1
ATOM 2420 O O . VAL A 1 300 ? -12.235 38.894 28.983 1.00 42.47 300 VAL A O 1
ATOM 2423 N N . VAL A 1 301 ? -11.152 37.525 27.607 1.00 43.44 301 VAL A N 1
ATOM 2424 C CA . VAL A 1 301 ? -12.372 36.779 27.220 1.00 43.44 301 VAL A CA 1
ATOM 2425 C C . VAL A 1 301 ? -12.640 35.551 28.104 1.00 43.44 301 VAL A C 1
ATOM 2427 O O . VAL A 1 301 ? -13.781 35.110 28.210 1.00 43.44 301 VAL A O 1
ATOM 2430 N N . THR A 1 302 ? -11.635 35.013 28.799 1.00 41.12 302 THR A N 1
ATOM 2431 C CA . THR A 1 302 ? -11.803 33.787 29.603 1.00 41.12 302 THR A CA 1
ATOM 2432 C C . THR A 1 302 ? -12.298 34.031 31.031 1.00 41.12 302 THR A C 1
ATOM 2434 O O . THR A 1 302 ? -12.970 33.164 31.576 1.00 41.12 302 THR A O 1
ATOM 2437 N N . GLU A 1 303 ? -12.079 35.211 31.620 1.00 43.12 303 GLU A N 1
ATOM 2438 C CA . GLU A 1 303 ? -12.560 35.507 32.986 1.00 43.12 303 GLU A CA 1
ATOM 2439 C C . GLU A 1 303 ? -14.058 35.854 33.057 1.00 43.12 303 GLU A C 1
ATOM 2441 O O . GLU A 1 303 ? -14.669 35.763 34.121 1.00 43.12 303 GLU A O 1
ATOM 2446 N N . GLN A 1 304 ? -14.691 36.216 31.936 1.00 42.34 304 GLN A N 1
ATOM 2447 C CA . GLN A 1 304 ? -16.113 36.578 31.922 1.00 42.34 304 GLN A CA 1
ATOM 2448 C C . GLN A 1 304 ? -17.056 35.369 31.859 1.00 42.34 304 GLN A C 1
ATOM 2450 O O . GLN A 1 304 ? -18.201 35.482 32.286 1.00 42.34 304 GLN A O 1
ATOM 2455 N N . HIS A 1 305 ? -16.587 34.202 31.405 1.00 43.75 305 HIS A N 1
ATOM 2456 C CA . HIS A 1 305 ? -17.455 33.036 31.197 1.00 43.75 305 HIS A CA 1
ATOM 2457 C C . HIS A 1 305 ? -17.477 32.041 32.372 1.00 43.75 305 HIS A C 1
ATOM 2459 O O . HIS A 1 305 ? -18.409 31.247 32.488 1.00 43.75 305 HIS A O 1
ATOM 2465 N N . GLU A 1 306 ? -16.507 32.110 33.289 1.00 48.00 306 GLU A N 1
ATOM 2466 C CA . GLU A 1 306 ? -16.540 31.323 34.534 1.00 48.00 306 GLU A CA 1
ATOM 2467 C C . GLU A 1 306 ? -17.408 31.967 35.624 1.00 48.00 306 GLU A C 1
ATOM 2469 O O . GLU A 1 306 ? -17.891 31.269 36.513 1.00 48.00 306 GLU A O 1
ATOM 2474 N N . LYS A 1 307 ? -17.696 33.272 35.529 1.00 45.19 307 LYS A N 1
ATOM 2475 C CA . LYS A 1 307 ? -18.521 33.978 36.519 1.00 45.19 307 LYS A CA 1
ATOM 2476 C C . LYS A 1 307 ? -20.030 33.782 36.317 1.00 45.19 307 LYS A C 1
ATOM 2478 O O . LYS A 1 307 ? -20.770 33.804 37.290 1.00 45.19 307 LYS A O 1
ATOM 2483 N N . GLU A 1 308 ? -20.483 33.509 35.092 1.00 46.78 308 GLU A N 1
ATOM 2484 C CA . GLU A 1 308 ? -21.909 33.278 34.792 1.00 46.78 308 GLU A CA 1
ATOM 2485 C C . GLU A 1 308 ? -22.390 31.854 35.123 1.00 46.78 308 GLU A C 1
ATOM 2487 O O . GLU A 1 308 ? -23.588 31.632 35.252 1.00 46.78 308 GLU A O 1
ATOM 2492 N N . ARG A 1 309 ? -21.488 30.878 35.316 1.00 51.16 309 ARG A N 1
ATOM 2493 C CA . ARG A 1 309 ? -21.882 29.498 35.669 1.00 51.16 309 ARG A CA 1
ATOM 2494 C C . ARG A 1 309 ? -22.105 29.267 37.161 1.00 51.16 309 ARG A C 1
ATOM 2496 O O . ARG A 1 309 ? -22.760 28.292 37.520 1.00 51.16 309 ARG A O 1
ATOM 2503 N N . GLN A 1 310 ? -21.576 30.138 38.018 1.00 48.16 310 GLN A N 1
ATOM 2504 C CA . GLN A 1 310 ? -21.727 29.997 39.467 1.00 48.16 310 GLN A CA 1
ATOM 2505 C C . GLN A 1 310 ? -23.071 30.561 39.964 1.00 48.16 310 GLN A C 1
ATOM 2507 O O . GLN A 1 310 ? -23.622 30.035 40.925 1.00 48.16 310 GLN A O 1
ATOM 2512 N N . ASP A 1 311 ? -23.639 31.553 39.270 1.00 48.59 311 ASP A N 1
ATOM 2513 C CA . ASP A 1 311 ? -24.876 32.232 39.689 1.00 48.59 311 ASP A CA 1
ATOM 2514 C C . ASP A 1 311 ? -26.170 31.465 39.331 1.00 48.59 311 ASP A C 1
ATOM 2516 O O . ASP A 1 311 ? -27.232 31.758 39.884 1.00 48.59 311 ASP A O 1
ATOM 2520 N N . ASP A 1 312 ? -26.101 30.444 38.466 1.00 49.25 312 ASP A N 1
ATOM 2521 C CA . ASP A 1 312 ? -27.266 29.626 38.079 1.00 49.25 312 ASP A CA 1
ATOM 2522 C C . ASP A 1 312 ? -27.467 28.366 38.947 1.00 49.25 312 ASP A C 1
ATOM 2524 O O . ASP A 1 312 ? -28.541 27.762 38.907 1.00 49.25 312 ASP A O 1
ATOM 2528 N N . MET A 1 313 ? -26.492 27.974 39.781 1.00 52.44 313 MET A N 1
ATOM 2529 C CA . MET A 1 313 ? -26.643 26.805 40.668 1.00 52.44 313 MET A CA 1
ATOM 2530 C C . MET A 1 313 ? -27.370 27.093 41.992 1.00 52.44 313 MET A C 1
ATOM 2532 O O . MET A 1 313 ? -27.836 26.153 42.633 1.00 52.44 313 MET A O 1
ATOM 2536 N N . ASP A 1 314 ? -27.570 28.359 42.367 1.00 48.69 314 ASP A N 1
ATOM 2537 C CA . ASP A 1 314 ? -28.200 28.726 43.647 1.00 48.69 314 ASP A CA 1
ATOM 2538 C C . ASP A 1 314 ? -29.720 28.991 43.553 1.00 48.69 314 ASP A C 1
ATOM 2540 O O . ASP A 1 314 ? -30.337 29.454 44.516 1.00 48.69 314 ASP A O 1
ATOM 2544 N N . ARG A 1 315 ? -30.370 28.695 42.413 1.00 50.06 315 ARG A N 1
ATOM 2545 C CA . ARG A 1 315 ? -31.783 29.071 42.172 1.00 50.06 315 ARG A CA 1
ATOM 2546 C C . ARG A 1 315 ? -32.812 27.948 42.074 1.00 50.06 315 ARG A C 1
ATOM 2548 O O . ARG A 1 315 ? -33.979 28.239 41.819 1.00 50.06 315 ARG A O 1
ATOM 2555 N N . SER A 1 316 ? -32.452 26.698 42.342 1.00 47.16 316 SER A N 1
ATOM 2556 C CA . SER A 1 316 ? -33.415 25.586 42.343 1.00 47.16 316 SER A CA 1
ATOM 2557 C C . SER A 1 316 ? -33.367 24.798 43.648 1.00 47.16 316 SER A C 1
ATOM 2559 O O . SER A 1 316 ? -32.824 23.698 43.717 1.00 47.16 316 SER A O 1
ATOM 2561 N N . GLY A 1 317 ? -33.954 25.383 44.692 1.00 43.69 317 GLY A N 1
ATOM 2562 C CA . GLY A 1 317 ? -34.348 24.669 45.900 1.00 43.69 317 GLY A CA 1
ATOM 2563 C C . GLY A 1 317 ? -35.832 24.300 45.855 1.00 43.69 317 GLY A C 1
ATOM 2564 O O . GLY A 1 317 ? -36.673 25.173 45.649 1.00 43.69 317 GLY A O 1
ATOM 2565 N N . GLY A 1 318 ? -36.134 23.026 46.118 1.00 41.78 318 GLY A N 1
ATOM 2566 C CA . GLY A 1 318 ? -37.416 22.594 46.681 1.00 41.78 318 GLY A CA 1
ATOM 2567 C C . GLY A 1 318 ? -38.299 21.729 45.782 1.00 41.78 318 GLY A C 1
ATOM 2568 O O . GLY A 1 318 ? -39.111 22.239 45.018 1.00 41.78 318 GLY A O 1
ATOM 2569 N N . SER A 1 319 ? -38.227 20.410 45.950 1.00 41.47 319 SER A N 1
ATOM 2570 C CA . SER A 1 319 ? -39.304 19.617 46.574 1.00 41.47 319 SER A CA 1
ATOM 2571 C C . SER A 1 319 ? -38.892 18.145 46.617 1.00 41.47 319 SER A C 1
ATOM 2573 O O . SER A 1 319 ? -38.550 17.540 45.606 1.00 41.47 319 SER A O 1
ATOM 2575 N N . GLU A 1 320 ? -38.873 17.613 47.834 1.00 51.75 320 GLU A N 1
ATOM 2576 C CA . GLU A 1 320 ? -38.889 16.186 48.126 1.00 51.75 320 GLU A CA 1
ATOM 2577 C C . GLU A 1 320 ? -40.269 15.638 47.751 1.00 51.75 320 GLU A C 1
ATOM 2579 O O . GLU A 1 320 ? -41.271 16.250 48.112 1.00 51.75 320 GLU A O 1
ATOM 2584 N N . GLU A 1 321 ? -40.328 14.487 47.084 1.00 46.34 321 GLU A N 1
ATOM 2585 C CA . GLU A 1 321 ? -41.340 13.474 47.384 1.00 46.34 321 GLU A CA 1
ATOM 2586 C C . GLU A 1 321 ? -40.878 12.097 46.885 1.00 46.34 321 GLU A C 1
ATOM 2588 O O . GLU A 1 321 ? -40.276 11.943 45.821 1.00 46.34 321 GLU A O 1
ATOM 2593 N N . GLU A 1 322 ? -41.093 11.126 47.763 1.00 50.06 322 GLU A N 1
ATOM 2594 C CA . GLU A 1 322 ? -40.726 9.717 47.710 1.00 50.06 322 GLU A CA 1
ATOM 2595 C C . GLU A 1 322 ? -41.466 8.954 46.596 1.00 50.06 322 GLU A C 1
ATOM 2597 O O . GLU A 1 322 ? -42.567 9.334 46.204 1.00 50.06 322 GLU A O 1
ATOM 2602 N N . GLY A 1 323 ? -40.923 7.806 46.169 1.00 34.91 323 GLY A N 1
ATOM 2603 C CA . GLY A 1 323 ? -41.756 6.742 45.592 1.00 34.91 323 GLY A CA 1
ATOM 2604 C C . GLY A 1 323 ? -41.158 5.966 44.419 1.00 34.91 323 GLY A C 1
ATOM 2605 O O . GLY A 1 323 ? -41.300 6.371 43.275 1.00 34.91 323 GLY A O 1
ATOM 2606 N N . GLU A 1 324 ? -40.566 4.821 44.760 1.00 41.16 324 GLU A N 1
ATOM 2607 C CA . GLU A 1 324 ? -40.761 3.500 44.135 1.00 41.16 324 GLU A CA 1
ATOM 2608 C C . GLU A 1 324 ? -40.454 3.205 42.644 1.00 41.16 324 GLU A C 1
ATOM 2610 O O . GLU A 1 324 ? -40.614 3.989 41.717 1.00 41.16 324 GLU A O 1
ATOM 2615 N N . GLU A 1 325 ? -40.093 1.928 42.473 1.00 36.78 325 GLU A N 1
ATOM 2616 C CA . GLU A 1 325 ? -40.219 1.075 41.284 1.00 36.78 325 GLU A CA 1
ATOM 2617 C C . GLU A 1 325 ? -39.146 1.104 40.182 1.00 36.78 325 GLU A C 1
ATOM 2619 O O . GLU A 1 325 ? -39.254 1.654 39.084 1.00 36.78 325 GLU A O 1
ATOM 2624 N N . GLU A 1 326 ? -38.130 0.294 40.478 1.00 47.47 326 GLU A N 1
ATOM 2625 C CA . GLU A 1 326 ? -37.230 -0.411 39.574 1.00 47.47 326 GLU A CA 1
ATOM 2626 C C . GLU A 1 326 ? -38.004 -1.144 38.453 1.00 47.47 326 GLU A C 1
ATOM 2628 O O . GLU A 1 326 ? -38.417 -2.295 38.583 1.00 47.47 326 GLU A O 1
ATOM 2633 N N . THR A 1 327 ? -38.202 -0.466 37.318 1.00 33.09 327 THR A N 1
ATOM 2634 C CA . THR A 1 327 ? -38.798 -1.059 36.112 1.00 33.09 327 THR A CA 1
ATOM 2635 C C . THR A 1 327 ? -37.717 -1.299 35.059 1.00 33.09 327 THR A C 1
ATOM 2637 O O . THR A 1 327 ? -37.174 -0.360 34.470 1.00 33.09 327 THR A O 1
ATOM 2640 N N . TYR A 1 328 ? -37.422 -2.574 34.792 1.00 38.97 328 TYR A N 1
ATOM 2641 C CA . TYR A 1 328 ? -36.670 -3.028 33.621 1.00 38.97 328 TYR A CA 1
ATOM 2642 C C . TYR A 1 328 ? -37.323 -2.476 32.342 1.00 38.97 328 TYR A C 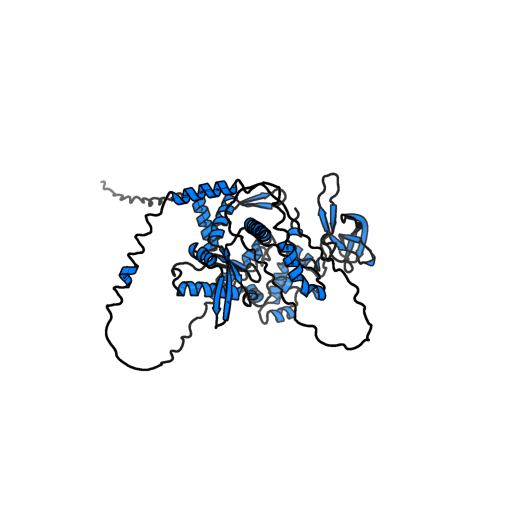1
ATOM 2644 O O . TYR A 1 328 ? -38.395 -2.925 31.942 1.00 38.97 328 TYR A O 1
ATOM 2652 N N . ARG A 1 329 ? -36.678 -1.509 31.678 1.00 30.62 329 ARG A N 1
ATOM 2653 C CA . ARG A 1 329 ? -37.050 -1.114 30.314 1.00 30.62 329 ARG A CA 1
ATOM 2654 C C . ARG A 1 329 ? -36.371 -2.040 29.313 1.00 30.62 329 ARG A C 1
ATOM 2656 O O . ARG A 1 329 ? -35.148 -2.046 29.184 1.00 30.62 329 ARG A O 1
ATOM 2663 N N . GLU A 1 330 ? -37.200 -2.802 28.608 1.00 35.31 330 GLU A N 1
ATOM 2664 C CA . GLU A 1 330 ? -36.855 -3.519 27.385 1.00 35.31 330 GLU A CA 1
ATOM 2665 C C . GLU A 1 330 ? -36.163 -2.584 26.382 1.00 35.31 330 GLU A C 1
ATOM 2667 O O . GLU A 1 330 ? -36.627 -1.482 26.082 1.00 35.31 330 GLU A O 1
ATOM 2672 N N . ILE A 1 331 ? -35.034 -3.050 25.852 1.00 34.62 331 ILE A N 1
ATOM 2673 C CA . ILE A 1 3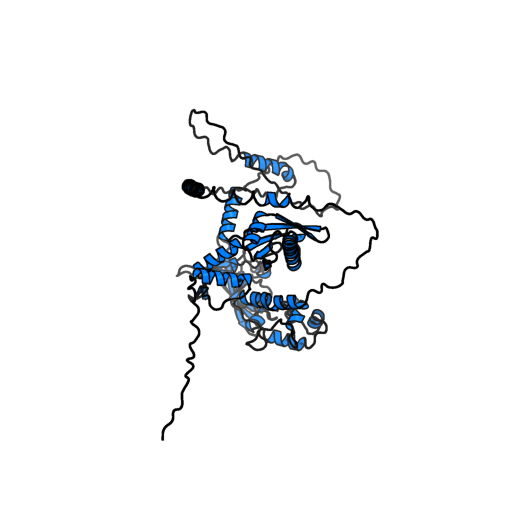31 ? -34.321 -2.420 24.744 1.00 34.62 331 ILE A CA 1
ATOM 2674 C C . ILE A 1 331 ? -35.126 -2.679 23.466 1.00 34.62 331 ILE A C 1
ATOM 2676 O O . ILE A 1 331 ? -35.388 -3.827 23.110 1.00 34.62 331 ILE A O 1
ATOM 2680 N N . ALA A 1 332 ? -35.493 -1.608 22.763 1.00 32.69 332 ALA A N 1
ATOM 2681 C CA . ALA A 1 332 ? -36.185 -1.676 21.482 1.00 32.69 332 ALA A CA 1
ATOM 2682 C C . ALA A 1 332 ? -35.338 -2.404 20.408 1.00 32.69 332 ALA A C 1
ATOM 2684 O O . ALA A 1 332 ? -34.152 -2.094 20.251 1.00 32.69 332 ALA A O 1
ATOM 2685 N N . PRO A 1 333 ? -35.921 -3.323 19.613 1.00 36.69 333 PRO A N 1
ATOM 2686 C CA . PRO A 1 333 ? -35.244 -3.931 18.476 1.00 36.69 333 PRO A CA 1
ATOM 2687 C C . PRO A 1 333 ? -35.314 -2.964 17.290 1.00 36.69 333 PRO A C 1
ATOM 2689 O O . PRO A 1 333 ? -36.367 -2.781 16.684 1.00 36.69 333 PRO A O 1
ATOM 2692 N N . GLY A 1 334 ? -34.200 -2.312 16.961 1.00 38.12 334 GLY A N 1
ATOM 2693 C CA . GLY A 1 334 ? -34.216 -1.317 15.889 1.00 38.12 334 GLY A CA 1
ATOM 2694 C C . GLY A 1 334 ? -32.874 -0.674 15.577 1.00 38.12 334 GLY A C 1
ATOM 2695 O O . GLY A 1 334 ? -32.784 0.545 15.556 1.00 38.12 334 GLY A O 1
ATOM 2696 N N . VAL A 1 335 ? -31.833 -1.468 15.317 1.00 38.97 335 VAL A N 1
ATOM 2697 C CA . VAL A 1 335 ? -30.656 -0.994 14.569 1.00 38.97 335 VAL A CA 1
ATOM 2698 C C . VAL A 1 335 ? -30.326 -2.048 13.519 1.00 38.97 335 VAL A C 1
ATOM 2700 O O . VAL A 1 335 ? -29.426 -2.867 13.678 1.00 38.97 335 VAL A O 1
ATOM 2703 N N . GLY A 1 336 ? -31.129 -2.070 12.456 1.00 33.09 336 GLY A N 1
ATOM 2704 C CA . GLY A 1 336 ? -30.715 -2.685 11.205 1.00 33.09 336 GLY A CA 1
ATOM 2705 C C . GLY A 1 336 ? -29.758 -1.720 10.523 1.00 33.09 336 GLY A C 1
ATOM 2706 O O . GLY A 1 336 ? -30.161 -0.623 10.145 1.00 33.09 336 GLY A O 1
ATOM 2707 N N . THR A 1 337 ? -28.492 -2.103 10.390 1.00 36.84 337 THR A N 1
ATOM 2708 C CA . THR A 1 337 ? -27.580 -1.454 9.448 1.00 36.84 337 THR A CA 1
ATOM 2709 C C . THR A 1 337 ? -28.178 -1.639 8.058 1.00 36.84 337 THR A C 1
ATOM 2711 O O . THR A 1 337 ? -28.331 -2.774 7.603 1.00 36.84 337 THR A O 1
ATOM 2714 N N . THR A 1 338 ? -28.600 -0.557 7.411 1.00 45.12 338 THR A N 1
ATOM 2715 C CA . THR A 1 338 ? -29.188 -0.622 6.073 1.00 45.12 338 THR A CA 1
ATOM 2716 C C . THR A 1 338 ? -28.143 -1.129 5.083 1.00 45.12 338 THR A C 1
ATOM 2718 O O . THR A 1 338 ? -27.091 -0.515 4.925 1.00 45.12 338 THR A O 1
ATOM 2721 N N . GLU A 1 339 ? -28.453 -2.228 4.387 1.00 46.88 339 GLU A N 1
ATOM 2722 C CA . GLU A 1 339 ? -27.627 -2.853 3.334 1.00 46.88 339 GLU A CA 1
ATOM 2723 C C . GLU A 1 339 ? -27.188 -1.871 2.221 1.00 46.88 339 GLU A C 1
ATOM 2725 O O . GLU A 1 339 ? -26.244 -2.154 1.487 1.00 46.88 339 GLU A O 1
ATOM 2730 N N . SER A 1 340 ? -27.823 -0.697 2.149 1.00 43.94 340 SER A N 1
ATOM 2731 C CA . SER A 1 340 ? -27.505 0.430 1.265 1.00 43.94 340 SER A CA 1
ATOM 2732 C C . SER A 1 340 ? -26.105 1.035 1.483 1.00 43.94 340 SER A C 1
ATOM 2734 O O . SER A 1 340 ? -25.500 1.499 0.522 1.00 43.94 340 SER A O 1
ATOM 2736 N N . GLU A 1 341 ? -25.532 0.989 2.692 1.00 46.47 341 GLU A N 1
ATOM 2737 C CA . GLU A 1 341 ? -24.173 1.525 2.938 1.00 46.47 341 GLU A CA 1
ATOM 2738 C C . GLU A 1 341 ? -23.061 0.536 2.522 1.00 46.47 341 GLU A C 1
ATOM 2740 O O . GLU A 1 341 ? -21.930 0.928 2.221 1.00 46.47 341 GLU A O 1
ATOM 2745 N N . GLU A 1 342 ? -23.373 -0.766 2.464 1.00 46.09 342 GLU A N 1
ATOM 2746 C CA . GLU A 1 342 ? -22.478 -1.796 1.913 1.00 46.09 342 GLU A CA 1
ATOM 2747 C C . GLU A 1 342 ? -22.472 -1.769 0.368 1.00 46.09 342 GLU A C 1
ATOM 2749 O O . GLU A 1 342 ? -21.473 -2.126 -0.262 1.00 46.09 342 GLU A O 1
ATOM 2754 N N . GLU A 1 343 ? -23.569 -1.288 -0.229 1.00 47.03 343 GLU A N 1
ATOM 2755 C CA . GLU A 1 343 ? -23.791 -1.105 -1.669 1.00 47.03 343 GLU A CA 1
ATOM 2756 C C . GLU A 1 343 ? -22.864 -0.024 -2.262 1.00 47.03 343 GLU A C 1
ATOM 2758 O O . GLU A 1 343 ? -22.199 -0.267 -3.269 1.00 47.03 343 GLU A O 1
ATOM 2763 N N . GLU A 1 344 ? -22.693 1.111 -1.575 1.00 46.22 344 GLU A N 1
ATOM 2764 C CA . GLU A 1 344 ? -21.875 2.245 -2.045 1.00 46.22 344 GLU A CA 1
ATOM 2765 C C . GLU A 1 344 ? -20.350 1.998 -1.927 1.00 46.22 344 GLU A C 1
ATOM 2767 O O . GLU A 1 344 ? -19.539 2.554 -2.675 1.00 46.22 344 GLU A O 1
ATOM 2772 N N . ARG A 1 345 ? -19.929 1.106 -1.015 1.00 44.19 345 ARG A N 1
ATOM 2773 C CA . ARG A 1 345 ? -18.512 0.773 -0.760 1.00 44.19 345 ARG A CA 1
ATOM 2774 C C . ARG A 1 345 ? -17.880 -0.112 -1.838 1.00 44.19 345 ARG A C 1
ATOM 2776 O O . ARG A 1 345 ? -16.702 0.059 -2.152 1.00 44.19 345 ARG A O 1
ATOM 2783 N N . ILE A 1 346 ? -18.632 -1.056 -2.404 1.00 44.84 346 ILE A N 1
ATOM 2784 C CA . ILE A 1 346 ? -18.115 -1.982 -3.430 1.00 44.84 346 ILE A CA 1
ATOM 2785 C C . ILE A 1 346 ? -18.092 -1.311 -4.809 1.00 44.84 346 ILE A C 1
ATOM 2787 O O . ILE A 1 346 ? -17.170 -1.562 -5.588 1.00 44.84 346 ILE A O 1
ATOM 2791 N N . GLU A 1 347 ? -19.037 -0.402 -5.075 1.00 47.34 347 GLU A N 1
ATOM 2792 C CA . GLU A 1 347 ? -19.113 0.359 -6.327 1.00 47.34 347 GLU A CA 1
ATOM 2793 C C . GLU A 1 347 ? -17.980 1.387 -6.500 1.00 47.34 347 GLU A C 1
ATOM 2795 O O . GLU A 1 347 ? -17.508 1.558 -7.623 1.00 47.34 347 GLU A O 1
ATOM 2800 N N . ASN A 1 348 ? -17.501 2.018 -5.417 1.00 40.47 348 ASN A N 1
ATOM 2801 C CA . ASN A 1 348 ? -16.566 3.152 -5.508 1.00 40.47 348 ASN A CA 1
ATOM 2802 C C . ASN A 1 348 ? -15.092 2.836 -5.183 1.00 40.47 348 ASN A C 1
ATOM 2804 O O . ASN A 1 348 ? -14.222 3.607 -5.582 1.00 40.47 348 ASN A O 1
ATOM 2808 N N . PHE A 1 349 ? -14.778 1.737 -4.478 1.00 42.47 349 PHE A N 1
ATOM 2809 C CA . PHE A 1 349 ? -13.432 1.561 -3.896 1.00 42.47 349 PHE A CA 1
ATOM 2810 C C . PHE A 1 349 ? -12.660 0.301 -4.300 1.00 42.47 349 PHE A C 1
ATOM 2812 O O . PHE A 1 349 ? -11.438 0.367 -4.345 1.00 42.47 349 PHE A O 1
ATOM 2819 N N . ILE A 1 350 ? -13.299 -0.840 -4.586 1.00 36.78 350 ILE A N 1
ATOM 2820 C CA . ILE A 1 350 ? -12.557 -2.102 -4.821 1.00 36.78 350 ILE A CA 1
ATOM 2821 C C . ILE A 1 350 ? -12.313 -2.358 -6.314 1.00 36.78 350 ILE A C 1
ATOM 2823 O O . ILE A 1 350 ? -11.213 -2.742 -6.702 1.00 36.78 350 ILE A O 1
ATOM 2827 N N . LEU A 1 351 ? -13.312 -2.106 -7.164 1.00 39.84 351 LEU A N 1
ATOM 2828 C CA . LEU A 1 351 ? -13.198 -2.326 -8.610 1.00 39.84 351 LEU A CA 1
ATOM 2829 C C . LEU A 1 351 ? -12.245 -1.337 -9.310 1.00 39.84 351 LEU A C 1
ATOM 2831 O O . LEU A 1 351 ? -11.411 -1.800 -10.086 1.00 39.84 351 LEU A O 1
ATOM 2835 N N . PRO A 1 352 ? -12.277 -0.016 -9.035 1.00 35.44 352 PRO A N 1
ATOM 2836 C CA . PRO A 1 352 ? -11.376 0.921 -9.707 1.00 35.44 352 PRO A CA 1
ATOM 2837 C C . PRO A 1 352 ? -9.926 0.833 -9.214 1.00 35.44 352 PRO A C 1
ATOM 2839 O O . PRO A 1 352 ? -9.016 1.012 -10.011 1.00 35.44 352 PRO A O 1
ATOM 2842 N N . LEU A 1 353 ? -9.680 0.519 -7.934 1.00 27.34 353 LEU A N 1
ATOM 2843 C CA . LEU A 1 353 ? -8.318 0.511 -7.373 1.00 27.34 353 LEU A CA 1
ATOM 2844 C C . LEU A 1 353 ? -7.481 -0.678 -7.867 1.00 27.34 353 LEU A C 1
ATOM 2846 O O . LEU A 1 353 ? -6.282 -0.535 -8.084 1.00 27.34 353 LEU A O 1
ATOM 2850 N N . VAL A 1 354 ? -8.115 -1.835 -8.089 1.00 32.38 354 VAL A N 1
ATOM 2851 C CA . VAL A 1 354 ? -7.461 -2.997 -8.716 1.00 32.38 354 VAL A CA 1
ATOM 2852 C C . VAL A 1 354 ? -7.227 -2.755 -10.214 1.00 32.38 354 VAL A C 1
ATOM 2854 O O . VAL A 1 354 ? -6.238 -3.241 -10.750 1.00 32.38 354 VAL A O 1
ATOM 2857 N N . CYS A 1 355 ? -8.077 -1.958 -10.874 1.00 34.59 355 CYS A N 1
ATOM 2858 C CA . CYS A 1 355 ? -7.929 -1.620 -12.296 1.00 34.59 355 CYS A CA 1
ATOM 2859 C C . CYS A 1 355 ? -6.965 -0.449 -12.566 1.00 34.59 355 CYS A C 1
ATOM 2861 O O . CYS A 1 355 ? -6.413 -0.376 -13.653 1.00 34.59 355 CYS A O 1
ATOM 2863 N N . ALA A 1 356 ? -6.763 0.469 -11.615 1.00 28.80 356 ALA A N 1
ATOM 2864 C CA . ALA A 1 356 ? -5.950 1.676 -11.812 1.00 28.80 356 ALA A CA 1
ATOM 2865 C C . ALA A 1 356 ? -4.477 1.523 -11.392 1.00 28.80 356 ALA A C 1
ATOM 2867 O O . ALA A 1 356 ? -3.665 2.384 -11.710 1.00 28.80 356 ALA A O 1
ATOM 2868 N N . LEU A 1 357 ? -4.117 0.460 -10.660 1.00 26.41 357 LEU A N 1
ATOM 2869 C CA . LEU A 1 357 ? -2.748 0.249 -10.161 1.00 26.41 357 LEU A CA 1
ATOM 2870 C C . LEU A 1 357 ? -1.885 -0.658 -11.049 1.00 26.41 357 LEU A C 1
ATOM 2872 O O . LEU A 1 357 ? -0.715 -0.882 -10.745 1.00 26.41 357 LEU A O 1
ATOM 2876 N N . GLN A 1 358 ? -2.435 -1.180 -12.141 1.00 35.16 358 GLN A N 1
ATOM 2877 C CA . GLN A 1 358 ? -1.688 -1.922 -13.148 1.00 35.16 358 GLN A CA 1
ATOM 2878 C C . GLN A 1 358 ? -2.242 -1.507 -14.506 1.00 35.16 358 GLN A C 1
ATOM 2880 O O . GLN A 1 358 ? -3.397 -1.815 -14.782 1.00 35.16 358 GLN A O 1
ATOM 2885 N N . ASP A 1 359 ? -1.447 -0.831 -15.340 1.00 33.56 359 ASP A N 1
ATOM 2886 C CA . ASP A 1 359 ? -1.732 -0.624 -16.767 1.00 33.56 359 ASP A CA 1
ATOM 2887 C C . ASP A 1 359 ? -1.819 -1.987 -17.470 1.00 33.56 359 ASP A C 1
ATOM 2889 O O . ASP A 1 359 ? -0.873 -2.483 -18.083 1.00 33.56 359 ASP A O 1
ATOM 2893 N N . ARG A 1 360 ? -2.941 -2.677 -17.279 1.00 44.78 360 ARG A N 1
ATOM 2894 C CA . ARG A 1 360 ? -3.186 -4.032 -17.749 1.00 44.78 360 ARG A CA 1
ATOM 2895 C C . ARG A 1 360 ? -4.610 -4.138 -18.262 1.00 44.78 360 ARG A C 1
ATOM 2897 O O . ARG A 1 360 ? -5.549 -3.604 -17.678 1.00 44.78 360 ARG A O 1
ATOM 2904 N N . GLU A 1 361 ? -4.733 -4.839 -19.383 1.00 59.75 361 GLU A N 1
ATOM 2905 C CA . GLU A 1 361 ? -5.990 -5.142 -20.062 1.00 59.75 361 GLU A CA 1
ATOM 2906 C C . GLU A 1 361 ? -7.057 -5.619 -19.061 1.00 59.75 361 GLU A C 1
ATOM 2908 O O . GLU A 1 361 ? -6.825 -6.527 -18.259 1.00 59.75 361 GLU A O 1
ATOM 2913 N N . THR A 1 362 ? -8.231 -4.985 -19.087 1.00 74.19 362 THR A N 1
ATOM 2914 C CA . THR A 1 362 ? -9.352 -5.341 -18.209 1.00 74.19 362 THR A CA 1
ATOM 2915 C C . THR A 1 362 ? -10.146 -6.506 -18.803 1.00 74.19 362 THR A C 1
ATOM 2917 O O . THR A 1 362 ? -10.355 -6.585 -20.013 1.00 74.19 362 THR A O 1
ATOM 2920 N N . ILE A 1 363 ? -10.606 -7.430 -17.952 1.00 81.38 363 ILE A N 1
ATOM 2921 C CA . ILE A 1 363 ? -11.454 -8.554 -18.375 1.00 81.38 363 ILE A CA 1
ATOM 2922 C C . ILE A 1 363 ? -12.872 -8.020 -18.622 1.00 81.38 363 ILE A C 1
ATOM 2924 O O . ILE A 1 363 ? -13.553 -7.588 -17.684 1.00 81.38 363 ILE A O 1
ATOM 2928 N N . CYS A 1 364 ? -13.319 -8.067 -19.877 1.00 83.75 364 CYS A N 1
ATOM 2929 C CA . CYS A 1 364 ? -14.579 -7.475 -20.327 1.00 83.75 364 CYS A CA 1
ATOM 2930 C C . CYS A 1 364 ? -15.590 -8.526 -20.810 1.00 83.75 364 CYS A C 1
ATOM 2932 O O . CYS A 1 364 ? -15.223 -9.445 -21.531 1.00 83.75 364 CYS A O 1
ATOM 2934 N N . GLU A 1 365 ? -16.866 -8.352 -20.447 1.00 80.19 365 GLU A N 1
ATOM 2935 C CA . GLU A 1 365 ? -18.010 -9.186 -20.849 1.00 80.19 365 GLU A CA 1
ATOM 2936 C C . GLU A 1 365 ? -18.163 -9.200 -22.384 1.00 80.19 365 GLU A C 1
ATOM 2938 O O . GLU A 1 365 ? -18.295 -10.273 -22.955 1.00 80.19 365 GLU A O 1
ATOM 2943 N N . ASP A 1 366 ? -18.006 -8.041 -23.045 1.00 74.38 366 ASP A N 1
ATOM 2944 C CA . ASP A 1 366 ? -18.160 -7.875 -24.505 1.00 74.38 366 ASP A CA 1
ATOM 2945 C C . ASP A 1 366 ? -17.142 -6.876 -25.109 1.00 74.38 366 ASP A C 1
ATOM 2947 O O . ASP A 1 366 ? -17.527 -5.830 -25.632 1.00 74.38 366 ASP A O 1
ATOM 2951 N N . GLN A 1 367 ? -15.833 -7.148 -24.986 1.00 67.56 367 GLN A N 1
ATOM 2952 C CA . GLN A 1 367 ? -14.679 -6.320 -25.437 1.00 67.56 367 GLN A CA 1
ATOM 2953 C C . GLN A 1 367 ? -14.611 -4.852 -24.948 1.00 67.56 367 GLN A C 1
ATOM 2955 O O . GLN A 1 367 ? -13.545 -4.250 -24.997 1.00 67.56 367 GLN A O 1
ATOM 2960 N N . LEU A 1 368 ? -15.701 -4.273 -24.445 1.00 70.38 368 LEU A N 1
ATOM 2961 C CA . LEU A 1 368 ? -15.796 -2.872 -24.031 1.00 70.38 368 LEU A CA 1
ATOM 2962 C C . LEU A 1 368 ? -16.266 -2.687 -22.585 1.00 70.38 368 LEU A C 1
ATOM 2964 O O . LEU A 1 368 ? -16.129 -1.595 -22.043 1.00 70.38 368 LEU A O 1
ATOM 2968 N N . HIS A 1 369 ? -16.859 -3.712 -21.969 1.00 79.75 369 HIS A N 1
ATOM 2969 C CA . HIS A 1 369 ? -17.541 -3.563 -20.683 1.00 79.75 369 HIS A CA 1
ATOM 2970 C C . HIS A 1 369 ? -16.929 -4.502 -19.644 1.00 79.75 369 HIS A C 1
ATOM 2972 O O . HIS A 1 369 ? -17.121 -5.710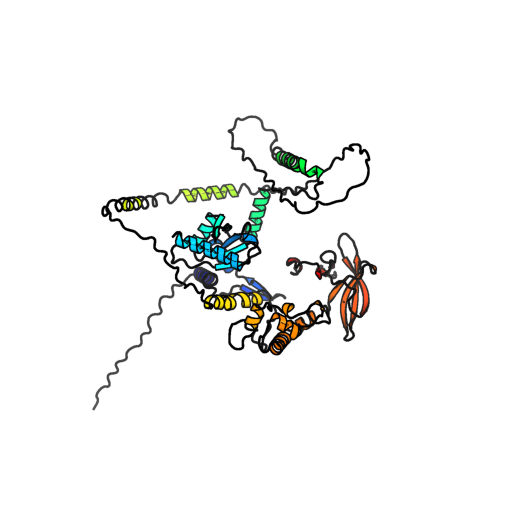 -19.768 1.00 79.75 369 HIS A O 1
ATOM 2978 N N . PRO A 1 370 ? -16.223 -3.997 -18.618 1.00 84.50 370 PRO A N 1
ATOM 2979 C CA . PRO A 1 370 ? -15.663 -4.844 -17.572 1.00 84.50 370 PRO A CA 1
ATOM 2980 C C . PRO A 1 370 ? -16.770 -5.601 -16.831 1.00 84.50 370 PRO A C 1
ATOM 2982 O O . PRO A 1 370 ? -17.880 -5.084 -16.654 1.00 84.50 370 PRO A O 1
ATOM 2985 N N . PHE A 1 371 ? -16.472 -6.818 -16.363 1.00 85.50 371 PHE A N 1
ATOM 2986 C CA . PHE A 1 371 ? -17.426 -7.580 -15.553 1.00 85.50 371 PHE A CA 1
ATOM 2987 C C . PHE A 1 371 ? -17.807 -6.786 -14.301 1.00 85.50 371 PHE A C 1
ATOM 2989 O O . PHE A 1 371 ? -17.023 -6.593 -13.374 1.00 85.50 371 PHE A O 1
ATOM 2996 N N . SER A 1 372 ? -19.051 -6.321 -14.268 1.00 83.56 372 SER A N 1
ATOM 2997 C CA . SER A 1 372 ? -19.538 -5.467 -13.192 1.00 83.56 372 SER A CA 1
ATOM 2998 C C . SER A 1 372 ? -19.813 -6.287 -11.939 1.00 83.56 372 SER A C 1
ATOM 3000 O 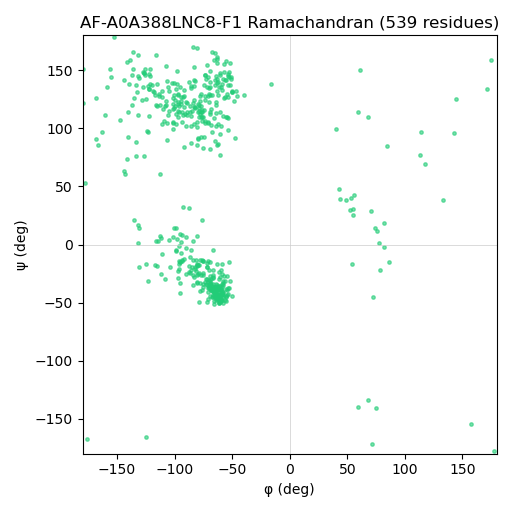O . SER A 1 372 ? -20.739 -7.090 -11.953 1.00 83.56 372 SER A O 1
ATOM 3002 N N . ALA A 1 373 ? -19.082 -6.063 -10.841 1.00 84.12 373 ALA A N 1
ATOM 3003 C CA . ALA A 1 373 ? -19.389 -6.648 -9.525 1.00 84.12 373 ALA A CA 1
ATOM 3004 C C . ALA A 1 373 ? -20.568 -5.968 -8.807 1.00 84.12 373 ALA A C 1
ATOM 3006 O O . ALA A 1 373 ? -20.689 -6.072 -7.589 1.00 84.12 373 ALA A O 1
ATOM 3007 N N . ARG A 1 374 ? -21.440 -5.265 -9.533 1.00 80.00 374 ARG A N 1
ATOM 3008 C CA . ARG A 1 374 ? -22.627 -4.636 -8.951 1.00 80.00 374 ARG A CA 1
ATOM 3009 C C . ARG A 1 374 ? -23.683 -5.684 -8.612 1.00 80.00 374 ARG A C 1
ATOM 3011 O O . ARG A 1 374 ? -23.845 -6.680 -9.323 1.00 80.00 374 ARG A O 1
ATOM 3018 N N . ARG A 1 375 ? -24.430 -5.449 -7.530 1.00 75.62 375 ARG A N 1
ATOM 3019 C CA . ARG A 1 375 ? -25.664 -6.195 -7.264 1.00 75.62 375 ARG A CA 1
ATOM 3020 C C . ARG A 1 375 ? -26.690 -5.776 -8.314 1.00 75.62 375 ARG A C 1
ATOM 3022 O O . ARG A 1 375 ? -26.923 -4.596 -8.532 1.00 75.62 375 ARG A O 1
ATOM 3029 N N . GLY A 1 376 ? -27.295 -6.744 -8.983 1.00 82.69 376 GLY A N 1
ATOM 3030 C CA . GLY A 1 376 ? -28.348 -6.470 -9.949 1.00 82.69 376 GLY A CA 1
ATOM 3031 C C . GLY A 1 376 ? -28.883 -7.758 -10.560 1.00 82.69 376 GLY A C 1
ATOM 3032 O O . GLY A 1 376 ? -28.146 -8.747 -10.641 1.00 82.69 376 GLY A O 1
ATOM 3033 N N . PRO A 1 377 ? -30.156 -7.787 -10.982 1.00 77.19 377 PRO A N 1
ATOM 3034 C CA . PRO A 1 377 ? -30.691 -8.925 -11.715 1.00 77.19 377 PRO A CA 1
ATOM 3035 C C . PRO A 1 377 ? -29.827 -9.183 -12.958 1.00 77.19 377 PRO A C 1
ATOM 3037 O O . PRO A 1 377 ? -29.532 -8.274 -13.729 1.00 77.19 377 PRO A O 1
ATOM 3040 N N . GLY A 1 378 ? -29.361 -10.424 -13.110 1.00 78.56 378 GLY A N 1
ATOM 3041 C CA . GLY A 1 378 ? -28.464 -10.833 -14.196 1.00 78.56 378 GLY A CA 1
ATOM 3042 C C . GLY A 1 378 ? -26.964 -10.624 -13.937 1.00 78.56 378 GLY A C 1
ATOM 3043 O O . GLY A 1 378 ? -26.162 -11.263 -14.613 1.00 78.56 378 GLY A O 1
ATOM 3044 N N . LYS A 1 379 ? -26.554 -9.830 -12.936 1.00 85.31 379 LYS A N 1
ATOM 3045 C CA . LYS A 1 379 ? -25.135 -9.633 -12.585 1.00 85.31 379 LYS A CA 1
ATOM 3046 C C . LYS A 1 379 ? -24.677 -10.669 -11.556 1.00 85.31 379 LYS A C 1
ATOM 3048 O O . LYS A 1 379 ? -25.262 -10.817 -10.485 1.00 85.31 379 LYS A O 1
ATOM 3053 N N . PHE A 1 380 ? -23.648 -11.440 -11.906 1.00 87.06 380 PHE A N 1
ATOM 3054 C CA . PHE A 1 380 ? -23.283 -12.665 -11.181 1.00 87.06 380 PHE A CA 1
ATOM 3055 C C . PHE A 1 380 ? -21.999 -12.565 -10.360 1.00 87.06 380 PHE A C 1
ATOM 3057 O O . PHE A 1 380 ? -21.871 -13.221 -9.324 1.00 87.06 380 PHE A O 1
ATOM 3064 N N . SER A 1 381 ? -21.067 -11.732 -10.809 1.00 86.12 381 SER A N 1
ATOM 3065 C CA . SER A 1 381 ? -19.720 -11.577 -10.252 1.00 86.12 381 SER A CA 1
ATOM 3066 C C . SER A 1 381 ? -19.741 -11.176 -8.776 1.00 86.12 381 SER A C 1
ATOM 3068 O O . SER A 1 381 ? -18.946 -11.701 -8.005 1.00 86.12 381 SER A O 1
ATOM 3070 N N . TYR A 1 382 ? -20.708 -10.364 -8.332 1.00 87.00 382 TYR A N 1
ATOM 3071 C CA . TYR A 1 382 ? -20.861 -10.023 -6.912 1.00 87.00 382 TYR A CA 1
ATOM 3072 C C . TYR A 1 382 ? -20.995 -11.263 -6.014 1.00 87.00 382 TYR A C 1
ATOM 3074 O O . TYR A 1 382 ? -20.312 -11.397 -4.999 1.00 87.00 382 TYR A O 1
ATOM 3082 N N . LYS A 1 383 ? -21.872 -12.202 -6.396 1.00 90.62 383 LYS A N 1
ATOM 3083 C CA . LYS A 1 383 ? -22.108 -13.431 -5.625 1.00 90.62 383 LYS A CA 1
ATOM 3084 C C . LYS A 1 383 ? -20.915 -14.380 -5.685 1.00 90.62 383 LYS A C 1
ATOM 3086 O O . LYS A 1 383 ? -20.676 -15.084 -4.711 1.00 90.62 383 LYS A O 1
ATOM 3091 N N . TRP A 1 384 ? -20.165 -14.379 -6.785 1.00 94.31 384 TRP A N 1
ATOM 3092 C CA . TRP A 1 384 ? -18.936 -15.163 -6.922 1.00 94.31 384 TRP A CA 1
ATOM 3093 C C . TRP A 1 384 ? -17.835 -14.639 -5.996 1.00 94.31 384 TRP A C 1
ATOM 3095 O O . TRP A 1 384 ? -17.259 -15.418 -5.239 1.00 94.31 384 TRP A O 1
ATOM 3105 N N . ILE A 1 385 ? -17.646 -13.317 -5.948 1.00 89.94 385 ILE A N 1
ATOM 3106 C CA . ILE A 1 385 ? -16.699 -12.659 -5.037 1.00 89.94 385 ILE A CA 1
ATOM 3107 C C . ILE A 1 385 ? -17.076 -12.936 -3.576 1.00 89.94 385 ILE A C 1
ATOM 3109 O O . ILE A 1 385 ? -16.219 -13.328 -2.787 1.00 89.94 385 ILE A O 1
ATOM 3113 N N . GLN A 1 386 ? -18.363 -12.833 -3.213 1.00 88.00 386 GLN A N 1
ATOM 3114 C CA . GLN A 1 386 ? -18.838 -13.195 -1.865 1.00 88.00 386 GLN A CA 1
ATOM 3115 C C . GLN A 1 386 ? -18.543 -14.657 -1.485 1.00 88.00 386 GLN A C 1
ATOM 3117 O O . GLN A 1 386 ? -18.466 -14.974 -0.300 1.00 88.00 386 GLN A O 1
ATOM 3122 N N . ARG A 1 387 ? -18.402 -15.550 -2.470 1.00 92.94 387 ARG A N 1
ATOM 3123 C CA . ARG A 1 387 ? -18.081 -16.973 -2.287 1.00 92.94 387 ARG A CA 1
ATOM 3124 C C . ARG A 1 387 ? -16.596 -17.288 -2.505 1.00 92.94 387 ARG A C 1
ATOM 3126 O O . ARG A 1 387 ? -16.237 -18.455 -2.606 1.00 92.94 387 ARG A O 1
ATOM 3133 N N . GLY A 1 388 ? -15.739 -16.267 -2.537 1.00 88.31 388 GLY A N 1
ATOM 3134 C CA . GLY A 1 388 ? -14.286 -16.432 -2.594 1.00 88.31 388 GLY A CA 1
ATOM 3135 C C . GLY A 1 388 ? -13.725 -16.690 -3.992 1.00 88.31 388 GLY A C 1
ATOM 3136 O O . GLY A 1 388 ? -12.611 -17.184 -4.105 1.00 88.31 388 GLY A O 1
ATOM 3137 N N . VAL A 1 389 ? -14.476 -16.377 -5.051 1.00 93.75 389 VAL A N 1
ATOM 3138 C CA . VAL A 1 389 ? -13.969 -16.372 -6.430 1.00 93.75 389 VAL A CA 1
ATOM 3139 C C . VAL A 1 389 ? -13.824 -14.921 -6.872 1.00 93.75 389 VAL A C 1
ATOM 3141 O O . VAL A 1 389 ? -14.778 -14.316 -7.362 1.00 93.75 389 VAL A O 1
ATOM 3144 N N . ALA A 1 390 ? -12.647 -14.344 -6.629 1.00 88.50 390 ALA A N 1
ATOM 3145 C CA . ALA A 1 390 ? -12.358 -12.935 -6.903 1.00 88.50 390 ALA A CA 1
ATOM 3146 C C . ALA A 1 390 ? -11.255 -12.737 -7.954 1.00 88.50 390 ALA A C 1
ATOM 3148 O O . ALA A 1 390 ? -11.140 -11.654 -8.523 1.00 88.50 390 ALA A O 1
ATOM 3149 N N . THR A 1 391 ? -10.455 -13.768 -8.223 1.00 90.88 391 THR A N 1
ATOM 3150 C CA . THR A 1 391 ? -9.284 -13.709 -9.103 1.00 90.88 391 THR A CA 1
ATOM 3151 C C . THR A 1 391 ? -9.267 -14.864 -10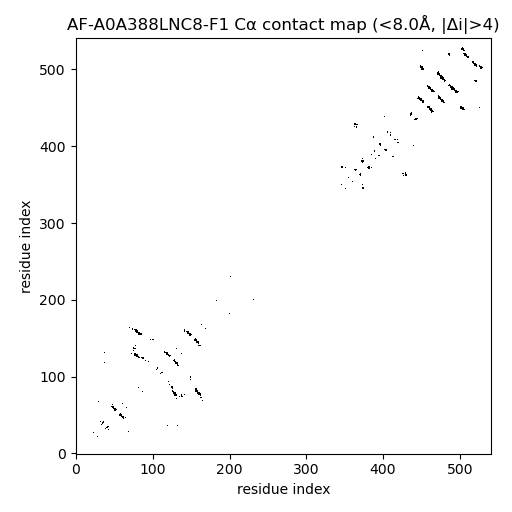.107 1.00 90.88 391 THR A C 1
ATOM 3153 O O . THR A 1 391 ? -9.931 -15.882 -9.915 1.00 90.88 391 THR A O 1
ATOM 3156 N N . ILE A 1 392 ? -8.459 -14.740 -11.168 1.00 90.56 392 ILE A N 1
ATOM 3157 C CA . ILE A 1 392 ? -8.227 -15.836 -12.130 1.00 90.56 392 ILE A CA 1
ATOM 3158 C C . ILE A 1 392 ? -7.654 -17.069 -11.417 1.00 90.56 392 ILE A C 1
ATOM 3160 O O . ILE A 1 392 ? -8.044 -18.191 -11.727 1.00 90.56 392 ILE A O 1
ATOM 3164 N N . LYS A 1 393 ? -6.792 -16.863 -10.411 1.00 87.62 393 LYS A N 1
ATOM 3165 C CA . LYS A 1 393 ? -6.223 -17.940 -9.593 1.00 87.62 393 LYS A CA 1
ATOM 3166 C C . LYS A 1 393 ? -7.303 -18.757 -8.883 1.00 87.62 393 LYS A C 1
ATOM 3168 O O . LYS A 1 393 ? -7.165 -19.965 -8.765 1.00 87.62 393 LYS A O 1
ATOM 3173 N N . ASP A 1 394 ? -8.409 -18.140 -8.473 1.00 91.69 394 ASP A N 1
ATOM 3174 C CA . ASP A 1 394 ? -9.502 -18.868 -7.816 1.00 91.69 394 ASP A CA 1
ATOM 3175 C C . ASP A 1 394 ? -10.263 -19.795 -8.770 1.00 91.69 394 ASP A C 1
ATOM 3177 O O . ASP A 1 394 ? -10.918 -20.730 -8.297 1.00 91.69 394 ASP A O 1
ATOM 3181 N N . LEU A 1 395 ? -10.179 -19.523 -10.080 1.00 93.88 395 LEU A N 1
ATOM 3182 C CA . LEU A 1 395 ? -10.743 -20.308 -11.181 1.00 93.88 395 LEU A CA 1
ATOM 3183 C C . LEU A 1 395 ? -9.747 -21.298 -11.794 1.00 93.88 395 LEU A C 1
ATOM 3185 O O . LEU A 1 395 ? -10.149 -22.114 -12.623 1.00 93.88 395 LEU A O 1
ATOM 3189 N N . TRP A 1 396 ? -8.479 -21.238 -11.395 1.00 92.62 396 TRP A N 1
ATOM 3190 C CA . TRP A 1 396 ? -7.393 -22.033 -11.949 1.00 92.62 396 TRP A CA 1
ATOM 3191 C C . TRP A 1 396 ? -6.897 -23.068 -10.940 1.00 92.62 396 TRP A C 1
ATOM 3193 O O . TRP A 1 396 ? -6.632 -22.747 -9.783 1.00 92.62 396 TRP A O 1
ATOM 3203 N N . VAL A 1 397 ? -6.750 -24.321 -11.368 1.00 88.94 397 VAL A N 1
ATOM 3204 C CA . VAL A 1 397 ? -6.197 -25.397 -10.537 1.00 88.94 397 VAL A CA 1
ATOM 3205 C C . VAL A 1 397 ? -4.750 -25.626 -10.946 1.00 88.94 397 VAL A C 1
ATOM 3207 O O . VAL A 1 397 ? -4.492 -26.320 -11.929 1.00 88.94 397 VAL A O 1
ATOM 3210 N N . GLU A 1 398 ? -3.817 -25.066 -10.171 1.00 78.44 398 GLU A N 1
ATOM 3211 C CA . GLU A 1 398 ? -2.369 -25.137 -10.437 1.00 78.44 398 GLU A CA 1
ATOM 3212 C C . GLU A 1 398 ? -1.868 -26.582 -10.601 1.00 78.44 398 GLU A C 1
ATOM 3214 O O . GLU A 1 398 ? -1.088 -26.854 -11.503 1.00 78.44 398 GLU A O 1
ATOM 3219 N N . GLU A 1 399 ? -2.373 -27.527 -9.802 1.00 73.00 399 GLU A N 1
ATOM 3220 C CA . GLU A 1 399 ? -1.936 -28.935 -9.815 1.00 73.00 399 GLU A CA 1
ATOM 3221 C C . GLU A 1 399 ? -2.273 -29.672 -11.118 1.00 73.00 399 GLU A C 1
ATOM 3223 O O . GLU A 1 399 ? -1.507 -30.511 -11.587 1.00 73.00 399 GLU A O 1
ATOM 3228 N N . SER A 1 400 ? -3.435 -29.372 -11.701 1.00 77.38 400 SER A N 1
ATOM 3229 C CA . SER A 1 400 ? -3.904 -30.004 -12.944 1.00 77.38 400 SER A CA 1
ATOM 3230 C C . SER A 1 400 ? -3.647 -29.146 -14.179 1.00 77.38 400 SER A C 1
ATOM 3232 O O . SER A 1 400 ? -3.946 -29.569 -15.295 1.00 77.38 400 SER A O 1
ATOM 3234 N N . TYR A 1 401 ? -3.140 -27.931 -13.955 1.00 79.38 401 TYR A N 1
ATOM 3235 C CA . TYR A 1 401 ? -3.021 -26.864 -14.932 1.00 79.38 401 TYR A CA 1
ATOM 3236 C C . TYR A 1 401 ? -4.265 -26.715 -15.815 1.00 79.38 401 TYR A C 1
ATOM 3238 O O . TYR A 1 401 ? -4.202 -26.651 -17.043 1.00 79.38 401 TYR A O 1
ATOM 3246 N N . ASN A 1 402 ? -5.427 -26.703 -15.179 1.00 88.56 402 ASN A N 1
ATOM 3247 C CA . ASN A 1 402 ? -6.689 -26.590 -15.880 1.00 88.56 402 ASN A CA 1
ATOM 3248 C C . ASN A 1 402 ? -7.615 -25.641 -15.127 1.00 88.56 402 ASN A C 1
ATOM 3250 O O . ASN A 1 402 ? -7.469 -25.406 -13.924 1.00 88.56 402 ASN A O 1
ATOM 3254 N N . TRP A 1 403 ? -8.592 -25.104 -15.846 1.00 92.69 403 TRP A N 1
ATOM 3255 C CA . TRP A 1 403 ? -9.678 -24.354 -15.237 1.00 92.69 403 TRP A CA 1
ATOM 3256 C C . TRP A 1 403 ? -10.492 -25.279 -14.328 1.00 92.69 403 TRP A C 1
ATOM 3258 O O . TRP A 1 403 ? -10.684 -26.455 -14.651 1.00 92.69 403 TRP A O 1
ATOM 3268 N N . LEU A 1 404 ? -11.006 -24.750 -13.213 1.00 94.81 404 LEU A N 1
ATOM 3269 C CA . LEU A 1 404 ? -11.897 -25.492 -12.318 1.00 94.81 404 LEU A CA 1
ATOM 3270 C C . LEU A 1 404 ? -13.026 -26.146 -13.117 1.00 94.81 404 LEU A C 1
ATOM 3272 O O . LEU A 1 404 ? -13.714 -25.489 -13.911 1.00 94.81 404 LEU A O 1
ATOM 3276 N N . SER A 1 405 ? -13.255 -27.436 -12.874 1.00 95.81 405 SER A N 1
ATOM 3277 C CA . SER A 1 405 ? -14.394 -28.140 -13.454 1.00 95.81 405 SER A CA 1
ATOM 3278 C C . SER A 1 405 ? -15.710 -27.534 -12.946 1.00 95.81 405 SER A C 1
ATOM 3280 O O . SER A 1 405 ? -15.755 -26.876 -11.904 1.00 95.81 405 SER A O 1
ATOM 3282 N N . ASN A 1 406 ? -16.812 -27.760 -13.667 1.00 96.19 406 ASN A N 1
ATOM 3283 C CA . ASN A 1 406 ? -18.124 -27.271 -13.227 1.00 96.19 406 ASN A CA 1
ATOM 3284 C C . ASN A 1 406 ? -18.533 -27.858 -11.867 1.00 96.19 406 ASN A C 1
ATOM 3286 O O . ASN A 1 406 ? -19.256 -27.206 -11.124 1.00 96.19 406 ASN A O 1
ATOM 3290 N N . GLU A 1 407 ? -18.061 -29.058 -11.529 1.00 96.38 407 GLU A N 1
ATOM 3291 C CA . GLU A 1 407 ? -18.314 -29.700 -10.235 1.00 96.38 407 GLU A CA 1
ATOM 3292 C C . GLU A 1 407 ? -17.533 -29.004 -9.117 1.00 96.38 407 GLU A C 1
ATOM 3294 O O . GLU A 1 407 ? -18.131 -28.570 -8.138 1.00 96.38 407 GLU A O 1
ATOM 3299 N N . GLN A 1 408 ? -16.230 -28.772 -9.311 1.00 95.62 408 GLN A N 1
ATOM 3300 C CA . GLN A 1 408 ? -15.403 -28.066 -8.326 1.00 95.62 408 GLN A CA 1
ATOM 3301 C C . GLN A 1 408 ? -15.866 -26.617 -8.123 1.00 95.62 408 GLN A C 1
ATOM 3303 O O . GLN A 1 408 ? -15.855 -26.087 -7.010 1.00 95.62 408 GLN A O 1
ATOM 3308 N N . LEU A 1 409 ? -16.291 -25.957 -9.204 1.00 96.38 409 LEU A N 1
ATOM 3309 C CA . LEU A 1 409 ? -16.849 -24.614 -9.128 1.00 96.38 409 LEU A CA 1
ATOM 3310 C C . LEU A 1 409 ? -18.193 -24.609 -8.385 1.00 96.38 409 LEU A C 1
ATOM 3312 O O . LEU A 1 409 ? -18.432 -23.712 -7.577 1.00 96.38 409 LEU A O 1
ATOM 3316 N N . LYS A 1 410 ? -19.033 -25.630 -8.596 1.00 96.50 410 LYS A N 1
ATOM 3317 C CA . LYS A 1 410 ? -20.296 -25.821 -7.870 1.00 96.50 410 LYS A CA 1
ATOM 3318 C C . LYS A 1 410 ? -20.076 -26.060 -6.382 1.00 96.50 410 LYS A C 1
ATOM 3320 O O . LYS A 1 410 ? -20.837 -25.521 -5.581 1.00 96.50 410 LYS A O 1
ATOM 3325 N N . ASP A 1 411 ? -19.020 -26.770 -6.000 1.00 95.81 411 ASP A N 1
ATOM 3326 C CA . ASP A 1 411 ? -18.658 -26.948 -4.592 1.00 95.81 411 ASP A CA 1
ATOM 3327 C C . ASP A 1 411 ? -18.277 -25.612 -3.932 1.00 95.81 411 ASP A C 1
ATOM 3329 O O . ASP A 1 411 ? -18.703 -25.333 -2.810 1.00 95.81 411 ASP A O 1
ATOM 3333 N N . LYS A 1 412 ? -17.559 -24.730 -4.647 1.00 94.81 412 LYS A N 1
ATOM 3334 C CA . LYS A 1 412 ? -17.228 -23.376 -4.157 1.00 94.81 412 LYS A CA 1
ATOM 3335 C C . LYS A 1 412 ? -18.442 -22.438 -4.121 1.00 94.81 412 LYS A C 1
ATOM 3337 O O . LYS A 1 412 ? -18.663 -21.715 -3.148 1.00 94.81 412 LYS A O 1
ATOM 3342 N N . LEU A 1 413 ? -19.233 -22.408 -5.191 1.00 95.69 413 LEU A N 1
ATOM 3343 C CA . LEU A 1 413 ? -20.278 -21.402 -5.400 1.00 95.69 413 LEU A CA 1
ATOM 3344 C C . LEU A 1 413 ? -21.669 -21.832 -4.908 1.00 95.69 413 LEU A C 1
ATOM 3346 O O . LEU A 1 413 ? -22.559 -20.992 -4.750 1.00 95.69 413 LEU A O 1
ATOM 3350 N N . GLY A 1 414 ? -21.875 -23.115 -4.615 1.00 94.50 414 GLY A N 1
ATOM 3351 C CA . GLY A 1 414 ? -23.159 -23.685 -4.218 1.00 94.50 414 GLY A CA 1
ATOM 3352 C C . GLY A 1 414 ? -24.135 -23.833 -5.390 1.00 94.50 414 GLY A C 1
ATOM 3353 O O . GLY A 1 414 ? -23.759 -24.208 -6.495 1.00 94.50 414 GLY A O 1
ATOM 3354 N N . GLN A 1 415 ? -25.422 -23.550 -5.166 1.00 94.38 415 GLN A N 1
ATOM 3355 C CA . GLN A 1 415 ? -26.495 -23.727 -6.162 1.00 94.38 415 GLN A CA 1
ATOM 3356 C C . GLN A 1 415 ? -26.783 -22.464 -6.998 1.00 94.38 415 GLN A C 1
ATOM 3358 O O . GLN A 1 415 ? -27.926 -22.210 -7.371 1.00 94.38 415 GLN A O 1
ATOM 3363 N N . LEU A 1 416 ? -25.775 -21.631 -7.281 1.00 93.31 416 LEU A N 1
ATOM 3364 C CA . LEU A 1 416 ? -25.981 -20.479 -8.166 1.00 93.31 416 LEU A CA 1
ATOM 3365 C C . LEU A 1 416 ? -26.366 -20.948 -9.587 1.00 93.31 416 LEU A C 1
ATOM 3367 O O . LEU A 1 416 ? -25.824 -21.951 -10.055 1.00 93.31 416 LEU A O 1
ATOM 3371 N N . PRO A 1 417 ? -27.273 -20.248 -10.286 1.00 93.81 417 PRO A N 1
ATOM 3372 C CA . PRO A 1 417 ? -27.636 -20.599 -11.655 1.00 93.81 417 PRO A CA 1
ATOM 3373 C C . PRO A 1 417 ? -26.507 -20.267 -12.642 1.00 93.81 417 PRO A C 1
ATOM 3375 O O . PRO A 1 417 ? -25.692 -19.367 -12.400 1.00 93.81 417 PRO A O 1
ATOM 3378 N N . ASP A 1 418 ? -26.490 -20.997 -13.759 1.00 94.44 418 ASP A N 1
ATOM 3379 C CA . ASP A 1 418 ? -25.658 -20.753 -14.949 1.00 94.44 418 ASP A CA 1
ATOM 3380 C C . ASP A 1 418 ? -24.148 -20.653 -14.689 1.00 94.44 418 ASP A C 1
ATOM 3382 O O . ASP A 1 418 ? -23.428 -19.939 -15.387 1.00 94.44 418 ASP A O 1
ATOM 3386 N N . GLN A 1 419 ? -23.645 -21.365 -13.676 1.00 94.88 419 GLN A N 1
ATOM 3387 C CA . GLN A 1 419 ? -22.234 -21.280 -13.285 1.00 94.88 419 GLN A CA 1
ATOM 3388 C C . GLN A 1 419 ? -21.280 -21.644 -14.422 1.00 94.88 419 GLN A C 1
ATOM 3390 O O . GLN A 1 419 ? -20.309 -20.927 -14.633 1.00 94.88 419 GLN A O 1
ATOM 3395 N N . GLY A 1 420 ? -21.582 -22.707 -15.176 1.00 95.75 420 GLY A N 1
ATOM 3396 C CA . GLY A 1 420 ? -20.742 -23.141 -16.294 1.00 95.75 420 GLY A CA 1
ATOM 3397 C C . GLY A 1 420 ? -20.681 -22.108 -17.416 1.00 95.75 420 GLY A C 1
ATOM 3398 O O . GLY A 1 420 ? -19.595 -21.709 -17.815 1.00 95.75 420 GLY A O 1
ATOM 3399 N N . VAL A 1 421 ? -21.836 -21.583 -17.838 1.00 95.50 421 VAL A N 1
ATOM 3400 C CA . VAL A 1 421 ? -21.909 -20.550 -18.889 1.00 95.50 421 VAL A CA 1
ATOM 3401 C C . VAL A 1 421 ? -21.127 -19.299 -18.480 1.00 95.50 421 VAL A C 1
ATOM 3403 O O . VAL A 1 421 ? -20.359 -18.754 -19.266 1.00 95.50 421 VAL A O 1
ATOM 3406 N N . ARG A 1 422 ? -21.270 -18.864 -17.223 1.00 94.56 422 ARG A N 1
ATOM 3407 C CA . ARG A 1 422 ? -20.579 -17.681 -16.685 1.00 94.56 422 ARG A CA 1
ATOM 3408 C C . ARG A 1 422 ? -19.079 -17.897 -16.505 1.00 94.56 422 ARG A C 1
ATOM 3410 O O . ARG A 1 422 ? -18.305 -16.979 -16.760 1.00 94.56 422 ARG A O 1
ATOM 3417 N N . ARG A 1 423 ? -18.666 -19.099 -16.094 1.00 94.94 423 ARG A N 1
ATOM 3418 C CA . ARG A 1 423 ? -17.254 -19.502 -16.035 1.00 94.94 423 ARG A CA 1
ATOM 3419 C C . ARG A 1 423 ? -16.634 -19.420 -17.422 1.00 94.94 423 ARG A C 1
ATOM 3421 O O . ARG A 1 423 ? -15.578 -18.822 -17.574 1.00 94.94 423 ARG A O 1
ATOM 3428 N N . ASP A 1 424 ? -17.301 -19.992 -18.416 1.00 94.75 424 ASP A N 1
ATOM 3429 C CA . ASP A 1 424 ? -16.790 -20.041 -19.782 1.00 94.75 424 ASP A CA 1
ATOM 3430 C C . ASP A 1 424 ? -16.714 -18.634 -20.390 1.00 94.75 424 ASP A C 1
ATOM 3432 O O . ASP A 1 424 ? -15.711 -18.310 -21.019 1.00 94.75 424 ASP A O 1
ATOM 3436 N N . ALA A 1 425 ? -17.691 -17.763 -20.112 1.00 93.50 425 ALA A N 1
ATOM 3437 C CA . ALA A 1 425 ? -17.640 -16.350 -20.490 1.00 93.50 425 ALA A CA 1
ATOM 3438 C C . ALA A 1 425 ? -16.455 -15.608 -19.840 1.00 93.50 425 ALA A C 1
ATOM 3440 O O . ALA A 1 425 ? -15.725 -14.894 -20.525 1.00 93.50 425 ALA A O 1
ATOM 3441 N N . LEU A 1 426 ? -16.212 -15.816 -18.537 1.00 93.69 426 LEU A N 1
ATOM 3442 C CA . LEU A 1 426 ? -15.046 -15.246 -17.850 1.00 93.69 426 LEU A CA 1
ATOM 3443 C C . LEU A 1 426 ? -13.736 -15.746 -18.458 1.00 93.69 426 LEU A C 1
ATOM 3445 O O . LEU A 1 426 ? -12.855 -14.941 -18.736 1.00 93.69 426 LEU A O 1
ATOM 3449 N N . ILE A 1 427 ? -13.614 -17.055 -18.698 1.00 93.38 427 ILE A N 1
ATOM 3450 C CA . ILE A 1 427 ? -12.429 -17.639 -19.333 1.00 93.38 427 ILE A CA 1
ATOM 3451 C C . ILE A 1 427 ? -12.237 -17.035 -20.722 1.00 93.38 427 ILE A C 1
ATOM 3453 O O . ILE A 1 427 ? -11.133 -16.622 -21.056 1.00 93.38 427 ILE A O 1
ATOM 3457 N N . GLN A 1 428 ? -13.288 -16.937 -21.536 1.00 93.44 428 GLN A N 1
ATOM 3458 C CA . GLN A 1 428 ? -13.208 -16.354 -22.876 1.00 93.44 428 GLN A CA 1
ATOM 3459 C C . GLN A 1 428 ? -12.734 -14.900 -22.851 1.00 93.44 428 GLN A C 1
ATOM 3461 O O . GLN A 1 428 ? -11.899 -14.547 -23.681 1.00 93.44 428 GLN A O 1
ATOM 3466 N N . ALA A 1 429 ? -13.168 -14.119 -21.865 1.00 93.38 429 ALA A N 1
ATOM 3467 C CA . ALA A 1 429 ? -12.785 -12.724 -21.700 1.00 93.38 429 ALA A CA 1
ATOM 3468 C C . ALA A 1 429 ? -11.337 -12.495 -21.230 1.00 93.38 429 ALA A C 1
ATOM 3470 O O . ALA A 1 429 ? -10.838 -11.377 -21.345 1.00 93.38 429 ALA A O 1
ATOM 3471 N N . ILE A 1 430 ? -10.651 -13.515 -20.701 1.00 90.75 430 ILE A N 1
ATOM 3472 C CA . ILE A 1 430 ? -9.227 -13.401 -20.354 1.00 90.75 430 ILE A CA 1
ATOM 3473 C C . ILE A 1 430 ? -8.416 -13.243 -21.655 1.00 90.75 430 ILE A C 1
ATOM 3475 O O . ILE A 1 430 ? -8.578 -14.076 -22.559 1.00 90.75 430 ILE A O 1
ATOM 3479 N N . PRO A 1 431 ? -7.534 -12.229 -21.766 1.00 89.25 431 PRO A N 1
ATOM 3480 C CA . PRO A 1 431 ? -6.685 -12.044 -22.940 1.00 89.25 431 PRO A CA 1
ATOM 3481 C C . PRO A 1 431 ? -5.900 -13.306 -23.300 1.00 89.25 431 PRO A C 1
ATOM 3483 O O . PRO A 1 431 ? -5.461 -14.054 -22.422 1.00 89.25 431 PRO A O 1
ATOM 3486 N N . GLN A 1 432 ? -5.705 -13.553 -24.598 1.00 83.62 432 GLN A N 1
ATOM 3487 C CA . GLN A 1 432 ? -5.005 -14.759 -25.051 1.00 83.62 432 GLN A CA 1
ATOM 3488 C C . GLN A 1 432 ? -3.568 -14.811 -24.520 1.00 83.62 432 GLN A C 1
ATOM 3490 O O . GLN A 1 432 ? -3.147 -15.855 -24.041 1.00 83.62 432 GLN A O 1
ATOM 3495 N N . SER A 1 433 ? -2.883 -13.667 -24.462 1.00 78.69 433 SER A N 1
ATOM 3496 C CA . SER A 1 433 ? -1.551 -13.530 -23.859 1.00 78.69 433 SER A CA 1
ATOM 3497 C C . SER A 1 433 ? -1.493 -14.051 -22.418 1.00 78.69 433 SER A C 1
ATOM 3499 O O . SER A 1 433 ? -0.521 -14.685 -22.020 1.00 78.69 433 SER A O 1
ATOM 3501 N N . TRP A 1 434 ? -2.548 -13.839 -21.627 1.00 85.06 434 TRP A N 1
ATOM 3502 C CA . TRP A 1 434 ? -2.629 -14.335 -20.253 1.00 85.06 434 TRP A CA 1
ATOM 3503 C C . TRP A 1 434 ? -2.976 -15.815 -20.217 1.00 85.06 434 TRP A C 1
ATOM 3505 O O . TRP A 1 434 ? -2.415 -16.553 -19.415 1.00 85.06 434 TRP A O 1
ATOM 3515 N N . LYS A 1 435 ? -3.880 -16.271 -21.090 1.00 84.44 435 LYS A N 1
ATOM 3516 C CA . LYS A 1 435 ? -4.162 -17.703 -21.231 1.00 84.44 435 LYS A CA 1
ATOM 3517 C C . LYS A 1 435 ? -2.899 -18.470 -21.585 1.00 84.44 435 LYS A C 1
ATOM 3519 O O . LYS A 1 435 ? -2.684 -19.514 -20.995 1.00 84.44 435 LYS A O 1
ATOM 3524 N N . ASP A 1 436 ? -2.059 -17.946 -22.468 1.00 77.94 436 ASP A N 1
ATOM 3525 C CA . ASP A 1 436 ? -0.808 -18.586 -22.875 1.00 77.94 436 ASP A CA 1
ATOM 3526 C C . ASP A 1 436 ? 0.189 -18.681 -21.708 1.00 77.94 436 ASP A C 1
ATOM 3528 O O . ASP A 1 436 ? 0.860 -19.702 -21.557 1.00 77.94 436 ASP A O 1
ATOM 3532 N N . LEU A 1 437 ? 0.218 -17.665 -20.835 1.00 74.44 437 LEU A N 1
ATOM 3533 C CA . LEU A 1 437 ? 1.012 -17.671 -19.600 1.00 74.44 437 LEU A CA 1
ATOM 3534 C C . LEU A 1 437 ? 0.497 -18.674 -18.556 1.00 74.44 437 LEU A C 1
ATOM 3536 O O . LEU A 1 437 ? 1.287 -19.222 -17.793 1.00 74.44 437 LEU A O 1
ATOM 3540 N N . ILE A 1 438 ? -0.821 -18.885 -18.484 1.00 79.12 438 ILE A N 1
ATOM 3541 C CA . ILE A 1 438 ? -1.458 -19.676 -17.419 1.00 79.12 438 ILE A CA 1
ATOM 3542 C C . ILE A 1 438 ? -1.714 -21.131 -17.859 1.00 79.12 438 ILE A C 1
ATOM 3544 O O . ILE A 1 438 ? -1.715 -22.021 -17.017 1.00 79.12 438 ILE A O 1
ATOM 3548 N N . ALA A 1 439 ? -1.914 -21.387 -19.155 1.00 71.12 439 ALA A N 1
ATOM 3549 C CA . ALA A 1 439 ? -2.296 -22.667 -19.760 1.00 71.12 439 ALA A CA 1
ATOM 3550 C C . ALA A 1 439 ? -1.399 -23.858 -19.349 1.00 71.12 439 ALA A C 1
ATOM 3552 O O . ALA A 1 439 ? -0.217 -23.673 -19.063 1.00 71.12 439 ALA A O 1
ATOM 3553 N N . PRO A 1 440 ? -1.906 -25.113 -19.424 1.00 51.25 440 PRO A N 1
ATOM 3554 C CA . PRO A 1 440 ? -1.162 -26.331 -19.063 1.00 51.25 440 PRO A CA 1
ATOM 3555 C C . PRO A 1 440 ? 0.119 -26.563 -19.831 1.00 51.25 440 PRO A C 1
ATOM 3557 O O . PRO A 1 440 ? 0.969 -27.345 -19.413 1.00 51.25 440 PRO A O 1
ATOM 3560 N N . THR A 1 441 ? 0.285 -25.882 -20.953 1.00 52.44 441 THR A N 1
ATOM 3561 C CA . THR A 1 441 ? 1.533 -25.926 -21.687 1.00 52.44 441 THR A CA 1
ATOM 3562 C C . THR A 1 441 ? 2.676 -25.229 -20.953 1.00 52.44 441 THR A C 1
ATOM 3564 O O . THR A 1 441 ? 3.821 -25.485 -21.342 1.00 52.44 441 THR A O 1
ATOM 3567 N N . GLY A 1 442 ? 2.387 -24.413 -19.918 1.00 55.16 442 GLY A N 1
ATOM 3568 C CA . GLY A 1 442 ? 3.371 -23.758 -19.050 1.00 55.16 442 GLY A CA 1
ATOM 3569 C C . GLY A 1 442 ? 4.514 -23.194 -19.875 1.00 55.16 442 GLY A C 1
ATOM 3570 O O . GLY A 1 442 ? 5.683 -23.433 -19.575 1.00 55.16 442 GLY A O 1
ATOM 3571 N N . VAL A 1 443 ? 4.177 -22.631 -21.042 1.00 62.97 443 VAL A N 1
ATOM 3572 C CA . VAL A 1 443 ? 5.194 -22.201 -21.986 1.00 62.97 443 VAL A CA 1
ATOM 3573 C C . VAL A 1 443 ? 5.652 -20.879 -21.443 1.00 62.97 443 VAL A C 1
ATOM 3575 O O . VAL A 1 443 ? 5.062 -19.848 -21.753 1.00 62.97 443 VAL A O 1
ATOM 3578 N N . ASN A 1 444 ? 6.679 -20.913 -20.598 1.00 76.38 444 ASN A N 1
ATOM 3579 C CA . ASN A 1 444 ? 7.335 -19.667 -20.266 1.00 76.38 444 ASN A CA 1
ATOM 3580 C C . ASN A 1 444 ? 7.729 -19.017 -21.601 1.00 76.38 444 ASN A C 1
ATOM 3582 O O . ASN A 1 444 ? 8.119 -19.736 -22.537 1.00 76.38 444 ASN A O 1
ATOM 3586 N N . PRO A 1 445 ? 7.520 -17.704 -21.732 1.00 84.12 445 PRO A N 1
ATOM 3587 C CA . PRO A 1 445 ? 7.687 -17.023 -22.999 1.00 84.12 445 PRO A CA 1
ATOM 3588 C C . PRO A 1 445 ? 9.089 -17.261 -23.570 1.00 84.12 445 PRO A C 1
ATOM 3590 O O . PRO A 1 445 ? 10.047 -17.577 -22.857 1.00 84.12 445 PRO A O 1
ATOM 3593 N N . VAL A 1 446 ? 9.216 -17.088 -24.885 1.00 88.81 446 VAL A N 1
ATOM 3594 C CA . VAL A 1 446 ? 10.539 -16.892 -25.487 1.00 88.81 446 VAL A CA 1
ATOM 3595 C C . VAL A 1 446 ? 11.239 -15.769 -24.710 1.00 88.81 446 VAL A C 1
ATOM 3597 O O . VAL A 1 446 ? 10.586 -14.823 -24.276 1.00 88.81 446 VAL A O 1
ATOM 3600 N N . GLU A 1 447 ? 12.543 -15.911 -24.501 1.00 92.81 447 GLU A N 1
ATOM 3601 C CA . GLU A 1 447 ? 13.412 -15.133 -23.611 1.00 92.81 447 GLU A CA 1
ATOM 3602 C C . GLU A 1 447 ? 13.400 -15.536 -22.124 1.00 92.81 447 GLU A C 1
ATOM 3604 O O . GLU A 1 447 ? 14.189 -14.991 -21.348 1.00 92.81 447 GLU A O 1
ATOM 3609 N N . SER A 1 448 ? 12.596 -16.520 -21.703 1.00 93.31 448 SER A N 1
ATOM 3610 C CA . SER A 1 448 ? 12.683 -17.050 -20.335 1.00 93.31 448 SER A CA 1
ATOM 3611 C C . SER A 1 448 ? 14.016 -17.746 -20.064 1.00 93.31 448 SER A C 1
ATOM 3613 O O . SER A 1 448 ? 14.551 -18.476 -20.903 1.00 93.31 448 SER A O 1
ATOM 3615 N N . TRP A 1 449 ? 14.530 -17.545 -18.851 1.00 96.31 449 TRP A N 1
ATOM 3616 C CA . TRP A 1 449 ? 15.815 -18.068 -18.406 1.00 96.31 449 TRP A CA 1
ATOM 3617 C C . TRP A 1 449 ? 15.645 -19.226 -17.435 1.00 96.31 449 TRP A C 1
ATOM 3619 O O . TRP A 1 449 ? 14.806 -19.198 -16.537 1.00 96.31 449 TRP A O 1
ATOM 3629 N N . TYR A 1 450 ? 16.505 -20.226 -17.572 1.00 96.62 450 TYR A N 1
ATOM 3630 C CA . TYR A 1 450 ? 16.487 -21.411 -16.737 1.00 96.62 450 TYR A CA 1
ATOM 3631 C C . TYR A 1 450 ? 17.882 -21.819 -16.296 1.00 96.62 450 TYR A C 1
ATOM 3633 O O . TYR A 1 450 ? 18.859 -21.624 -17.012 1.00 96.62 450 TYR A O 1
ATOM 3641 N N . ARG A 1 451 ? 17.969 -22.451 -15.134 1.00 96.56 451 ARG A N 1
ATOM 3642 C CA . ARG A 1 451 ? 19.151 -23.140 -14.629 1.00 96.56 451 ARG A CA 1
ATOM 3643 C C . ARG A 1 451 ? 19.013 -24.637 -14.900 1.00 96.56 451 ARG A C 1
ATOM 3645 O O . ARG A 1 451 ? 17.955 -25.213 -14.646 1.00 96.56 451 ARG A O 1
ATOM 3652 N N . GLY A 1 452 ? 20.085 -25.241 -15.414 1.00 96.38 452 GLY A N 1
ATOM 3653 C CA . GLY A 1 452 ? 20.172 -26.691 -15.596 1.00 96.38 452 GLY A CA 1
ATOM 3654 C C . GLY A 1 452 ? 20.157 -27.463 -14.276 1.00 96.38 452 GLY A C 1
ATOM 3655 O O . GLY A 1 452 ? 20.390 -26.877 -13.213 1.00 96.38 452 GLY A O 1
ATOM 3656 N N . PRO A 1 453 ? 19.919 -28.783 -14.314 1.00 95.88 453 PRO A N 1
ATOM 3657 C CA . PRO A 1 453 ? 20.110 -29.630 -13.148 1.00 95.88 453 PRO A CA 1
ATOM 3658 C C . PRO A 1 453 ? 21.559 -29.528 -12.628 1.00 95.88 453 PRO A C 1
ATOM 3660 O O . PRO A 1 453 ? 22.475 -29.243 -13.403 1.00 95.88 453 PRO A O 1
ATOM 3663 N N . PRO A 1 454 ? 21.809 -29.809 -11.335 1.00 94.44 454 PRO A N 1
ATOM 3664 C CA . PRO A 1 454 ? 23.136 -29.667 -10.723 1.00 94.44 454 PRO A CA 1
ATOM 3665 C C . PRO A 1 454 ? 24.259 -30.434 -11.441 1.00 94.44 454 PRO A C 1
ATOM 3667 O O . PRO A 1 454 ? 25.420 -30.037 -11.379 1.00 94.44 454 PRO A O 1
ATOM 3670 N N . GLU A 1 455 ? 23.916 -31.523 -12.133 1.00 96.69 455 GLU A N 1
ATOM 3671 C CA . GLU A 1 455 ? 24.838 -32.362 -12.909 1.00 96.69 455 GLU A CA 1
ATOM 3672 C C . GLU A 1 455 ? 25.424 -31.642 -14.132 1.00 96.69 455 GLU A C 1
ATOM 3674 O O . GLU A 1 455 ? 26.546 -31.925 -14.546 1.00 96.69 455 GLU A O 1
ATOM 3679 N N . GLU A 1 456 ? 24.694 -30.671 -14.685 1.00 95.56 456 GLU A N 1
ATOM 3680 C CA . GLU A 1 456 ? 25.146 -29.831 -15.798 1.00 95.56 456 GLU A CA 1
ATOM 3681 C C . GLU A 1 456 ? 25.992 -28.635 -15.321 1.00 95.56 456 GLU A C 1
ATOM 3683 O O . GLU A 1 456 ? 26.436 -27.812 -16.128 1.00 95.56 456 GLU A O 1
ATOM 3688 N N . GLY A 1 457 ? 26.246 -28.547 -14.011 1.00 95.00 457 GLY A N 1
ATOM 3689 C CA . GLY A 1 457 ? 27.076 -27.530 -13.384 1.00 95.00 457 GLY A CA 1
ATOM 3690 C C . GLY A 1 457 ? 26.454 -26.136 -13.442 1.00 95.00 457 GLY A C 1
ATOM 3691 O O . GLY A 1 457 ? 25.280 -25.930 -13.148 1.00 95.00 457 GLY A O 1
ATOM 3692 N N . ASN A 1 458 ? 27.264 -25.151 -13.817 1.00 95.69 458 ASN A N 1
ATOM 3693 C CA . ASN A 1 458 ? 26.906 -23.732 -13.810 1.00 95.69 458 ASN A CA 1
ATOM 3694 C C . ASN A 1 458 ? 26.231 -23.270 -15.116 1.00 95.69 458 ASN A C 1
ATOM 3696 O O . ASN A 1 458 ? 26.408 -22.126 -15.541 1.00 95.69 458 ASN A O 1
ATOM 3700 N N . ARG A 1 459 ? 25.487 -24.157 -15.784 1.00 97.44 459 ARG A N 1
ATOM 3701 C CA . ARG A 1 459 ? 24.830 -23.853 -17.059 1.00 97.44 459 ARG A CA 1
ATOM 3702 C C . ARG A 1 459 ? 23.469 -23.195 -16.865 1.00 97.44 459 ARG A C 1
ATOM 3704 O O . ARG A 1 459 ? 22.653 -23.609 -16.038 1.00 97.44 459 ARG A O 1
ATOM 3711 N N . LEU A 1 460 ? 23.239 -22.167 -17.667 1.00 97.62 460 LEU A N 1
ATOM 3712 C CA . LEU A 1 460 ? 21.979 -21.452 -17.794 1.00 97.62 460 LEU A CA 1
ATOM 3713 C C . LEU A 1 460 ? 21.502 -21.536 -19.240 1.00 97.62 460 LEU A C 1
ATOM 3715 O O . LEU A 1 460 ? 22.302 -21.633 -20.167 1.00 97.62 460 LEU A O 1
ATOM 3719 N N . TYR A 1 461 ? 20.194 -21.499 -19.418 1.00 97.75 461 TYR A N 1
ATOM 3720 C CA . TYR A 1 461 ? 19.521 -21.694 -20.687 1.00 97.75 461 TYR A CA 1
ATOM 3721 C C . TYR A 1 461 ? 18.565 -20.534 -20.920 1.00 97.75 461 TYR A C 1
ATOM 3723 O O . TYR A 1 461 ? 17.701 -20.286 -20.083 1.00 97.75 461 TYR A O 1
ATOM 3731 N N . LYS A 1 462 ? 18.698 -19.841 -22.046 1.00 97.38 462 LYS A N 1
ATOM 3732 C CA . LYS A 1 462 ? 17.732 -18.843 -22.510 1.00 97.38 462 LYS A CA 1
ATOM 3733 C C . LYS A 1 462 ? 16.848 -19.486 -23.572 1.00 97.38 462 LYS A C 1
ATOM 3735 O O . LYS A 1 462 ? 17.363 -20.041 -24.539 1.00 97.38 462 LYS A O 1
ATOM 3740 N N . LEU A 1 463 ? 15.532 -19.472 -23.391 1.00 96.44 463 LEU A N 1
ATOM 3741 C CA . LEU A 1 463 ? 14.596 -20.072 -24.342 1.00 96.44 463 LEU A CA 1
ATOM 3742 C C . LEU A 1 463 ? 14.422 -19.176 -25.565 1.00 96.44 463 LEU A C 1
ATOM 3744 O O . LEU A 1 463 ? 13.787 -18.142 -25.464 1.00 96.44 463 LEU A O 1
ATOM 3748 N N . CYS A 1 464 ? 14.927 -19.588 -26.724 1.00 96.12 464 CYS A N 1
ATOM 3749 C CA . CYS A 1 464 ? 14.869 -18.778 -27.948 1.00 96.12 464 CYS A CA 1
ATOM 3750 C C . CYS A 1 464 ? 13.682 -19.134 -28.844 1.00 96.12 464 CYS A C 1
ATOM 3752 O O . CYS A 1 464 ? 13.159 -18.295 -29.567 1.00 96.12 464 CYS A O 1
ATOM 3754 N N . ASN A 1 465 ? 13.280 -20.405 -28.860 1.00 94.75 465 ASN A N 1
ATOM 3755 C CA . ASN A 1 465 ? 12.168 -20.860 -29.688 1.00 94.75 465 ASN A CA 1
ATOM 3756 C C . ASN A 1 465 ? 11.562 -22.139 -29.109 1.00 94.75 465 ASN A C 1
ATOM 3758 O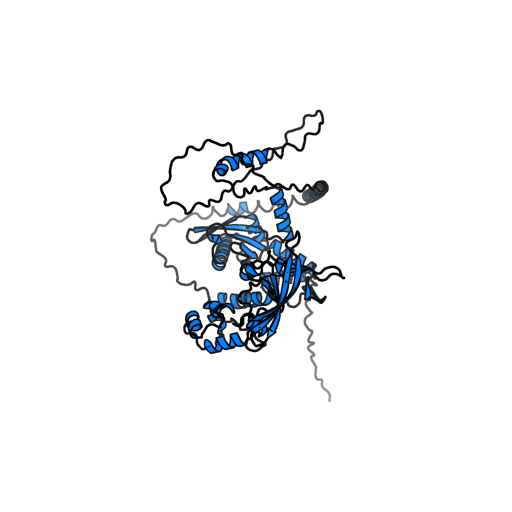 O . ASN A 1 465 ? 12.267 -22.955 -28.514 1.00 94.75 465 ASN A O 1
ATOM 3762 N N . ARG A 1 466 ? 10.269 -22.350 -29.335 1.00 89.12 466 ARG A N 1
ATOM 3763 C CA . ARG A 1 466 ? 9.574 -23.605 -29.067 1.00 89.12 466 ARG A CA 1
ATOM 3764 C C . ARG A 1 466 ? 8.685 -23.933 -30.254 1.00 89.12 466 ARG A C 1
ATOM 3766 O O . ARG A 1 466 ? 7.856 -23.124 -30.653 1.00 89.12 466 ARG A O 1
ATOM 3773 N N . ASN A 1 467 ? 8.845 -25.129 -30.807 1.00 91.50 467 ASN A N 1
ATOM 3774 C CA . ASN A 1 467 ? 7.981 -25.581 -31.889 1.00 91.50 467 ASN A CA 1
ATOM 3775 C C . ASN A 1 467 ? 6.665 -26.183 -31.360 1.00 91.50 467 ASN A C 1
ATOM 3777 O O . ASN A 1 467 ? 6.513 -26.469 -30.169 1.00 91.50 467 ASN A O 1
ATOM 3781 N N . GLU A 1 468 ? 5.732 -26.437 -32.276 1.00 85.06 468 GLU A N 1
ATOM 3782 C CA . GLU A 1 468 ? 4.413 -27.023 -31.991 1.00 85.06 468 GLU A CA 1
ATOM 3783 C C . GLU A 1 468 ? 4.488 -28.419 -31.339 1.00 85.06 468 GLU A C 1
ATOM 3785 O O . GLU A 1 468 ? 3.568 -28.835 -30.642 1.00 85.06 468 GLU A O 1
ATOM 3790 N N . PHE A 1 469 ? 5.610 -29.130 -31.501 1.00 86.62 469 PHE A N 1
ATOM 3791 C CA . PHE A 1 469 ? 5.855 -30.454 -30.915 1.00 86.62 469 PHE A CA 1
ATOM 3792 C C . PHE A 1 469 ? 6.506 -30.396 -29.522 1.00 86.62 469 PHE A C 1
ATOM 3794 O O . PHE A 1 469 ? 6.915 -31.424 -28.985 1.00 86.62 469 PHE A O 1
ATOM 3801 N N . GLY A 1 470 ? 6.651 -29.203 -28.935 1.00 85.31 470 GLY A N 1
ATOM 3802 C CA . GLY A 1 470 ? 7.264 -29.015 -27.619 1.00 85.31 470 GLY A CA 1
ATOM 3803 C C . GLY A 1 470 ? 8.792 -29.123 -27.598 1.00 85.31 470 GLY A C 1
ATOM 3804 O O . GLY A 1 470 ? 9.377 -29.180 -26.517 1.00 85.31 470 GLY A O 1
ATOM 3805 N N . LYS A 1 471 ? 9.450 -29.136 -28.763 1.00 93.19 471 LYS A N 1
ATOM 3806 C CA . LYS A 1 471 ? 10.907 -29.033 -28.875 1.00 93.19 471 LYS A CA 1
ATOM 3807 C C . LYS A 1 471 ? 11.317 -27.573 -28.676 1.00 93.19 471 LYS A C 1
ATOM 3809 O O . LYS A 1 471 ? 10.912 -26.698 -29.441 1.00 93.19 471 LYS A O 1
ATOM 3814 N N . CYS A 1 472 ? 12.119 -27.329 -27.654 1.00 94.88 472 CYS A N 1
ATOM 3815 C CA . CYS A 1 472 ? 12.689 -26.043 -27.287 1.00 94.88 472 CYS A CA 1
ATOM 3816 C C . CYS A 1 472 ? 14.101 -25.907 -27.871 1.00 94.88 472 CYS A C 1
ATOM 3818 O O . CYS A 1 472 ? 14.908 -26.833 -27.778 1.00 94.88 472 CYS A O 1
ATOM 3820 N N . THR A 1 473 ? 14.403 -24.743 -28.442 1.00 97.12 473 THR A N 1
ATOM 3821 C CA . THR A 1 473 ? 15.760 -24.305 -28.791 1.00 97.12 473 THR A CA 1
ATOM 3822 C C . THR A 1 473 ? 16.222 -23.331 -27.717 1.00 97.12 473 THR A C 1
ATOM 3824 O O . THR A 1 473 ? 15.565 -22.316 -27.482 1.00 97.12 473 THR A O 1
ATOM 3827 N N . LEU A 1 474 ? 17.321 -23.664 -27.050 1.00 97.88 474 LEU A N 1
ATOM 3828 C CA . LEU A 1 474 ? 17.869 -22.940 -25.912 1.00 97.88 474 LEU A CA 1
ATOM 3829 C C . LEU A 1 474 ? 19.261 -22.407 -26.267 1.00 97.88 474 LEU A C 1
ATOM 3831 O O . LEU A 1 474 ? 20.107 -23.169 -26.735 1.00 97.88 474 LEU A O 1
ATOM 3835 N N . GLU A 1 475 ? 19.537 -21.136 -26.005 1.00 97.94 475 GLU A N 1
ATOM 3836 C CA . GLU A 1 475 ? 20.909 -20.628 -25.938 1.00 97.94 475 GLU A CA 1
ATOM 3837 C C . GLU A 1 475 ? 21.523 -21.014 -24.592 1.00 97.94 475 GLU A C 1
ATOM 3839 O O . GLU A 1 475 ? 20.939 -20.783 -23.534 1.00 97.94 475 GLU A O 1
ATOM 3844 N N . VAL A 1 476 ? 22.699 -21.635 -24.629 1.00 98.06 476 VAL A N 1
ATOM 3845 C CA . VAL A 1 476 ? 23.408 -22.133 -23.450 1.00 98.06 476 VAL A CA 1
ATOM 3846 C C . VAL A 1 476 ? 24.437 -21.104 -23.020 1.00 98.06 476 VAL A C 1
ATOM 3848 O O . VAL A 1 476 ? 25.282 -20.690 -23.813 1.00 98.06 476 VAL A O 1
ATOM 3851 N N . PHE A 1 477 ? 24.411 -20.753 -21.744 1.00 97.69 477 PHE A N 1
ATOM 3852 C CA . PHE A 1 477 ? 25.349 -19.851 -21.097 1.00 97.69 477 PHE A CA 1
ATOM 3853 C C . PHE A 1 477 ? 26.049 -20.565 -19.945 1.00 97.69 477 PHE A C 1
ATOM 3855 O O . PHE A 1 477 ? 25.451 -21.375 -19.240 1.00 97.69 477 PHE A O 1
ATOM 3862 N N . GLU A 1 478 ? 27.317 -20.246 -19.727 1.00 97.31 478 GLU A N 1
ATOM 3863 C CA . GLU A 1 478 ? 28.094 -20.733 -18.591 1.00 97.31 478 GLU A CA 1
ATOM 3864 C C . GLU A 1 478 ? 28.310 -19.592 -17.594 1.00 97.31 478 GLU A C 1
ATOM 3866 O O . GLU A 1 478 ? 28.829 -18.527 -17.944 1.00 97.31 478 GLU A O 1
ATOM 3871 N N . LEU A 1 479 ? 27.890 -19.805 -16.347 1.00 95.62 479 LEU A N 1
ATOM 3872 C CA . LEU A 1 479 ? 28.082 -18.856 -15.259 1.00 95.62 479 LEU A CA 1
ATOM 3873 C C . LEU A 1 479 ? 29.519 -18.949 -14.738 1.00 95.62 479 LEU A C 1
ATOM 3875 O O . LEU A 1 479 ? 29.895 -19.916 -14.068 1.00 95.62 479 LEU A O 1
ATOM 3879 N N . ARG A 1 480 ? 30.318 -17.910 -15.004 1.00 94.56 480 ARG A N 1
ATOM 3880 C CA . ARG A 1 480 ? 31.653 -17.776 -14.414 1.00 94.56 480 ARG A CA 1
ATOM 3881 C C . ARG A 1 480 ? 31.563 -17.186 -13.013 1.00 94.56 480 ARG A C 1
ATOM 3883 O O . ARG A 1 480 ? 31.156 -16.039 -12.826 1.00 94.56 480 ARG A O 1
ATOM 3890 N N . THR A 1 481 ? 32.001 -17.969 -12.034 1.00 87.44 481 THR A N 1
ATOM 3891 C CA . THR A 1 481 ? 32.115 -17.556 -10.634 1.00 87.44 481 THR A CA 1
ATOM 3892 C C . THR A 1 481 ? 33.391 -16.724 -10.446 1.00 87.44 481 THR A C 1
ATOM 3894 O O . THR A 1 481 ? 34.473 -17.267 -10.241 1.00 87.44 481 THR A O 1
ATOM 3897 N N . GLY A 1 482 ? 33.277 -15.401 -10.573 1.00 86.00 482 GLY A N 1
ATOM 3898 C CA . GLY A 1 482 ? 34.312 -14.420 -10.212 1.00 86.00 482 GLY A CA 1
ATOM 3899 C C . GLY A 1 482 ? 33.768 -13.370 -9.236 1.00 86.00 482 GLY A C 1
ATOM 3900 O O . GLY A 1 482 ? 32.677 -13.546 -8.699 1.00 86.00 482 GLY A O 1
ATOM 3901 N N . GLU A 1 483 ? 34.480 -12.251 -9.041 1.00 82.62 483 GLU A N 1
ATOM 3902 C CA . GLU A 1 483 ? 33.982 -11.113 -8.233 1.00 82.62 483 GLU A CA 1
ATOM 3903 C C . GLU A 1 483 ? 32.641 -10.564 -8.749 1.00 82.62 483 GLU A C 1
ATOM 3905 O O . GLU A 1 483 ? 31.836 -10.039 -7.984 1.00 82.62 483 GLU A O 1
ATOM 3910 N N . LYS A 1 484 ? 32.382 -10.722 -10.052 1.00 82.44 484 LYS A N 1
ATOM 3911 C CA . LYS A 1 484 ? 31.088 -10.467 -10.681 1.00 82.44 484 LYS A CA 1
ATOM 3912 C C . LYS A 1 484 ? 30.660 -11.723 -11.427 1.00 82.44 484 LYS A C 1
ATOM 3914 O O . LYS A 1 484 ? 31.409 -12.232 -12.259 1.00 82.44 484 LYS A O 1
ATOM 3919 N N . GLN A 1 485 ? 29.464 -12.214 -11.124 1.00 87.31 485 GLN A N 1
ATOM 3920 C CA . GLN A 1 485 ? 28.829 -13.297 -11.868 1.00 87.31 485 GLN A CA 1
ATOM 3921 C C . GLN A 1 485 ? 28.558 -12.822 -13.299 1.00 87.31 485 GLN A C 1
ATOM 3923 O O . GLN A 1 485 ? 27.763 -11.907 -13.505 1.00 87.31 485 GLN A O 1
ATOM 3928 N N . GLN A 1 486 ? 29.249 -13.414 -14.272 1.00 90.38 486 GLN A N 1
ATOM 3929 C CA . GLN A 1 486 ? 29.081 -13.104 -15.692 1.00 90.38 486 GLN A CA 1
ATOM 3930 C C . GLN A 1 486 ? 28.646 -14.353 -16.449 1.00 90.38 486 GLN A C 1
ATOM 3932 O O . GLN A 1 486 ? 29.183 -15.441 -16.219 1.00 90.38 486 GLN A O 1
ATOM 3937 N N . LEU A 1 487 ? 27.690 -14.182 -17.361 1.00 95.75 487 LEU A N 1
ATOM 3938 C CA . LEU A 1 487 ? 27.257 -15.234 -18.274 1.00 95.75 487 LEU A CA 1
ATOM 3939 C C . LEU A 1 487 ? 28.038 -15.158 -19.576 1.00 95.75 487 LEU A C 1
ATOM 3941 O O . LEU A 1 487 ? 28.094 -14.109 -20.216 1.00 95.75 487 LEU A O 1
ATOM 3945 N N . ILE A 1 488 ? 28.634 -16.282 -19.965 1.00 94.94 488 ILE A N 1
ATOM 3946 C CA . ILE A 1 488 ? 29.367 -16.405 -21.223 1.00 94.94 488 ILE A CA 1
ATOM 3947 C C . ILE A 1 488 ? 28.581 -17.321 -22.158 1.00 94.94 488 ILE A C 1
ATOM 3949 O O . ILE A 1 488 ? 28.260 -18.438 -21.747 1.00 94.94 488 ILE A O 1
ATOM 3953 N N . PRO A 1 489 ? 28.284 -16.893 -23.399 1.00 96.25 489 PRO A N 1
ATOM 3954 C CA . PRO A 1 489 ? 27.665 -17.760 -24.394 1.00 96.25 489 PRO A CA 1
ATOM 3955 C C . PRO A 1 489 ? 28.524 -19.010 -24.626 1.00 96.25 489 PRO A C 1
ATOM 3957 O O . PRO A 1 489 ? 29.714 -18.907 -24.922 1.00 96.25 489 PRO A O 1
ATOM 3960 N N . HIS A 1 490 ? 27.921 -20.186 -24.483 1.00 97.06 490 HIS A N 1
ATOM 3961 C CA . HIS A 1 490 ? 28.582 -21.487 -24.608 1.00 97.06 490 HIS A CA 1
ATOM 3962 C C . HIS A 1 490 ? 28.107 -22.259 -25.851 1.00 97.06 490 HIS A C 1
ATOM 3964 O O . HIS A 1 490 ? 28.850 -23.076 -26.388 1.00 97.06 490 HIS A O 1
ATOM 3970 N N . GLY A 1 491 ? 26.893 -21.993 -26.343 1.00 97.19 491 GLY A N 1
ATOM 3971 C CA . GLY A 1 491 ? 26.374 -22.599 -27.570 1.00 97.19 491 GLY A CA 1
ATOM 3972 C C . GLY A 1 491 ? 24.852 -22.594 -27.628 1.00 97.19 491 GLY A C 1
ATOM 3973 O O . GLY A 1 491 ? 24.202 -21.778 -26.984 1.00 97.19 491 GLY A O 1
ATOM 3974 N N . THR A 1 492 ? 24.284 -23.531 -28.381 1.00 97.81 492 THR A N 1
ATOM 3975 C CA . THR A 1 492 ? 22.839 -23.773 -28.445 1.00 97.81 492 THR A CA 1
ATOM 3976 C C . THR A 1 492 ? 22.541 -25.244 -28.168 1.00 97.81 492 THR A C 1
ATOM 3978 O O . THR A 1 492 ? 23.346 -26.126 -28.471 1.00 97.81 492 THR A O 1
ATOM 3981 N N . ALA A 1 493 ? 21.393 -25.512 -27.556 1.00 97.62 493 ALA A N 1
ATOM 3982 C CA . ALA A 1 493 ? 20.912 -26.847 -27.243 1.00 97.62 493 ALA A CA 1
ATOM 3983 C C . ALA A 1 493 ? 19.453 -26.996 -27.673 1.00 97.62 493 ALA A C 1
ATOM 3985 O O . ALA A 1 493 ? 18.655 -26.068 -27.566 1.00 97.62 493 ALA A O 1
ATOM 3986 N N . GLU A 1 494 ? 19.092 -28.189 -28.128 1.00 97.38 494 GLU A N 1
ATOM 3987 C CA . GLU A 1 494 ? 17.712 -28.542 -28.435 1.00 97.38 494 GLU A CA 1
ATOM 3988 C C . GLU A 1 494 ? 17.227 -29.609 -27.452 1.00 97.38 494 GLU A C 1
ATOM 3990 O O . GLU A 1 494 ? 17.882 -30.638 -27.280 1.00 97.38 494 GLU A O 1
ATOM 3995 N N . ARG A 1 495 ? 16.078 -29.386 -26.805 1.00 95.06 495 ARG A N 1
ATOM 3996 C CA . ARG A 1 495 ? 15.496 -30.317 -25.820 1.00 95.06 495 ARG A CA 1
ATOM 3997 C C . ARG A 1 495 ? 13.976 -30.377 -25.968 1.00 95.06 495 ARG A C 1
ATOM 3999 O O . ARG A 1 495 ? 13.377 -29.458 -26.509 1.00 95.06 495 ARG A O 1
ATOM 4006 N N . TYR A 1 496 ? 13.340 -31.453 -25.513 1.00 91.75 496 TYR A N 1
ATOM 4007 C CA . TYR A 1 496 ? 11.875 -31.539 -25.463 1.00 91.75 496 TYR A CA 1
ATOM 4008 C C . TYR A 1 496 ? 11.384 -31.090 -24.084 1.00 91.75 496 TYR A C 1
ATOM 4010 O O . TYR A 1 496 ? 11.660 -31.755 -23.089 1.00 91.75 496 TYR A O 1
ATOM 4018 N N . GLY A 1 497 ? 10.660 -29.969 -24.035 1.00 87.81 497 GLY A N 1
ATOM 4019 C CA . GLY A 1 497 ? 10.191 -29.352 -22.793 1.00 87.81 497 GLY A CA 1
ATOM 4020 C C . GLY A 1 497 ? 11.295 -28.698 -21.948 1.00 87.81 497 GLY A C 1
ATOM 4021 O O . GLY A 1 497 ? 12.433 -28.539 -22.384 1.00 87.81 497 GLY A O 1
ATOM 4022 N N . THR A 1 498 ? 10.916 -28.284 -20.737 1.00 91.50 498 THR A N 1
ATOM 4023 C CA . THR A 1 498 ? 11.767 -27.582 -19.751 1.00 91.50 498 THR A CA 1
ATOM 4024 C C . THR A 1 498 ? 11.590 -28.147 -18.333 1.00 91.50 498 THR A C 1
ATOM 4026 O O . THR A 1 498 ? 11.854 -27.462 -17.354 1.00 91.50 498 THR A O 1
ATOM 4029 N N . GLN A 1 499 ? 11.094 -29.384 -18.206 1.00 87.25 499 GLN A N 1
ATOM 4030 C CA . GLN A 1 499 ? 10.624 -29.959 -16.933 1.00 87.25 499 GLN A CA 1
ATOM 4031 C C . GLN A 1 499 ? 11.734 -30.176 -15.896 1.00 87.25 499 GLN A C 1
ATOM 4033 O O . GLN A 1 499 ? 11.468 -30.151 -14.699 1.00 87.25 499 GLN A O 1
ATOM 4038 N N . ASP A 1 500 ? 12.966 -30.403 -16.342 1.00 92.88 500 ASP A N 1
ATOM 4039 C CA . ASP A 1 500 ? 14.147 -30.583 -15.495 1.00 92.88 500 ASP A CA 1
ATOM 4040 C C . ASP A 1 500 ? 14.934 -29.282 -15.279 1.00 92.88 500 ASP A C 1
ATOM 4042 O O . ASP A 1 500 ? 15.973 -29.282 -14.618 1.00 92.88 500 ASP A O 1
ATOM 4046 N N . LEU A 1 501 ? 14.443 -28.174 -15.837 1.00 95.00 501 LEU A N 1
ATOM 4047 C CA . LEU A 1 501 ? 15.063 -26.868 -15.733 1.00 95.00 501 LEU A CA 1
ATOM 4048 C C . LEU A 1 501 ? 14.329 -26.017 -14.695 1.00 95.00 501 LEU A C 1
ATOM 4050 O O . LEU A 1 501 ? 13.102 -25.991 -14.628 1.00 95.00 501 LEU A O 1
ATOM 4054 N N . ILE A 1 502 ? 15.091 -25.280 -13.894 1.00 94.25 502 ILE A N 1
ATOM 4055 C CA . ILE A 1 502 ? 14.543 -24.384 -12.873 1.00 94.25 502 ILE A CA 1
ATOM 4056 C C . ILE A 1 502 ? 14.497 -22.981 -13.460 1.00 94.25 502 ILE A C 1
ATOM 4058 O O . ILE A 1 502 ? 15.540 -22.447 -13.828 1.00 94.25 502 ILE A O 1
ATOM 4062 N N . GLU A 1 503 ? 13.322 -22.364 -13.542 1.00 93.81 503 GLU A N 1
ATOM 4063 C CA . GLU A 1 503 ? 13.218 -20.981 -14.012 1.00 93.81 503 GLU A CA 1
ATOM 4064 C C . GLU A 1 503 ? 13.951 -20.030 -13.054 1.00 93.81 503 GLU A C 1
ATOM 4066 O O . GLU A 1 503 ? 13.795 -20.105 -11.832 1.00 93.81 503 GLU A O 1
ATOM 4071 N N . VAL A 1 504 ? 14.770 -19.141 -13.609 1.00 94.81 504 VAL A N 1
ATOM 4072 C CA . VAL A 1 504 ? 15.578 -18.166 -12.867 1.00 94.81 504 VAL A CA 1
ATOM 4073 C C . VAL A 1 504 ? 15.498 -16.806 -13.543 1.00 94.81 504 VAL A C 1
ATOM 4075 O O . VAL A 1 504 ? 15.074 -16.680 -14.688 1.00 94.81 504 VAL A O 1
ATOM 4078 N N . ARG A 1 505 ? 15.935 -15.758 -12.844 1.00 92.00 505 ARG A N 1
ATOM 4079 C CA . ARG A 1 505 ? 15.949 -14.402 -13.393 1.00 92.00 505 ARG A CA 1
ATOM 4080 C C . ARG A 1 505 ? 17.363 -13.973 -13.774 1.00 92.00 505 ARG A C 1
ATOM 4082 O O . ARG A 1 505 ? 18.290 -14.080 -12.972 1.00 92.00 505 ARG A O 1
ATOM 4089 N N . VAL A 1 506 ? 17.502 -13.423 -14.975 1.00 93.88 506 VAL A N 1
ATOM 4090 C CA . VAL A 1 506 ? 18.726 -12.789 -15.480 1.00 93.88 506 VAL A CA 1
ATOM 4091 C C . VAL A 1 506 ? 18.399 -11.344 -15.843 1.00 93.88 506 VAL A C 1
ATOM 4093 O O . VAL A 1 506 ? 17.328 -11.068 -16.376 1.00 93.88 506 VAL A O 1
ATOM 4096 N N . ARG A 1 507 ? 19.292 -10.416 -15.496 1.00 89.50 507 ARG A N 1
ATOM 4097 C CA . ARG A 1 507 ? 19.202 -8.997 -15.847 1.00 89.50 507 ARG A CA 1
ATOM 4098 C C . ARG A 1 507 ? 20.207 -8.677 -16.942 1.00 89.50 507 ARG A C 1
ATOM 4100 O O . ARG A 1 507 ? 21.368 -9.076 -16.850 1.00 89.50 507 ARG A O 1
ATOM 4107 N N . GLU A 1 508 ? 19.754 -7.925 -17.933 1.00 92.25 508 GLU A N 1
ATOM 4108 C CA . GLU A 1 508 ? 20.594 -7.293 -18.946 1.00 92.25 508 GLU A CA 1
ATOM 4109 C C . GLU A 1 508 ? 20.944 -5.885 -18.464 1.00 92.25 508 GLU A C 1
ATOM 4111 O O . GLU A 1 508 ? 20.074 -5.030 -18.341 1.00 92.25 508 GLU A O 1
ATOM 4116 N N . THR A 1 509 ? 22.211 -5.643 -18.133 1.00 89.12 509 THR A N 1
ATOM 4117 C CA . THR A 1 509 ? 22.694 -4.296 -17.814 1.00 89.12 509 THR A CA 1
ATOM 4118 C C . THR A 1 509 ? 23.312 -3.686 -19.070 1.00 89.12 509 THR A C 1
ATOM 4120 O O . THR A 1 509 ? 24.298 -4.242 -19.574 1.00 89.12 509 THR A O 1
ATOM 4123 N N . PRO A 1 510 ? 22.785 -2.562 -19.587 1.00 89.75 510 PRO A N 1
ATOM 4124 C CA . PRO A 1 510 ? 23.381 -1.896 -20.735 1.00 89.75 510 PRO A CA 1
ATOM 4125 C C . PRO A 1 510 ? 24.819 -1.482 -20.407 1.00 89.75 510 PRO A C 1
ATOM 4127 O O . PRO A 1 510 ? 25.112 -0.970 -19.325 1.00 89.75 510 PRO A O 1
ATOM 4130 N N . GLN A 1 511 ? 25.736 -1.731 -21.339 1.00 91.44 511 GLN A N 1
ATOM 4131 C CA . GLN A 1 511 ? 27.107 -1.237 -21.259 1.00 91.44 511 GLN A CA 1
ATOM 4132 C C . GLN A 1 511 ? 27.316 -0.117 -22.281 1.00 91.44 511 GLN A C 1
ATOM 4134 O O . GLN A 1 511 ? 26.636 -0.095 -23.309 1.00 91.44 511 GLN A O 1
ATOM 4139 N N . PRO A 1 512 ? 28.265 0.808 -22.039 1.00 92.25 512 PRO A N 1
ATOM 4140 C CA . PRO A 1 512 ? 28.669 1.768 -23.052 1.00 92.25 512 PRO A CA 1
ATOM 4141 C C . PRO A 1 512 ? 29.063 1.035 -24.340 1.00 92.25 512 PRO A C 1
ATOM 4143 O O . PRO A 1 512 ? 29.911 0.136 -24.323 1.00 92.25 512 PRO A O 1
ATOM 4146 N N . THR A 1 513 ? 28.464 1.421 -25.467 1.00 86.81 513 THR A N 1
ATOM 4147 C CA . THR A 1 513 ? 28.904 0.970 -26.795 1.00 86.81 513 THR A CA 1
ATOM 4148 C C . THR A 1 513 ? 30.415 1.186 -26.931 1.00 86.81 513 THR A C 1
ATOM 4150 O O . THR A 1 513 ? 30.887 2.279 -26.603 1.00 86.81 513 THR A O 1
ATOM 4153 N N . PRO A 1 514 ? 31.189 0.185 -27.397 1.00 91.75 514 PRO A N 1
ATOM 4154 C CA . PRO A 1 514 ? 30.781 -0.927 -28.267 1.00 91.75 514 PRO A CA 1
ATOM 4155 C C . PRO A 1 514 ? 30.527 -2.276 -27.562 1.00 91.75 514 PRO A C 1
ATOM 4157 O O . PRO A 1 514 ? 30.497 -3.308 -28.232 1.00 91.75 514 PRO A O 1
ATOM 4160 N N . HIS A 1 515 ? 30.399 -2.315 -26.234 1.00 90.94 515 HIS A N 1
ATOM 4161 C CA . HIS A 1 515 ? 30.303 -3.584 -25.508 1.00 90.94 515 HIS A CA 1
ATOM 4162 C C . HIS A 1 515 ? 28.872 -4.157 -25.506 1.00 90.94 515 HIS A C 1
ATOM 4164 O O . HIS A 1 515 ? 27.915 -3.391 -25.380 1.00 90.94 515 HIS A O 1
ATOM 4170 N N . PRO A 1 516 ? 28.700 -5.490 -25.640 1.00 89.94 516 PRO A N 1
ATOM 4171 C CA . PRO A 1 516 ? 27.395 -6.128 -25.481 1.00 89.94 516 PRO A CA 1
ATOM 4172 C C . PRO A 1 516 ? 26.868 -5.945 -24.045 1.00 89.94 516 PRO A C 1
ATOM 4174 O O . PRO A 1 516 ? 27.669 -5.754 -23.121 1.00 89.94 516 PRO A O 1
ATOM 4177 N N . PRO A 1 517 ? 25.540 -6.015 -23.834 1.00 91.75 517 PRO A N 1
ATOM 4178 C CA . PRO A 1 517 ? 24.959 -5.901 -22.503 1.00 91.75 517 PRO A CA 1
ATOM 4179 C C . PRO A 1 517 ? 25.525 -6.974 -21.570 1.00 91.75 517 PRO A C 1
ATOM 4181 O O . PRO A 1 517 ? 25.776 -8.117 -21.960 1.00 91.75 517 PRO A O 1
ATOM 4184 N N . LEU A 1 518 ? 25.737 -6.590 -20.315 1.00 92.12 518 LEU A N 1
ATOM 4185 C CA . LEU A 1 518 ? 26.219 -7.500 -19.291 1.00 92.12 518 LEU A CA 1
ATOM 4186 C C . LEU A 1 518 ? 25.051 -8.302 -18.740 1.00 92.12 518 LEU A C 1
ATOM 4188 O O . LEU A 1 518 ? 24.149 -7.745 -18.121 1.00 92.12 518 LEU A O 1
ATOM 4192 N N . LEU A 1 519 ? 25.111 -9.613 -18.914 1.00 94.25 519 LEU A N 1
ATOM 4193 C CA . LEU A 1 519 ? 24.133 -10.535 -18.359 1.00 94.25 519 LEU A CA 1
ATOM 4194 C C . LEU A 1 519 ? 24.523 -10.925 -16.928 1.00 94.25 519 LEU A C 1
ATOM 4196 O O . LEU A 1 519 ? 25.587 -11.514 -16.711 1.00 94.25 519 LEU A O 1
ATOM 4200 N N . GLN A 1 520 ? 23.661 -10.614 -15.959 1.00 91.94 520 GLN A N 1
ATOM 4201 C CA . GLN A 1 520 ? 23.851 -10.934 -14.541 1.00 91.94 520 GLN A CA 1
ATOM 4202 C C . GLN A 1 520 ? 22.697 -11.777 -14.002 1.00 91.94 520 GLN A C 1
ATOM 4204 O O . GLN A 1 520 ? 21.528 -11.453 -14.200 1.00 91.94 520 GLN A O 1
ATOM 4209 N N . VAL A 1 521 ? 23.009 -12.843 -13.266 1.00 92.00 521 VAL A N 1
ATOM 4210 C CA . VAL A 1 521 ? 21.986 -13.680 -12.626 1.00 92.00 521 VAL A CA 1
ATOM 4211 C C . VAL A 1 521 ? 21.476 -12.983 -11.366 1.00 92.00 521 VAL A C 1
ATOM 4213 O O . VAL A 1 521 ? 22.251 -12.662 -10.465 1.00 92.00 521 VAL A O 1
ATOM 4216 N N . ALA A 1 522 ? 20.169 -12.752 -11.278 1.00 89.12 522 ALA A N 1
ATOM 4217 C CA . ALA A 1 522 ? 19.563 -12.166 -10.090 1.00 89.12 522 ALA A CA 1
ATOM 4218 C C . ALA A 1 522 ? 19.510 -13.192 -8.948 1.00 89.12 522 ALA A C 1
ATOM 4220 O O . ALA A 1 522 ? 19.322 -14.386 -9.183 1.00 89.12 522 ALA A O 1
ATOM 4221 N N . ALA A 1 523 ? 19.671 -12.718 -7.707 1.00 87.44 523 ALA A N 1
ATOM 4222 C CA . ALA A 1 523 ? 19.562 -13.534 -6.492 1.00 87.44 523 ALA A CA 1
ATOM 4223 C C . ALA A 1 523 ? 20.374 -14.847 -6.548 1.00 87.44 523 ALA A C 1
ATOM 4225 O O . ALA A 1 523 ? 19.911 -15.894 -6.107 1.00 87.44 523 ALA A O 1
ATOM 4226 N N . ASN A 1 524 ? 21.577 -14.816 -7.137 1.00 88.50 524 ASN A N 1
ATOM 4227 C CA . ASN A 1 524 ? 22.454 -15.986 -7.288 1.00 88.50 524 ASN A CA 1
ATOM 4228 C C . ASN A 1 524 ? 21.793 -17.191 -7.995 1.00 88.50 524 ASN A C 1
ATOM 4230 O O . ASN A 1 524 ? 22.199 -18.341 -7.798 1.00 88.50 524 ASN A O 1
ATOM 4234 N N . GLY A 1 525 ? 20.776 -16.937 -8.822 1.00 88.75 525 GLY A N 1
ATOM 4235 C CA . GLY A 1 525 ? 20.020 -17.951 -9.556 1.00 88.75 525 GLY A CA 1
ATOM 4236 C C . GLY A 1 525 ? 19.122 -18.808 -8.672 1.00 88.75 525 GLY A C 1
ATOM 4237 O O . GLY A 1 525 ? 18.898 -19.975 -8.988 1.00 88.75 525 GLY A O 1
ATOM 4238 N N . GLU A 1 526 ? 18.646 -18.265 -7.552 1.00 89.50 526 GLU A N 1
ATOM 4239 C CA . GLU A 1 526 ? 17.502 -18.840 -6.845 1.00 89.50 526 GLU A CA 1
ATOM 4240 C C . GLU A 1 526 ? 16.305 -19.015 -7.793 1.00 89.50 526 GLU A C 1
ATOM 4242 O O . GLU A 1 526 ? 16.111 -18.239 -8.735 1.00 89.50 526 GLU A O 1
ATOM 4247 N N . ALA A 1 527 ? 15.518 -20.064 -7.544 1.00 89.06 527 ALA A N 1
ATOM 4248 C CA . ALA A 1 527 ? 14.350 -20.383 -8.351 1.00 89.06 527 ALA A CA 1
ATOM 4249 C C . ALA A 1 527 ? 13.365 -19.210 -8.336 1.00 89.06 527 ALA A C 1
ATOM 4251 O O . ALA A 1 527 ? 13.083 -18.638 -7.283 1.00 89.06 527 ALA A O 1
ATOM 4252 N N . LEU A 1 528 ? 12.783 -18.876 -9.487 1.00 82.88 528 LEU A N 1
ATOM 4253 C CA . LEU A 1 528 ? 11.822 -17.778 -9.587 1.00 82.88 528 LEU A CA 1
ATOM 4254 C C . LEU A 1 528 ? 10.636 -17.966 -8.623 1.00 82.88 528 LEU A C 1
ATOM 4256 O O . LEU A 1 528 ? 10.133 -16.992 -8.070 1.00 82.88 528 LEU A O 1
ATOM 4260 N N . SER A 1 529 ? 10.255 -19.218 -8.352 1.00 78.62 529 SER A N 1
ATOM 4261 C CA . SER A 1 529 ? 9.206 -19.591 -7.398 1.00 78.62 529 SER A CA 1
ATOM 4262 C C . SER A 1 529 ? 9.540 -19.293 -5.931 1.00 78.62 529 SER A C 1
ATOM 4264 O O . SER A 1 529 ? 8.625 -19.170 -5.117 1.00 78.62 529 SER A O 1
ATOM 4266 N N . THR A 1 530 ? 10.821 -19.170 -5.571 1.00 78.25 530 THR A N 1
ATOM 4267 C CA . THR A 1 530 ? 11.257 -18.834 -4.205 1.00 78.25 530 THR A CA 1
ATOM 4268 C C . THR A 1 530 ? 11.507 -17.342 -4.015 1.00 78.25 530 THR A C 1
ATOM 4270 O O . THR A 1 530 ? 11.573 -16.873 -2.876 1.00 78.25 530 THR A O 1
ATOM 4273 N N . LEU A 1 531 ? 11.623 -16.581 -5.107 1.00 76.31 531 LEU A N 1
ATOM 4274 C CA . LEU A 1 531 ? 11.826 -15.139 -5.046 1.00 76.31 531 LEU A CA 1
ATOM 4275 C C . LEU A 1 531 ? 10.547 -14.442 -4.572 1.00 76.31 531 LEU A C 1
ATOM 4277 O O . LEU A 1 531 ? 9.465 -14.607 -5.134 1.00 76.31 531 LEU A O 1
ATOM 4281 N N . ARG A 1 532 ? 10.673 -13.605 -3.537 1.00 63.41 532 ARG A N 1
ATOM 4282 C CA . ARG A 1 532 ? 9.610 -12.656 -3.184 1.00 63.41 532 ARG A CA 1
ATOM 4283 C C . ARG A 1 532 ? 9.518 -11.589 -4.273 1.00 63.41 532 ARG A C 1
ATOM 4285 O O . ARG A 1 532 ? 10.526 -11.239 -4.885 1.00 63.41 532 ARG A O 1
ATOM 4292 N N . ILE A 1 533 ? 8.316 -11.056 -4.493 1.00 49.41 533 ILE A N 1
ATOM 4293 C CA . ILE A 1 533 ? 8.117 -9.882 -5.349 1.00 49.41 533 ILE A CA 1
ATOM 4294 C C . ILE A 1 533 ? 8.927 -8.737 -4.734 1.00 49.41 533 ILE A C 1
ATOM 4296 O O . ILE A 1 533 ? 8.535 -8.177 -3.714 1.00 49.41 533 ILE A O 1
ATOM 4300 N N . ASP A 1 534 ? 10.084 -8.456 -5.321 1.00 46.59 534 ASP A N 1
ATOM 4301 C CA . ASP A 1 534 ? 10.953 -7.349 -4.950 1.00 46.59 534 ASP A CA 1
ATOM 4302 C C . ASP A 1 534 ? 10.712 -6.189 -5.926 1.00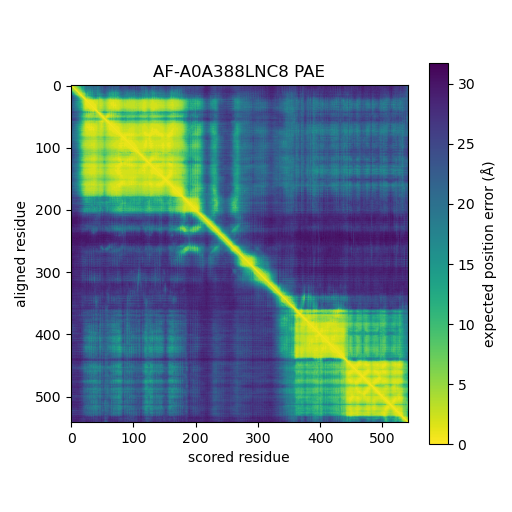 46.59 534 ASP A C 1
ATOM 4304 O O . ASP A 1 534 ? 11.167 -6.270 -7.062 1.00 46.59 534 ASP A O 1
ATOM 4308 N N . PRO A 1 535 ? 9.993 -5.122 -5.549 1.00 39.12 535 PRO A N 1
ATOM 4309 C CA . PRO A 1 535 ? 9.630 -4.052 -6.476 1.00 39.12 535 PRO A CA 1
ATOM 4310 C C . PRO A 1 535 ? 10.842 -3.374 -7.130 1.00 39.12 535 PRO A C 1
ATOM 4312 O O . PRO A 1 535 ? 10.777 -3.013 -8.301 1.00 39.12 535 PRO A O 1
ATOM 4315 N N . THR A 1 536 ? 11.973 -3.254 -6.423 1.00 42.22 536 THR A N 1
ATOM 4316 C CA . THR A 1 536 ? 13.204 -2.654 -6.975 1.00 42.22 536 THR A CA 1
ATOM 4317 C C . THR A 1 536 ? 13.930 -3.589 -7.941 1.00 42.22 536 THR A C 1
ATOM 4319 O O . THR A 1 536 ? 14.784 -3.149 -8.701 1.00 42.22 536 THR A O 1
ATOM 4322 N N . ALA A 1 537 ? 13.580 -4.878 -7.967 1.00 46.06 537 ALA A N 1
ATOM 4323 C CA . ALA A 1 537 ? 14.082 -5.834 -8.947 1.00 46.06 537 ALA A CA 1
ATOM 4324 C C . ALA A 1 537 ? 13.290 -5.865 -10.264 1.00 46.06 537 ALA A C 1
ATOM 4326 O O . ALA A 1 537 ? 13.644 -6.655 -11.144 1.00 46.06 537 ALA A O 1
ATOM 4327 N N . TRP A 1 538 ? 12.191 -5.110 -10.356 1.00 41.31 538 TRP A N 1
ATOM 4328 C CA . TRP A 1 538 ? 11.238 -5.140 -11.474 1.00 41.31 538 TRP A CA 1
ATOM 4329 C C . TRP A 1 538 ? 11.197 -3.826 -12.255 1.00 41.31 538 TRP A C 1
ATOM 4331 O O . TRP A 1 538 ? 10.743 -3.829 -13.393 1.00 41.31 538 TRP A O 1
ATOM 4341 N N . VAL A 1 539 ? 11.683 -2.732 -11.670 1.00 36.91 539 VAL A N 1
ATOM 4342 C CA . VAL A 1 539 ? 11.906 -1.475 -12.385 1.00 36.91 539 VAL A CA 1
ATOM 4343 C C . VAL A 1 539 ? 13.290 -1.575 -13.026 1.00 36.91 539 VAL A C 1
ATOM 4345 O O . VAL A 1 539 ? 14.290 -1.659 -12.312 1.00 36.91 539 VAL A O 1
ATOM 4348 N N . GLY A 1 540 ? 13.344 -1.677 -14.356 1.00 39.81 540 GLY A N 1
ATOM 4349 C CA . GLY A 1 540 ? 14.577 -1.383 -15.084 1.00 39.81 540 GLY A CA 1
ATOM 4350 C C . GLY A 1 540 ? 14.914 0.086 -14.846 1.00 39.81 540 GLY A C 1
ATOM 4351 O O . GLY A 1 540 ? 14.019 0.921 -14.943 1.00 39.81 540 GLY A O 1
ATOM 4352 N N . GLU A 1 541 ? 16.145 0.377 -14.427 1.00 31.94 541 GLU A N 1
ATOM 4353 C CA . GLU A 1 541 ? 16.649 1.759 -14.398 1.00 31.94 541 GLU A CA 1
ATOM 4354 C C . GLU A 1 541 ? 16.882 2.298 -15.808 1.00 31.94 541 GLU A C 1
ATOM 4356 O O . GLU A 1 541 ? 17.367 1.510 -16.660 1.00 31.94 541 GLU A O 1
#

pLDDT: mean 73.98, std 24.04, range [26.41, 98.44]

Radius of gyration: 35.53 Å; Cα contacts (8 Å, |Δi|>4): 470; chains: 1; bounding box: 104×97×89 Å

Mean predicted aligned error: 19.41 Å

Solvent-accessible surface area (backbone atoms only — not comparable to full-atom values): 34645 Å² total; per-residue (Å²): 136,91,82,85,84,84,81,82,80,78,76,85,72,76,77,78,79,72,81,76,73,81,66,52,70,63,59,50,50,52,51,50,50,48,40,30,74,74,70,64,46,86,67,96,82,64,79,59,48,49,75,44,79,76,97,48,84,44,73,45,64,36,64,68,61,52,51,54,49,51,54,56,42,51,49,15,30,30,35,38,37,39,37,76,80,50,22,79,42,57,66,68,59,51,50,49,51,53,51,51,47,53,51,50,38,47,73,69,62,76,45,65,86,84,61,63,80,57,49,77,46,78,78,53,74,37,36,32,42,34,40,36,72,40,50,66,57,24,49,50,47,36,72,57,35,57,55,71,42,72,59,95,88,43,77,39,44,36,35,31,35,72,48,66,55,71,69,55,48,51,50,50,47,50,56,46,47,77,74,46,81,80,86,85,78,80,87,68,53,79,84,49,58,73,56,42,62,58,53,53,52,54,57,64,65,59,68,80,76,70,88,80,82,75,91,80,85,88,80,96,76,79,90,74,87,81,85,80,83,80,89,84,84,85,80,84,82,91,78,85,87,89,86,81,89,84,92,86,83,80,95,73,92,76,74,89,72,85,74,82,80,84,82,87,79,91,77,89,81,84,85,82,88,90,65,75,76,66,56,60,57,53,56,54,56,53,54,56,63,64,72,72,69,87,89,83,84,74,79,75,69,66,70,63,63,65,61,64,63,64,72,66,73,80,74,80,82,88,81,92,81,89,82,87,81,95,69,88,76,81,80,81,93,79,83,77,82,62,70,67,66,64,53,58,52,54,73,71,54,56,61,54,54,68,57,70,77,43,104,59,91,74,53,19,78,71,88,79,42,60,69,57,58,48,88,50,94,92,44,57,51,36,64,37,39,76,47,67,43,79,51,70,68,63,46,42,37,78,92,75,35,39,67,57,49,66,65,62,46,34,71,57,61,50,89,62,80,62,54,59,65,53,49,52,51,54,58,66,32,45,54,66,75,56,48,51,61,62,35,65,77,58,48,70,55,72,71,40,35,26,33,48,44,77,90,64,51,57,33,33,34,35,30,69,43,70,50,98,86,44,41,28,36,26,41,30,25,39,55,45,91,57,102,59,61,39,60,40,85,72,50,74,48,79,42,77,59,60,88,73,41,44,48,28,48,70,45,76,42,85,45,73,81,93,47,73,59,47,43,31,60,42,79,85,53,48,44,52,89,75,55,72,93,49,71,80,80,70,57,82,131

Nearest PDB structures (foldseek):
  2yko-assembly1_C  TM=5.945E-01  e=3.932E-02  Homo sapiens
  2yko-assembly1_B  TM=4.100E-01  e=4.961E-02  Homo sapiens
  2yko-assembly1_A  TM=4.211E-01  e=5.375E-01  Homo sapiens

Sequence (541 aa):
MASRSSQARRANRSPPRENEVLLSDEARIQLLIAKCYEDGAFTERISQGVVVVDGEDIFRGNRRVGELTTAWLKERLVMVIFQGAARDFPIKVREDLIRAYENGSYQNCIFDRTVKRGRVHGEGLNIMTYIAMSRQVAQWMVAKGEDKVTVRGVEYRMLFKQWLTRRELDERRRMEDETRFWTMALRVPVRAMFPLKDMVSKRSGSQNMGASASQGQYGPRERTPTTRRRVHTQMDGIAGGLLQQDRRIEREELRPEQGTTTIVVHGEATGIQDMQSEEEEIEAEEQDRIRGDGLERTLVVTEQHEKERQDDMDRSGGSEEEGEEETYREIAPGVGTTESEEEERIENFILPLVCALQDRETICEDQLHPFSARRGPGKFSYKWIQRGVATIKDLWVEESYNWLSNEQLKDKLGQLPDQGVRRDALIQAIPQSWKDLIAPTGVNPVESWYRGPPEEGNRLYKLCNRNEFGKCTLEVFELRTGEKQQLIPHGTAERYGTQDLIEVRVRETPQPTPHPPLLQVAANGEALSTLRIDPTAWVGE